Protein AF-0000000068500682 (afdb_homodimer)

pLDDT: mean 88.31, std 9.61, range [35.84, 97.94]

Foldseek 3Di:
DQKWWAFWADDPQFIAGETDDDDFFEEEEAEDPPLCQVVVLCCLLLVDPTPATWIAGPNRTQDHVVVGHHHHNLVQQEFEQDQQLPADQPDFLLRSLCVSVVPDDPVLSVVLSVVLCVLLVVPPRRGPGLVVDDLLSSLSSSVSSRPSSVGQEYEYAASCVPPDPVCRVVSLVSVQVSCVPPGHYYYHYDLDLVSCLVRGQWYWYGDRNYTDDIDGSVCLLQAPAAPSSCVSNPFPFKFFWADDDQFWIQRPLQGDIDGAPGGDDPQWTMKTFHQAQKDWDDPPPPQPPWDKWFWADWDDDPFWIWTWTGHPDPPDNHDTDIHIGGPVPDDDDGGDMITMDDDNSRMYIHHHDDDVPD/DQKWWAFWADDPQFIAGETDDDDFFEEEEAEDPPLCQVVVLCCLLLVDPTPATWIAGPNRTQDHPVVGHHHHNLVQQEFEQDQQLPADQPDFLLRSLCVSVVPDDPVLSVVLSVVLCVLLVVPPRRGPGLVVDDLLSSLSSSVSSRPSSVGQEYEYAASCVPDDPVCRVVSLVSVQVSCVPPGHYYYHYDLDLVSCLVRGQWYWYGDNNYTDDIDGSVCLLQAPAAPSSCVSNPFPFKFFWADDDQFWIARPLQGDIDGAPGGDDPQWTMKTFHQAQKDWDDPPPPQPPWDKWFWADWDDDPFWIWTWTGHPDPPDNHDTDIHIGGPVPDDDDGGDMITMDDDNSRMYIHHHDDDVPD

Structure (mmCIF, N/CA/C/O backbone):
data_AF-0000000068500682-model_v1
#
loop_
_entity.id
_entity.type
_entity.pdbx_description
1 polymer 'ABC-type transport system, molybdenum-specific ATP-binding protein'
#
loop_
_atom_site.group_PDB
_atom_site.id
_atom_site.type_symbol
_atom_site.label_atom_id
_atom_site.label_alt_id
_atom_site.label_comp_id
_atom_site.label_asym_id
_atom_site.label_entity_id
_atom_site.label_seq_id
_atom_site.pdbx_PDB_ins_code
_atom_site.Cartn_x
_atom_site.Cartn_y
_atom_site.Cartn_z
_atom_site.occupancy
_atom_site.B_iso_or_equiv
_atom_site.auth_seq_id
_atom_site.auth_comp_id
_atom_site.auth_asym_id
_atom_site.auth_atom_id
_atom_site.pdbx_PDB_model_num
ATOM 1 N N . MET A 1 1 ? -6.293 28.953 18.266 1 65.38 1 MET A N 1
ATOM 2 C CA . MET A 1 1 ? -5.551 27.703 18.125 1 65.38 1 MET A CA 1
ATOM 3 C C . MET A 1 1 ? -6.355 26.531 18.656 1 65.38 1 MET A C 1
ATOM 5 O O . MET A 1 1 ? -6.781 26.547 19.812 1 65.38 1 MET A O 1
ATOM 9 N N . SER A 1 2 ? -6.691 25.609 17.672 1 83.62 2 SER A N 1
ATOM 10 C CA . SER A 1 2 ? -7.59 24.531 18.062 1 83.62 2 SER A CA 1
ATOM 11 C C . SER A 1 2 ? -6.824 23.375 18.703 1 83.62 2 SER A C 1
ATOM 13 O O . SER A 1 2 ? -7.32 22.734 19.625 1 83.62 2 SER A O 1
ATOM 15 N N . LEU A 1 3 ? -5.547 23.297 18.312 1 92.31 3 LEU A N 1
ATOM 16 C CA . LEU A 1 3 ? -4.742 22.219 18.891 1 92.31 3 LEU A CA 1
ATOM 17 C C . LEU A 1 3 ? -3.291 22.656 19.047 1 92.31 3 LEU A C 1
ATOM 19 O O . LEU A 1 3 ? -2.695 23.219 18.125 1 92.31 3 LEU A O 1
ATOM 23 N N . TYR A 1 4 ? -2.781 22.562 20.25 1 95.38 4 TYR A N 1
ATOM 24 C CA . TYR A 1 4 ? -1.373 22.812 20.562 1 95.38 4 TYR A CA 1
ATOM 25 C C . TYR A 1 4 ? -0.747 21.594 21.234 1 95.38 4 TYR A C 1
ATOM 27 O O . TYR A 1 4 ? -1.259 21.094 22.234 1 95.38 4 TYR A O 1
ATOM 35 N N . VAL A 1 5 ? 0.293 21.094 20.609 1 96.06 5 VAL A N 1
ATOM 36 C CA . VAL A 1 5 ? 1.02 19.953 21.156 1 96.06 5 VAL A CA 1
ATOM 37 C C . VAL A 1 5 ? 2.516 20.25 21.188 1 96.06 5 VAL A C 1
ATOM 39 O O . VAL A 1 5 ? 3.1 20.641 20.172 1 96.06 5 VAL A O 1
ATOM 42 N N . ASP A 1 6 ? 3.109 20.219 22.281 1 96.75 6 ASP A N 1
ATOM 43 C CA . ASP A 1 6 ? 4.551 20.281 22.516 1 96.75 6 ASP A CA 1
ATOM 44 C C . ASP A 1 6 ? 4.992 19.266 23.547 1 96.75 6 ASP A C 1
ATOM 46 O O . ASP A 1 6 ? 5.004 19.562 24.75 1 96.75 6 ASP A O 1
ATOM 50 N N . ILE A 1 7 ? 5.422 18.125 22.953 1 95.62 7 ILE A N 1
ATOM 51 C CA . ILE A 1 7 ? 5.664 17.047 23.906 1 95.62 7 ILE A CA 1
ATOM 52 C C . ILE A 1 7 ? 6.965 16.328 23.562 1 95.62 7 ILE A C 1
ATOM 54 O O . ILE A 1 7 ? 7.434 16.391 22.422 1 95.62 7 ILE A O 1
ATOM 58 N N . GLU A 1 8 ? 7.492 15.742 24.547 1 94.88 8 GLU A N 1
ATOM 59 C CA . GLU A 1 8 ? 8.617 14.82 24.453 1 94.88 8 GLU A CA 1
ATOM 60 C C . GLU A 1 8 ? 8.344 13.523 25.203 1 94.88 8 GLU A C 1
ATOM 62 O O . GLU A 1 8 ? 7.754 13.547 26.297 1 94.88 8 GLU A O 1
ATOM 67 N N . LYS A 1 9 ? 8.648 12.516 24.547 1 91.94 9 LYS A N 1
ATOM 68 C CA . LYS A 1 9 ? 8.5 11.219 25.203 1 91.94 9 LYS A CA 1
ATOM 69 C C . LYS A 1 9 ? 9.719 10.336 24.969 1 91.94 9 LYS A C 1
ATOM 71 O O . LYS A 1 9 ? 10.133 10.125 23.828 1 91.94 9 LYS A O 1
ATOM 76 N N . ASP A 1 10 ? 10.242 9.836 26.031 1 86.69 10 ASP A N 1
ATOM 77 C CA . ASP A 1 10 ? 11.391 8.938 25.969 1 86.69 10 ASP A CA 1
ATOM 78 C C . ASP A 1 10 ? 10.938 7.48 25.859 1 86.69 10 ASP A C 1
ATOM 80 O O . ASP A 1 10 ? 10.32 6.945 26.781 1 86.69 10 ASP A O 1
ATOM 84 N N . LEU A 1 11 ? 11.141 6.961 24.703 1 78.12 11 LEU A N 1
ATOM 85 C CA . LEU A 1 11 ? 10.875 5.539 24.516 1 78.12 11 LEU A CA 1
ATOM 86 C C . LEU A 1 11 ? 12.172 4.738 24.516 1 78.12 11 LEU A C 1
ATOM 88 O O . LEU A 1 11 ? 13.266 5.312 24.438 1 78.12 11 LEU A O 1
ATOM 92 N N . SER A 1 12 ? 12.086 3.512 24.734 1 68.12 12 SER A N 1
ATOM 93 C CA . SER A 1 12 ? 13.273 2.668 24.766 1 68.12 12 SER A CA 1
ATOM 94 C C . SER A 1 12 ? 14.008 2.709 23.422 1 68.12 12 SER A C 1
ATOM 96 O O . SER A 1 12 ? 15.242 2.697 23.391 1 68.12 12 SER A O 1
ATOM 98 N N . SER A 1 13 ? 13.289 2.902 22.391 1 65.94 13 SER A N 1
ATOM 99 C CA . SER A 1 13 ? 13.867 2.791 21.062 1 65.94 13 SER A CA 1
ATOM 100 C C . SER A 1 13 ? 14.195 4.164 20.484 1 65.94 13 SER A C 1
ATOM 102 O O . SER A 1 13 ? 15.102 4.297 19.656 1 65.94 13 SER A O 1
ATOM 104 N N . PHE A 1 14 ? 13.398 5.145 20.906 1 77 14 PHE A N 1
ATOM 105 C CA . PHE A 1 14 ? 13.648 6.48 20.375 1 77 14 PHE A CA 1
ATOM 106 C C . PHE A 1 14 ? 12.977 7.543 21.234 1 77 14 PHE A C 1
ATOM 108 O O . PHE A 1 14 ? 12.211 7.215 22.141 1 77 14 PHE A O 1
ATOM 115 N N . LYS A 1 15 ? 13.406 8.805 20.969 1 87.44 15 LYS A N 1
ATOM 116 C CA . LYS A 1 15 ? 12.805 9.961 21.625 1 87.44 15 LYS A CA 1
ATOM 117 C C . LYS A 1 15 ? 11.82 10.672 20.703 1 87.44 15 LYS A C 1
ATOM 119 O O . LYS A 1 15 ? 12.148 10.984 19.562 1 87.44 15 LYS A O 1
ATOM 124 N N . LEU A 1 16 ? 10.664 10.75 21.234 1 92.06 16 LEU A N 1
ATOM 125 C CA . LEU A 1 16 ? 9.633 11.469 20.484 1 92.06 16 LEU A CA 1
ATOM 126 C C . LEU A 1 16 ? 9.648 12.953 20.828 1 92.06 16 LEU A C 1
ATOM 128 O O . LEU A 1 16 ? 9.656 13.328 22 1 92.06 16 LEU A O 1
ATOM 132 N N . LYS A 1 17 ? 9.836 13.797 19.906 1 93.94 17 LYS A N 1
ATOM 133 C CA . LYS A 1 17 ? 9.766 15.25 20.047 1 93.94 17 LYS A CA 1
ATOM 134 C C . LYS A 1 17 ? 8.875 15.852 18.953 1 93.94 17 LYS A C 1
ATOM 136 O O . LYS A 1 17 ? 9.242 15.859 17.781 1 93.94 17 LYS A O 1
ATOM 141 N N . VAL A 1 18 ? 7.777 16.422 19.391 1 94.25 18 VAL A N 1
ATOM 142 C CA . VAL A 1 18 ? 6.816 16.891 18.391 1 94.25 18 VAL A CA 1
ATOM 143 C C . VAL A 1 18 ? 6.215 18.219 18.844 1 94.25 18 VAL A C 1
ATOM 145 O O . VAL A 1 18 ? 5.895 18.391 20.031 1 94.25 18 VAL A O 1
ATOM 148 N N . GLU A 1 19 ? 6.152 19.156 17.984 1 94.5 19 GLU A N 1
ATOM 149 C CA . GLU A 1 19 ? 5.453 20.422 18.188 1 94.5 19 GLU A CA 1
ATOM 150 C C . GLU A 1 19 ? 4.414 20.656 17.094 1 94.5 19 GLU A C 1
ATOM 152 O O . GLU A 1 19 ? 4.754 20.688 15.906 1 94.5 19 GLU A O 1
ATOM 157 N N . ILE A 1 20 ? 3.236 20.719 17.469 1 94.25 20 ILE A N 1
ATOM 158 C CA . ILE A 1 20 ? 2.139 20.891 16.531 1 94.25 20 ILE A CA 1
ATOM 159 C C . ILE A 1 20 ? 1.334 22.141 16.891 1 94.25 20 ILE A C 1
ATOM 161 O O . ILE A 1 20 ? 0.959 22.312 18.062 1 94.25 20 ILE A O 1
ATOM 165 N N . LYS A 1 21 ? 1.104 22.953 15.977 1 92.81 21 LYS A N 1
ATOM 166 C CA . LYS A 1 21 ? 0.161 24.062 16.078 1 92.81 21 LYS A CA 1
ATOM 167 C C . LYS A 1 21 ? -0.877 24.016 14.961 1 92.81 21 LYS A C 1
ATOM 169 O O . LYS A 1 21 ? -0.533 24.109 13.781 1 92.81 21 LYS A O 1
ATOM 174 N N . GLN A 1 22 ? -2.049 23.797 15.367 1 91 22 GLN A N 1
ATOM 175 C CA . GLN A 1 22 ? -3.115 23.672 14.375 1 91 22 GLN A CA 1
ATOM 176 C C . GLN A 1 22 ? -4.27 24.625 14.695 1 91 22 GLN A C 1
ATOM 178 O O . GLN A 1 22 ? -4.645 24.781 15.859 1 91 22 GLN A O 1
ATOM 183 N N . GLU A 1 23 ? -4.766 25.281 13.68 1 86.31 23 GLU A N 1
ATOM 184 C CA . GLU A 1 23 ? -5.906 26.172 13.859 1 86.31 23 GLU A CA 1
ATOM 185 C C . GLU A 1 23 ? -7.203 25.516 13.398 1 86.31 23 GLU A C 1
ATOM 187 O O . GLU A 1 23 ? -8.227 25.609 14.078 1 86.31 23 GLU A O 1
ATOM 192 N N . LYS A 1 24 ? -7.199 24.938 12.25 1 81.94 24 LYS A N 1
ATOM 193 C CA . LYS A 1 24 ? -8.391 24.266 11.727 1 81.94 24 LYS A CA 1
ATOM 194 C C . LYS A 1 24 ? -8.031 23.359 10.547 1 81.94 24 LYS A C 1
ATOM 196 O O . LYS A 1 24 ? -6.953 23.5 9.961 1 81.94 24 LYS A O 1
ATOM 201 N N . GLY A 1 25 ? -8.922 22.406 10.453 1 87.81 25 GLY A N 1
ATOM 202 C CA . GLY A 1 25 ? -8.773 21.609 9.25 1 87.81 25 GLY A CA 1
ATOM 203 C C . GLY A 1 25 ? -8.195 20.234 9.516 1 87.81 25 GLY A C 1
ATOM 204 O O . GLY A 1 25 ? -8.312 19.703 10.633 1 87.81 25 GLY A O 1
ATOM 205 N N . THR A 1 26 ? -7.711 19.609 8.461 1 92.56 26 THR A N 1
ATOM 206 C CA . THR A 1 26 ? -7.184 18.25 8.531 1 92.56 26 THR A CA 1
ATOM 207 C C . THR A 1 26 ? -5.66 18.25 8.438 1 92.56 26 THR A C 1
ATOM 209 O O . THR A 1 26 ? -5.094 18.734 7.453 1 92.56 26 THR A O 1
ATOM 212 N N . LEU A 1 27 ? -5.051 17.797 9.5 1 96 27 LEU A N 1
ATOM 213 C CA . LEU A 1 27 ? -3.596 17.719 9.578 1 96 27 LEU A CA 1
ATOM 214 C C . LEU A 1 27 ? -3.125 16.281 9.406 1 96 27 LEU A C 1
ATOM 216 O O . LEU A 1 27 ? -3.596 15.375 10.102 1 96 27 LEU A O 1
ATOM 220 N N . GLY A 1 28 ? -2.221 16.094 8.453 1 96.38 28 GLY A N 1
ATOM 221 C CA . GLY A 1 28 ? -1.696 14.766 8.195 1 96.38 28 GLY A CA 1
ATOM 222 C C . GLY A 1 28 ? -0.332 14.531 8.812 1 96.38 28 GLY A C 1
ATOM 223 O O . GLY A 1 28 ? 0.502 15.438 8.852 1 96.38 28 GLY A O 1
ATOM 224 N N . PHE A 1 29 ? -0.151 13.359 9.367 1 96.69 29 PHE A N 1
ATOM 225 C CA . PHE A 1 29 ? 1.156 12.852 9.773 1 96.69 29 PHE A CA 1
ATOM 226 C C . PHE A 1 29 ? 1.683 11.844 8.758 1 96.69 29 PHE A C 1
ATOM 228 O O . PHE A 1 29 ? 1.048 10.82 8.508 1 96.69 29 PHE A O 1
ATOM 235 N N . LEU A 1 30 ? 2.771 12.203 8.211 1 93.81 30 LEU A N 1
ATOM 236 C CA . LEU A 1 30 ? 3.395 11.344 7.215 1 93.81 30 LEU A CA 1
ATOM 237 C C . LEU A 1 30 ? 4.789 10.914 7.66 1 93.81 30 LEU A C 1
ATOM 239 O O . LEU A 1 30 ? 5.551 11.727 8.195 1 93.81 30 LEU A O 1
ATOM 243 N N . GLY A 1 31 ? 5.109 9.688 7.496 1 88.38 31 GLY A N 1
ATOM 244 C CA . GLY A 1 31 ? 6.406 9.156 7.887 1 88.38 31 GLY A CA 1
ATOM 245 C C . GLY A 1 31 ? 6.469 7.641 7.836 1 88.38 31 GLY A C 1
ATOM 246 O O . GLY A 1 31 ? 5.453 6.977 7.613 1 88.38 31 GLY A O 1
ATOM 247 N N . GLU A 1 32 ? 7.621 7.184 8.055 1 81.19 32 GLU A N 1
ATOM 248 C CA . GLU A 1 32 ? 7.848 5.742 8.023 1 81.19 32 GLU A CA 1
ATOM 249 C C . GLU A 1 32 ? 7.238 5.062 9.25 1 81.19 32 GLU A C 1
ATOM 251 O O . GLU A 1 32 ? 6.887 5.73 10.227 1 81.19 32 GLU A O 1
ATOM 256 N N . SER A 1 33 ? 7.113 3.793 9.086 1 76.69 33 SER A N 1
ATOM 257 C CA . SER A 1 33 ? 6.625 3.037 10.234 1 76.69 33 SER A CA 1
ATOM 258 C C . SER A 1 33 ? 7.555 3.193 11.438 1 76.69 33 SER A C 1
ATOM 260 O O . SER A 1 33 ? 8.781 3.178 11.289 1 76.69 33 SER A O 1
ATOM 262 N N . GLY A 1 34 ? 7.012 3.398 12.516 1 76 34 GLY A N 1
ATOM 263 C CA . GLY A 1 34 ? 7.797 3.504 13.734 1 76 34 GLY A CA 1
ATOM 264 C C . GLY A 1 34 ? 8.367 4.895 13.961 1 76 34 GLY A C 1
ATOM 265 O O . GLY A 1 34 ? 9.211 5.09 14.836 1 76 34 GLY A O 1
ATOM 266 N N . SER A 1 35 ? 7.922 5.812 13.195 1 84.56 35 SER A N 1
ATOM 267 C CA . SER A 1 35 ? 8.5 7.148 13.289 1 84.56 35 SER A CA 1
ATOM 268 C C . SER A 1 35 ? 7.863 7.953 14.414 1 84.56 35 SER A C 1
ATOM 270 O O . SER A 1 35 ? 8.305 9.062 14.727 1 84.56 35 SER A O 1
ATOM 272 N N . GLY A 1 36 ? 6.781 7.445 15.031 1 89.31 36 GLY A N 1
ATOM 273 C CA . GLY A 1 36 ? 6.203 8.109 16.188 1 89.31 36 GLY A CA 1
ATOM 274 C C . GLY A 1 36 ? 4.828 8.695 15.914 1 89.31 36 GLY A C 1
ATOM 275 O O . GLY A 1 36 ? 4.227 9.312 16.797 1 89.31 36 GLY A O 1
ATOM 276 N N . LYS A 1 37 ? 4.312 8.555 14.703 1 93 37 LYS A N 1
ATOM 277 C CA . LYS A 1 37 ? 3.023 9.125 14.312 1 93 37 LYS A CA 1
ATOM 278 C C . LYS A 1 37 ? 1.907 8.625 15.227 1 93 37 LYS A C 1
ATOM 280 O O . LYS A 1 37 ? 1.207 9.43 15.852 1 93 37 LYS A O 1
ATOM 285 N N . SER A 1 38 ? 1.834 7.312 15.383 1 90.56 38 SER A N 1
ATOM 286 C CA . SER A 1 38 ? 0.789 6.711 16.203 1 90.56 38 SER A CA 1
ATOM 287 C C . SER A 1 38 ? 0.976 7.059 17.672 1 90.56 38 SER A C 1
ATOM 289 O O . SER A 1 38 ? 0 7.297 18.391 1 90.56 38 SER A O 1
ATOM 291 N N . MET A 1 39 ? 2.193 7.09 18.125 1 91.06 39 MET A N 1
ATOM 292 C CA . MET A 1 39 ? 2.49 7.457 19.5 1 91.06 39 MET A CA 1
ATOM 293 C C . MET A 1 39 ? 2.006 8.867 19.812 1 91.06 39 MET A C 1
ATOM 295 O O . MET A 1 39 ? 1.466 9.125 20.891 1 91.06 39 MET A O 1
ATOM 299 N N . THR A 1 40 ? 2.211 9.711 18.891 1 95.38 40 THR A N 1
ATOM 300 C CA . THR A 1 40 ? 1.7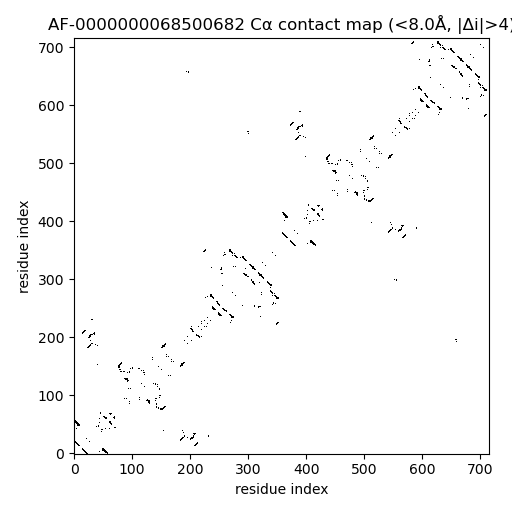43 11.078 19.062 1 95.38 40 THR A CA 1
ATOM 301 C C . THR A 1 40 ? 0.228 11.117 19.234 1 95.38 40 THR A C 1
ATOM 303 O O . THR A 1 40 ? -0.285 11.797 20.125 1 95.38 40 THR A O 1
ATOM 306 N N . LEU A 1 41 ? -0.483 10.375 18.391 1 95.75 41 LEU A N 1
ATOM 307 C CA . LEU A 1 41 ? -1.938 10.312 18.484 1 95.75 41 LEU A CA 1
ATOM 308 C C . LEU A 1 41 ? -2.361 9.773 19.844 1 95.75 41 LEU A C 1
ATOM 310 O O . LEU A 1 41 ? -3.277 10.312 20.484 1 95.75 41 LEU A O 1
ATOM 314 N N . LYS A 1 42 ? -1.687 8.781 20.328 1 95.56 42 LYS A N 1
ATOM 315 C CA . LYS A 1 42 ? -2.008 8.172 21.609 1 95.56 42 LYS A CA 1
ATOM 316 C C . LYS A 1 42 ? -1.768 9.148 22.766 1 95.56 42 LYS A C 1
ATOM 318 O O . LYS A 1 42 ? -2.514 9.156 23.734 1 95.56 42 LYS A O 1
ATOM 323 N N . CYS A 1 43 ? -0.747 9.883 22.641 1 96 43 CYS A N 1
ATOM 324 C CA . CYS A 1 43 ? -0.47 10.891 23.656 1 96 43 CYS A CA 1
ATOM 325 C C . CYS A 1 43 ? -1.585 11.93 23.703 1 96 43 CYS A C 1
ATOM 327 O O . CYS A 1 43 ? -2.025 12.32 24.781 1 96 43 CYS A O 1
ATOM 329 N N . ILE A 1 44 ? -2.062 12.32 22.562 1 96.44 44 ILE A N 1
ATOM 330 C CA . ILE A 1 44 ? -3.129 13.32 22.484 1 96.44 44 ILE A CA 1
ATOM 331 C C . ILE A 1 44 ? -4.418 12.734 23.062 1 96.44 44 ILE A C 1
ATOM 333 O O . ILE A 1 44 ? -5.137 13.414 23.797 1 96.44 44 ILE A O 1
ATOM 337 N N . ALA A 1 45 ? -4.629 11.5 22.797 1 95.62 45 ALA A N 1
ATOM 338 C CA . ALA A 1 45 ? -5.836 10.812 23.25 1 95.62 45 ALA A CA 1
ATOM 339 C C . ALA A 1 45 ? -5.75 10.484 24.75 1 95.62 45 ALA A C 1
ATOM 341 O O . ALA A 1 45 ? -6.754 10.148 25.375 1 95.62 45 ALA A O 1
ATOM 342 N N . GLY A 1 46 ? -4.543 10.469 25.297 1 95.69 46 GLY A N 1
ATOM 343 C CA . GLY A 1 46 ? -4.348 10.133 26.703 1 95.69 46 GLY A CA 1
ATOM 344 C C . GLY A 1 46 ? -4.121 8.648 26.922 1 95.69 46 GLY A C 1
ATOM 345 O O . GLY A 1 46 ? -4.152 8.18 28.062 1 95.69 46 GLY A O 1
ATOM 346 N N . LEU A 1 47 ? -3.947 7.91 25.906 1 93.5 47 LEU A N 1
ATOM 347 C CA . LEU A 1 47 ? -3.65 6.484 26 1 93.5 47 LEU A CA 1
ATOM 348 C C . LEU A 1 47 ? -2.199 6.254 26.406 1 93.5 47 LEU A C 1
ATOM 350 O O . LEU A 1 47 ? -1.864 5.207 26.969 1 93.5 47 LEU A O 1
ATOM 354 N N . GLU A 1 48 ? -1.336 7.203 26.062 1 93.62 48 GLU A N 1
ATOM 355 C CA . GLU A 1 48 ? 0.069 7.227 26.453 1 93.62 48 GLU A CA 1
ATOM 356 C C . GLU A 1 48 ? 0.436 8.555 27.109 1 93.62 48 GLU A C 1
ATOM 358 O O . GLU A 1 48 ? -0.005 9.617 26.656 1 93.62 48 GLU A O 1
ATOM 363 N N . LYS A 1 49 ? 1.178 8.484 28.156 1 95.31 49 LYS A N 1
ATOM 364 C CA . LYS A 1 49 ? 1.59 9.695 28.859 1 95.31 49 LYS A CA 1
ATOM 365 C C . LYS A 1 49 ? 2.934 10.203 28.344 1 95.31 49 LYS A C 1
ATOM 367 O O . LYS A 1 49 ? 3.926 9.469 28.359 1 95.31 49 LYS A O 1
ATOM 372 N N . PRO A 1 50 ? 2.975 11.406 27.891 1 96 50 PRO A N 1
ATOM 373 C CA . PRO A 1 50 ? 4.273 11.984 27.531 1 96 50 PRO A CA 1
ATOM 374 C C . PRO A 1 50 ? 5.188 12.164 28.734 1 96 50 PRO A C 1
ATOM 376 O O . PRO A 1 50 ? 4.719 12.188 29.875 1 96 50 PRO A O 1
ATOM 379 N N . THR A 1 51 ? 6.5 12.242 28.484 1 95.38 51 THR A N 1
ATOM 380 C CA . THR A 1 51 ? 7.461 12.5 29.562 1 95.38 51 THR A CA 1
ATOM 381 C C . THR A 1 51 ? 7.395 13.961 30 1 95.38 51 THR A C 1
ATOM 383 O O . THR A 1 51 ? 7.402 14.25 31.203 1 95.38 51 THR A O 1
ATOM 386 N N . ARG A 1 52 ? 7.348 14.812 29.016 1 96.12 52 ARG A N 1
ATOM 387 C CA . ARG A 1 52 ? 7.238 16.234 29.312 1 96.12 52 ARG A CA 1
ATOM 388 C C . ARG A 1 52 ? 6.535 16.984 28.188 1 96.12 52 ARG A C 1
ATOM 390 O O . ARG A 1 52 ? 6.367 16.438 27.094 1 96.12 52 ARG A O 1
ATOM 397 N N . GLY A 1 53 ? 6.059 18.203 28.578 1 96.81 53 GLY A N 1
ATOM 398 C CA . GLY A 1 53 ? 5.445 19.062 27.578 1 96.81 53 GLY A CA 1
ATOM 399 C C . GLY A 1 53 ? 4.016 19.438 27.906 1 96.81 53 GLY A C 1
ATOM 400 O O . GLY A 1 53 ? 3.652 19.547 29.078 1 96.81 53 GLY A O 1
ATOM 401 N N . LYS A 1 54 ? 3.348 19.75 26.766 1 97.5 54 LYS A N 1
ATOM 402 C CA . LYS A 1 54 ? 1.997 20.281 26.953 1 97.5 54 LYS A CA 1
ATOM 403 C C . LYS A 1 54 ? 1.108 19.938 25.766 1 97.5 54 LYS A C 1
ATOM 405 O O . LYS A 1 54 ? 1.581 19.875 24.625 1 97.5 54 LYS A O 1
ATOM 410 N N . ILE A 1 55 ? -0.127 19.641 26.062 1 97.69 55 ILE A N 1
ATOM 411 C CA . ILE A 1 55 ? -1.161 19.422 25.062 1 97.69 55 ILE A CA 1
ATOM 412 C C . ILE A 1 55 ? -2.385 20.281 25.391 1 97.69 55 ILE A C 1
ATOM 414 O O . ILE A 1 55 ? -2.941 20.172 26.484 1 97.69 55 ILE A O 1
ATOM 418 N N . VAL A 1 56 ? -2.785 21.094 24.469 1 96.94 56 VAL A N 1
ATOM 419 C CA . VAL A 1 56 ? -3.934 21.984 24.641 1 96.94 56 VAL A CA 1
ATOM 420 C C . VAL A 1 56 ? -4.898 21.812 23.469 1 96.94 56 VAL A C 1
ATOM 422 O O . VAL A 1 56 ? -4.484 21.844 22.312 1 96.94 56 VAL A O 1
ATOM 425 N N . LEU A 1 57 ? -6.145 21.578 23.781 1 95.12 57 LEU A N 1
ATOM 426 C CA . LEU A 1 57 ? -7.195 21.453 22.781 1 95.12 57 LEU A CA 1
ATOM 427 C C . LEU A 1 57 ? -8.32 22.453 23.047 1 95.12 57 LEU A C 1
ATOM 429 O O . LEU A 1 57 ? -8.953 22.422 24.094 1 95.12 57 LEU A O 1
ATOM 433 N N . ASN A 1 58 ? -8.609 23.297 22.109 1 92.56 58 ASN A N 1
ATOM 434 C CA . ASN A 1 58 ? -9.641 24.328 22.266 1 92.56 58 ASN A CA 1
ATOM 435 C C . ASN A 1 58 ? -9.516 25.047 23.609 1 92.56 58 ASN A C 1
ATOM 437 O O . ASN A 1 58 ? -10.492 25.156 24.359 1 92.56 58 ASN A O 1
ATOM 441 N N . ASP A 1 59 ? -8.336 25.391 24.016 1 92.06 59 ASP A N 1
ATOM 442 C CA . ASP A 1 59 ? -8.016 26.172 25.203 1 92.06 59 ASP A CA 1
ATOM 443 C C . ASP A 1 59 ? -8.125 25.328 26.469 1 92.06 59 ASP A C 1
ATOM 445 O O . ASP A 1 59 ? -7.992 25.844 27.578 1 92.06 59 ASP A O 1
ATOM 449 N N . ARG A 1 60 ? -8.406 24.094 26.297 1 94.75 60 ARG A N 1
ATOM 450 C CA . ARG A 1 60 ? -8.398 23.156 27.422 1 94.75 60 ARG A CA 1
ATOM 451 C C . ARG A 1 60 ? -7.062 22.422 27.516 1 94.75 60 ARG A C 1
ATOM 453 O O . ARG A 1 60 ? -6.605 21.844 26.531 1 94.75 60 ARG A O 1
ATOM 460 N N . VAL A 1 61 ? -6.52 22.453 28.672 1 96.81 61 VAL A N 1
ATOM 461 C CA . VAL A 1 61 ? -5.246 21.766 28.875 1 96.81 61 VAL A CA 1
ATOM 462 C C . VAL A 1 61 ? -5.492 20.297 29.141 1 96.81 61 VAL A C 1
ATOM 464 O O . VAL A 1 61 ? -6.129 19.922 30.141 1 96.81 61 VAL A O 1
ATOM 467 N N . LEU A 1 62 ? -5.035 19.5 28.281 1 97.44 62 LEU A N 1
ATOM 468 C CA . LEU A 1 62 ? -5.203 18.047 28.422 1 97.44 62 LEU A CA 1
ATOM 469 C C . LEU A 1 62 ? -4.043 17.438 29.203 1 97.44 62 LEU A C 1
ATOM 471 O O . LEU A 1 62 ? -4.23 16.484 29.938 1 97.44 62 LEU A O 1
ATOM 475 N N . PHE A 1 63 ? -2.893 17.984 28.922 1 97.75 63 PHE A N 1
ATOM 476 C CA . PHE A 1 63 ? -1.668 17.516 29.547 1 97.75 63 PHE A CA 1
ATOM 477 C C . PHE A 1 63 ? -0.7 18.672 29.781 1 97.75 63 PHE A C 1
ATOM 479 O O . PHE A 1 63 ? -0.535 19.531 28.922 1 97.75 63 PHE A O 1
ATOM 486 N N . ASP A 1 64 ? -0.137 18.703 30.891 1 97.94 64 ASP A N 1
ATOM 487 C CA . ASP A 1 64 ? 0.889 19.672 31.266 1 97.94 64 ASP A CA 1
ATOM 488 C C . ASP A 1 64 ? 1.811 19.109 32.344 1 97.94 64 ASP A C 1
ATOM 490 O O . ASP A 1 64 ? 1.408 18.953 33.5 1 97.94 64 ASP A O 1
ATOM 494 N N . SER A 1 65 ? 2.965 18.828 31.906 1 96.62 65 SER A N 1
ATOM 495 C CA . SER A 1 65 ? 3.889 18.172 32.844 1 96.62 65 SER A CA 1
ATOM 496 C C . SER A 1 65 ? 4.301 19.125 33.969 1 96.62 65 SER A C 1
ATOM 498 O O . SER A 1 65 ? 4.562 18.688 35.062 1 96.62 65 SER A O 1
ATOM 500 N N . GLU A 1 66 ? 4.391 20.375 33.75 1 96.19 66 GLU A N 1
ATOM 501 C CA . GLU A 1 66 ? 4.777 21.359 34.75 1 96.19 66 GLU A CA 1
ATOM 502 C C . GLU A 1 66 ? 3.676 21.531 35.812 1 96.19 66 GLU A C 1
ATOM 504 O O . GLU A 1 66 ? 3.951 21.594 37 1 96.19 66 GLU A O 1
ATOM 509 N N . LYS A 1 67 ? 2.504 21.578 35.312 1 96.56 67 LYS A N 1
ATOM 510 C CA . LYS A 1 67 ? 1.365 21.781 36.219 1 96.56 67 LYS A CA 1
ATOM 511 C C . LYS A 1 67 ? 0.807 20.438 36.719 1 96.56 67 LYS A C 1
ATOM 513 O O . LYS A 1 67 ? -0.173 20.406 37.438 1 96.56 67 LYS A O 1
ATOM 518 N N . LYS A 1 68 ? 1.331 19.312 36.25 1 95.44 68 LYS A N 1
ATOM 519 C CA . LYS A 1 68 ? 0.954 17.953 36.625 1 95.44 68 LYS A CA 1
ATOM 520 C C . LYS A 1 68 ? -0.498 17.656 36.25 1 95.44 68 LYS A C 1
ATOM 522 O O . LYS A 1 68 ? -1.25 17.109 37.062 1 95.44 68 LYS A O 1
ATOM 527 N N . ILE A 1 69 ? -0.848 18.188 35.188 1 96.69 69 ILE A N 1
ATOM 528 C CA . ILE A 1 69 ? -2.176 17.906 34.656 1 96.69 69 ILE A CA 1
ATOM 529 C C . ILE A 1 69 ? -2.096 16.781 33.625 1 96.69 69 ILE A C 1
ATOM 531 O O . ILE A 1 69 ? -1.247 16.812 32.719 1 96.69 69 ILE A O 1
ATOM 535 N N . ASN A 1 70 ? -2.916 15.805 33.719 1 97 70 ASN A N 1
ATOM 536 C CA . ASN A 1 70 ? -3.049 14.695 32.781 1 97 70 ASN A CA 1
ATOM 537 C C . ASN A 1 70 ? -4.469 14.133 32.781 1 97 70 ASN A C 1
ATOM 539 O O . ASN A 1 70 ? -4.789 13.227 33.531 1 97 70 ASN A O 1
ATOM 543 N N . LEU A 1 71 ? -5.254 14.703 31.906 1 95.88 71 LEU A N 1
ATOM 544 C CA . LEU A 1 71 ? -6.648 14.273 31.844 1 95.88 71 LEU A CA 1
ATOM 545 C C . LEU A 1 71 ? -6.75 12.844 31.312 1 95.88 71 LEU A C 1
ATOM 547 O O . LEU A 1 71 ? -5.98 12.445 30.438 1 95.88 71 LEU A O 1
ATOM 551 N N . SER A 1 72 ? -7.73 12.148 31.797 1 92.81 72 SER A N 1
ATOM 552 C CA . SER A 1 72 ? -7.98 10.805 31.297 1 92.81 72 SER A CA 1
ATOM 553 C C . SER A 1 72 ? -8.547 10.828 29.891 1 92.81 72 SER A C 1
ATOM 555 O O . SER A 1 72 ? -9.055 11.859 29.438 1 92.81 72 SER A O 1
ATOM 557 N N . THR A 1 73 ? -8.406 9.742 29.172 1 90.5 73 THR A N 1
ATOM 558 C CA . THR A 1 73 ? -8.875 9.625 27.797 1 90.5 73 THR A CA 1
ATOM 559 C C . THR A 1 73 ? -10.344 10.008 27.688 1 90.5 73 THR A C 1
ATOM 561 O O . THR A 1 73 ? -10.742 10.711 26.75 1 90.5 73 THR A O 1
ATOM 564 N N . GLN A 1 74 ? -11.109 9.633 28.672 1 85.5 74 GLN A N 1
ATOM 565 C CA . GLN A 1 74 ? -12.555 9.859 28.641 1 85.5 74 GLN A CA 1
ATOM 566 C C . GLN A 1 74 ? -12.883 11.344 28.797 1 85.5 74 GLN A C 1
ATOM 568 O O . GLN A 1 74 ? -13.906 11.812 28.281 1 85.5 74 GLN A O 1
ATOM 573 N N . ASP A 1 75 ? -12.023 12.039 29.422 1 90.56 75 ASP A N 1
ATOM 574 C CA . ASP A 1 75 ? -12.297 13.445 29.734 1 90.56 75 ASP A CA 1
ATOM 575 C C . ASP A 1 75 ? -11.742 14.359 28.656 1 90.56 75 ASP A C 1
ATOM 577 O O . ASP A 1 75 ? -11.969 15.57 28.672 1 90.56 75 ASP A O 1
ATOM 581 N N . ARG A 1 76 ? -11.125 13.828 27.656 1 93.56 76 ARG A N 1
ATOM 582 C CA . ARG A 1 76 ? -10.461 14.648 26.641 1 93.56 76 ARG A CA 1
ATOM 583 C C . ARG A 1 76 ? -11.398 14.93 25.469 1 93.56 76 ARG A C 1
ATOM 585 O O . ARG A 1 76 ? -11.133 15.812 24.656 1 93.56 76 ARG A O 1
ATOM 592 N N . LYS A 1 77 ? -12.477 14.172 25.359 1 90.19 77 LYS A N 1
ATOM 593 C CA . LYS A 1 77 ? -13.438 14.328 24.266 1 90.19 77 LYS A CA 1
ATOM 594 C C . LYS A 1 77 ? -12.766 14.156 22.906 1 90.19 77 LYS A C 1
ATOM 596 O O . LYS A 1 77 ? -12.938 14.992 22.016 1 90.19 77 LYS A O 1
ATOM 601 N N . VAL A 1 78 ? -12.039 13.164 22.812 1 92.5 78 VAL A N 1
ATOM 602 C CA . VAL A 1 78 ? -11.336 12.844 21.578 1 92.5 78 VAL A CA 1
ATOM 603 C C . VAL A 1 78 ? -11.945 11.602 20.938 1 92.5 78 VAL A C 1
ATOM 605 O O . VAL A 1 78 ? -12.312 10.648 21.641 1 92.5 78 VAL A O 1
ATOM 608 N N . GLY A 1 79 ? -12.188 11.664 19.641 1 93.12 79 GLY A N 1
ATOM 609 C CA . GLY A 1 79 ? -12.531 10.477 18.875 1 93.12 79 GLY A CA 1
ATOM 610 C C . GLY A 1 79 ? -11.328 9.789 18.266 1 93.12 79 GLY A C 1
ATOM 611 O O . GLY A 1 79 ? -10.484 10.43 17.641 1 93.12 79 GLY A O 1
ATOM 612 N N . PHE A 1 80 ? -11.266 8.492 18.484 1 93.94 80 PHE A N 1
ATOM 613 C CA . PHE A 1 80 ? -10.086 7.758 18.031 1 93.94 80 PHE A CA 1
ATOM 614 C C . PHE A 1 80 ? -10.484 6.574 17.156 1 93.94 80 PHE A C 1
ATOM 616 O O . PHE A 1 80 ? -11.305 5.75 17.562 1 93.94 80 PHE A O 1
ATOM 623 N N . LEU A 1 81 ? -9.969 6.641 15.945 1 92.38 81 LEU A N 1
ATOM 624 C CA . LEU A 1 81 ? -10.07 5.484 15.062 1 92.38 81 LEU A CA 1
ATOM 625 C C . LEU A 1 81 ? -8.742 4.742 14.984 1 92.38 81 LEU A C 1
ATOM 627 O O . LEU A 1 81 ? -7.777 5.238 14.391 1 92.38 81 LEU A O 1
ATOM 631 N N . PHE A 1 82 ? -8.758 3.529 15.5 1 89.5 82 PHE A N 1
ATOM 632 C CA . PHE A 1 82 ? -7.551 2.717 15.547 1 89.5 82 PHE A CA 1
ATOM 633 C C . PHE A 1 82 ? -7.293 2.061 14.195 1 89.5 82 PHE A C 1
ATOM 635 O O . PHE A 1 82 ? -8.227 1.821 13.422 1 89.5 82 PHE A O 1
ATOM 642 N N . GLN A 1 83 ? -6.059 1.698 13.984 1 80.38 83 GLN A N 1
ATOM 643 C CA . GLN A 1 83 ? -5.637 1.059 12.742 1 80.38 83 GLN A CA 1
ATOM 644 C C . GLN A 1 83 ? -6.391 -0.25 12.516 1 80.38 83 GLN A C 1
ATOM 646 O O . GLN A 1 83 ? -6.848 -0.524 11.406 1 80.38 83 GLN A O 1
ATOM 651 N N . ASN A 1 84 ? -6.582 -1.027 13.484 1 78.12 84 ASN A N 1
ATOM 652 C CA . ASN A 1 84 ? -7.293 -2.297 13.359 1 78.12 84 ASN A CA 1
ATOM 653 C C . ASN A 1 84 ? -8.766 -2.156 13.742 1 78.12 84 ASN A C 1
ATOM 655 O O . ASN A 1 84 ? -9.445 -3.154 13.969 1 78.12 84 ASN A O 1
ATOM 659 N N . TYR A 1 85 ? -9.18 -0.902 13.836 1 85.5 85 TYR A N 1
ATOM 660 C CA . TYR A 1 85 ? -10.547 -0.51 14.156 1 85.5 85 TYR A CA 1
ATOM 661 C C . TYR A 1 85 ? -10.891 -0.83 15.602 1 85.5 85 TYR A C 1
ATOM 663 O O . TYR A 1 85 ? -11.734 -0.165 16.219 1 85.5 85 TYR A O 1
ATOM 671 N N . ALA A 1 86 ? -10.188 -1.849 16.188 1 84.44 86 ALA A N 1
ATOM 672 C CA . ALA A 1 86 ? -10.312 -2.189 17.594 1 84.44 86 ALA A CA 1
ATOM 673 C C . ALA A 1 86 ? -11.773 -2.328 18 1 84.44 86 ALA A C 1
ATOM 675 O O . ALA A 1 86 ? -12.195 -1.771 19.016 1 84.44 86 ALA A O 1
ATOM 676 N N . LEU A 1 87 ? -12.57 -2.961 17.156 1 90.75 87 LEU A N 1
ATOM 677 C CA . LEU A 1 87 ? -13.953 -3.254 17.531 1 90.75 87 LEU A CA 1
ATOM 678 C C . LEU A 1 87 ? -14 -4.406 18.531 1 90.75 87 LEU A C 1
ATOM 680 O O . LEU A 1 87 ? -13.227 -5.359 18.438 1 90.75 87 LEU A O 1
ATOM 684 N N . PHE A 1 88 ? -14.883 -4.281 19.516 1 90.44 88 PHE A N 1
ATOM 685 C CA . PHE A 1 88 ? -15.07 -5.379 20.453 1 90.44 88 PHE A CA 1
ATOM 686 C C . PHE A 1 88 ? -15.812 -6.535 19.797 1 90.44 88 PHE A C 1
ATOM 688 O O . PHE A 1 88 ? -16.984 -6.406 19.453 1 90.44 88 PHE A O 1
ATOM 695 N N . PRO A 1 89 ? -15.18 -7.602 19.703 1 88.88 89 PRO A N 1
ATOM 696 C CA . PRO A 1 89 ? -15.742 -8.703 18.922 1 88.88 89 PRO A CA 1
ATOM 697 C C . PRO A 1 89 ? -17 -9.297 19.562 1 88.88 89 PRO A C 1
ATOM 699 O O . PRO A 1 89 ? -17.828 -9.883 18.859 1 88.88 89 PRO A O 1
ATOM 702 N N . HIS A 1 90 ? -17.156 -9.164 20.891 1 90.56 90 HIS A N 1
ATOM 703 C CA . HIS A 1 90 ? -18.281 -9.766 21.609 1 90.56 90 HIS A CA 1
ATOM 704 C C . HIS A 1 90 ? -19.422 -8.766 21.781 1 90.56 90 HIS A C 1
ATOM 706 O O . HIS A 1 90 ? -20.391 -9.047 22.484 1 90.56 90 HIS A O 1
ATOM 712 N N . MET A 1 91 ? -19.328 -7.652 21.172 1 94 91 MET A N 1
ATOM 713 C CA . MET A 1 91 ? -20.375 -6.637 21.203 1 94 91 MET A CA 1
ATOM 714 C C . MET A 1 91 ? -20.969 -6.422 19.812 1 94 91 MET A C 1
ATOM 716 O O . MET A 1 91 ? -20.281 -6.539 18.812 1 94 91 MET A O 1
ATOM 720 N N . THR A 1 92 ? -22.172 -6.156 19.875 1 94.62 92 THR A N 1
ATOM 721 C CA . THR A 1 92 ? -22.844 -5.852 18.609 1 94.62 92 THR A CA 1
ATOM 722 C C . THR A 1 92 ? -22.422 -4.477 18.094 1 94.62 92 THR A C 1
ATOM 724 O O . THR A 1 92 ? -21.75 -3.725 18.797 1 94.62 92 THR A O 1
ATOM 727 N N . VAL A 1 93 ? -22.828 -4.23 16.875 1 95.44 93 VAL A N 1
ATOM 728 C CA . VAL A 1 93 ? -22.547 -2.939 16.25 1 95.44 93 VAL A CA 1
ATOM 729 C C . VAL A 1 93 ? -23.094 -1.815 17.141 1 95.44 93 VAL A C 1
ATOM 731 O O . VAL A 1 93 ? -22.375 -0.861 17.453 1 95.44 93 VAL A O 1
ATOM 734 N N . SER A 1 94 ? -24.297 -1.971 17.578 1 95.25 94 SER A N 1
ATOM 735 C CA . SER A 1 94 ? -24.922 -0.949 18.422 1 95.25 94 SER A CA 1
ATOM 736 C C . SER A 1 94 ? -24.156 -0.787 19.734 1 95.25 94 SER A C 1
ATOM 738 O O . SER A 1 94 ? -23.906 0.336 20.188 1 95.25 94 SER A O 1
ATOM 740 N N . GLN A 1 95 ? -23.766 -1.857 20.297 1 93.56 95 GLN A N 1
ATOM 741 C CA . GLN A 1 95 ? -23.047 -1.827 21.578 1 93.56 95 GLN A CA 1
ATOM 742 C C . GLN A 1 95 ? -21.688 -1.166 21.406 1 93.56 95 GLN A C 1
ATOM 744 O O . GLN A 1 95 ? -21.234 -0.423 22.281 1 93.56 95 GLN A O 1
ATOM 749 N N . ASN A 1 96 ? -21.047 -1.455 20.328 1 95.12 96 ASN A N 1
ATOM 750 C CA . ASN A 1 96 ? -19.766 -0.831 20.031 1 95.12 96 ASN A CA 1
ATOM 751 C C . ASN A 1 96 ? -19.875 0.689 19.953 1 95.12 96 ASN A C 1
ATOM 753 O O . ASN A 1 96 ? -19.047 1.408 20.516 1 95.12 96 ASN A O 1
ATOM 757 N N . ILE A 1 97 ? -20.891 1.108 19.328 1 93.88 97 ILE A N 1
ATOM 758 C CA . ILE A 1 97 ? -21.078 2.541 19.141 1 93.88 97 ILE A CA 1
ATOM 759 C C . ILE A 1 97 ? -21.469 3.195 20.469 1 93.88 97 ILE A C 1
ATOM 761 O O . ILE A 1 97 ? -21.062 4.328 20.734 1 93.88 97 ILE A O 1
ATOM 765 N N . GLU A 1 98 ? -22.094 2.453 21.375 1 92.44 98 GLU A N 1
ATOM 766 C CA . GLU A 1 98 ? -22.609 2.99 22.625 1 92.44 98 GLU A CA 1
ATOM 767 C C . GLU A 1 98 ? -21.5 3.09 23.672 1 92.44 98 GLU A C 1
ATOM 769 O O . GLU A 1 98 ? -21.672 3.754 24.703 1 92.44 98 GLU A O 1
ATOM 774 N N . LEU A 1 99 ? -20.422 2.482 23.438 1 86.12 99 LEU A N 1
ATOM 775 C CA . LEU A 1 99 ? -19.359 2.373 24.438 1 86.12 99 LEU A CA 1
ATOM 776 C C . LEU A 1 99 ? -18.938 3.75 24.922 1 86.12 99 LEU A C 1
ATOM 778 O O . LEU A 1 99 ? -18.656 3.936 26.125 1 86.12 99 LEU A O 1
ATOM 782 N N . GLY A 1 100 ? -18.859 4.703 24.047 1 80 100 GLY A N 1
ATOM 783 C CA . GLY A 1 100 ? -18.391 6.027 24.438 1 80 100 GLY A CA 1
ATOM 784 C C . GLY A 1 100 ? -19.484 6.906 25.016 1 80 100 GLY A C 1
ATOM 785 O O . GLY A 1 100 ? -19.203 8.031 25.453 1 80 100 GLY A O 1
ATOM 786 N N . LEU A 1 101 ? -20.75 6.363 25.172 1 86.06 101 LEU A N 1
ATOM 787 C CA . LEU A 1 101 ? -21.891 7.168 25.594 1 86.06 101 LEU A CA 1
ATOM 788 C C . LEU A 1 101 ? -22.297 6.828 27.016 1 86.06 101 LEU A C 1
ATOM 790 O O . LEU A 1 101 ? -23.469 6.582 27.297 1 86.06 101 LEU A O 1
ATOM 794 N N . LEU A 1 102 ? -21.391 6.801 27.891 1 77.69 102 LEU A N 1
ATOM 795 C CA . LEU A 1 102 ? -21.609 6.285 29.234 1 77.69 102 LEU A CA 1
ATOM 796 C C . LEU A 1 102 ? -22.547 7.195 30.016 1 77.69 102 LEU A C 1
ATOM 798 O O . LEU A 1 102 ? -23.375 6.715 30.797 1 77.69 102 LEU A O 1
ATOM 802 N N . LYS A 1 103 ? -22.594 8.508 29.844 1 80.38 103 LYS A N 1
ATOM 803 C CA . LYS A 1 103 ? -23.328 9.438 30.703 1 80.38 103 LYS A CA 1
ATOM 804 C C . LYS A 1 103 ? -24.719 9.742 30.141 1 80.38 103 LYS A C 1
ATOM 806 O O . LYS A 1 103 ? -25.438 10.578 30.672 1 80.38 103 LYS A O 1
ATOM 811 N N . LEU A 1 104 ? -25.109 8.992 29.172 1 84.69 104 LEU A N 1
ATOM 812 C CA . LEU A 1 104 ? -26.375 9.297 28.516 1 84.69 104 LEU A CA 1
ATOM 813 C C . LEU A 1 104 ? -27.438 8.258 28.859 1 84.69 104 LEU A C 1
ATOM 815 O O . LEU A 1 104 ? -27.109 7.137 29.266 1 84.69 104 LEU A O 1
ATOM 819 N N . SER A 1 105 ? -28.688 8.625 28.766 1 90 105 SER A N 1
ATOM 820 C CA . SER A 1 105 ? -29.812 7.711 28.969 1 90 105 SER A CA 1
ATOM 821 C C . SER A 1 105 ? -29.906 6.691 27.828 1 90 105 SER A C 1
ATOM 823 O O . SER A 1 105 ? -29.312 6.883 26.766 1 90 105 SER A O 1
ATOM 825 N N . LYS A 1 106 ? -30.578 5.648 28.125 1 90.12 106 LYS A N 1
ATOM 826 C CA . LYS A 1 106 ? -30.75 4.59 27.141 1 90.12 106 LYS A CA 1
ATOM 827 C C . LYS A 1 106 ? -31.438 5.125 25.891 1 90.12 106 LYS A C 1
ATOM 829 O O . LYS A 1 106 ? -31.078 4.758 24.766 1 90.12 106 LYS A O 1
ATOM 834 N N . SER A 1 107 ? -32.375 5.969 26.141 1 91.56 107 SER A N 1
ATOM 835 C CA . SER A 1 107 ? -33.125 6.539 25.016 1 91.56 107 SER A CA 1
ATOM 836 C C . SER A 1 107 ? -32.219 7.434 24.172 1 91.56 107 SER A C 1
ATOM 838 O O . SER A 1 107 ? -32.25 7.371 22.938 1 91.56 107 SER A O 1
ATOM 840 N N . GLU A 1 108 ? -31.422 8.203 24.812 1 91.38 108 GLU A N 1
ATOM 841 C CA . GLU A 1 108 ? -30.5 9.086 24.109 1 91.38 108 GLU A CA 1
ATOM 842 C C . GLU A 1 108 ? -29.453 8.289 23.328 1 91.38 108 GLU A C 1
ATOM 844 O O . GLU A 1 108 ? -29.125 8.648 22.203 1 91.38 108 GLU A O 1
ATOM 849 N N . LYS A 1 109 ? -29.016 7.262 23.922 1 92.31 109 LYS A N 1
ATOM 850 C CA . LYS A 1 109 ? -28.031 6.398 23.266 1 92.31 109 LYS A CA 1
ATOM 851 C C . LYS A 1 109 ? -28.609 5.785 21.984 1 92.31 109 LYS A C 1
ATOM 853 O O . LYS A 1 109 ? -27.938 5.773 20.953 1 92.31 109 LYS A O 1
ATOM 858 N N . LYS A 1 110 ? -29.828 5.355 22.141 1 91.62 110 LYS A N 1
ATOM 859 C CA . LYS A 1 110 ? -30.484 4.727 21 1 91.62 110 LYS A CA 1
ATOM 860 C C . LYS A 1 110 ? -30.641 5.715 19.844 1 91.62 110 LYS A C 1
ATOM 862 O O . LYS A 1 110 ? -30.469 5.348 18.672 1 91.62 110 LYS A O 1
ATOM 867 N N . GLU A 1 111 ? -30.922 6.863 20.219 1 92.69 111 GLU A N 1
ATOM 868 C CA . GLU A 1 111 ? -31.094 7.895 19.203 1 92.69 111 GLU A CA 1
ATOM 869 C C . GLU A 1 111 ? -29.781 8.211 18.516 1 92.69 111 GLU A C 1
ATOM 871 O O . GLU A 1 111 ? -29.734 8.336 17.281 1 92.69 111 GLU A O 1
ATOM 876 N N . ILE A 1 112 ? -28.781 8.336 19.266 1 91.88 112 ILE A N 1
ATOM 877 C CA . ILE A 1 112 ? -27.469 8.656 18.719 1 91.88 112 ILE A CA 1
ATOM 878 C C . ILE A 1 112 ? -27 7.52 17.828 1 91.88 112 ILE A C 1
ATOM 880 O O . ILE A 1 112 ? -26.516 7.758 16.719 1 91.88 112 ILE A O 1
ATOM 884 N N . VAL A 1 113 ? -27.156 6.316 18.312 1 92.56 113 VAL A N 1
ATOM 885 C CA . VAL A 1 113 ? -26.734 5.137 17.562 1 92.56 113 VAL A CA 1
ATOM 886 C C . VAL A 1 113 ? -27.484 5.082 16.219 1 92.56 113 VAL A C 1
ATOM 888 O O . VAL A 1 113 ? -26.875 4.887 15.172 1 92.56 113 VAL A O 1
ATOM 891 N N . ALA A 1 114 ? -28.766 5.324 16.297 1 92.69 114 ALA A N 1
ATOM 892 C CA . ALA A 1 114 ? -29.578 5.293 15.094 1 92.69 114 ALA A CA 1
ATOM 893 C C . ALA A 1 114 ? -29.141 6.359 14.094 1 92.69 114 ALA A C 1
ATOM 895 O O . ALA A 1 114 ? -29.094 6.109 12.891 1 92.69 114 ALA A O 1
ATOM 896 N N . ARG A 1 115 ? -28.844 7.457 14.594 1 91 115 ARG A N 1
ATOM 897 C CA . ARG A 1 115 ? -28.406 8.57 13.758 1 91 115 ARG A CA 1
ATOM 898 C C . ARG A 1 115 ? -27.125 8.219 13 1 91 115 ARG A C 1
ATOM 900 O O . ARG A 1 115 ? -27.062 8.383 11.781 1 91 115 ARG A O 1
ATOM 907 N N . TYR A 1 116 ? -26.156 7.738 13.656 1 88.88 116 TYR A N 1
ATOM 908 C CA . TYR A 1 116 ? -24.875 7.48 13.023 1 88.88 116 TYR A CA 1
ATOM 909 C C . TYR A 1 116 ? -24.938 6.238 12.141 1 88.88 116 TYR A C 1
ATOM 911 O O . TYR A 1 116 ? -24.219 6.141 11.141 1 88.88 116 TYR A O 1
ATOM 919 N N . LEU A 1 117 ? -25.828 5.324 12.5 1 90.94 117 LEU A N 1
ATOM 920 C CA . LEU A 1 117 ? -26.031 4.191 11.602 1 90.94 117 LEU A CA 1
ATOM 921 C C . LEU A 1 117 ? -26.609 4.656 10.266 1 90.94 117 LEU A C 1
ATOM 923 O O . LEU A 1 117 ? -26.234 4.137 9.211 1 90.94 117 LEU A O 1
ATOM 927 N N . ASP A 1 118 ? -27.375 5.594 10.375 1 88.88 118 ASP A N 1
ATOM 928 C CA . ASP A 1 118 ? -27.984 6.148 9.164 1 88.88 118 ASP A CA 1
ATOM 929 C C . ASP A 1 118 ? -26.953 6.926 8.352 1 88.88 118 ASP A C 1
ATOM 931 O O . ASP A 1 118 ? -26.781 6.676 7.152 1 88.88 118 ASP A O 1
ATOM 935 N N . ILE A 1 119 ? -26.25 7.785 8.977 1 82.88 119 ILE A N 1
ATOM 936 C CA . ILE A 1 119 ? -25.25 8.633 8.328 1 82.88 119 ILE A CA 1
ATOM 937 C C . ILE A 1 119 ? -24.203 7.77 7.637 1 82.88 119 ILE A C 1
ATOM 939 O O . ILE A 1 119 ? -23.766 8.086 6.531 1 82.88 119 ILE A O 1
ATOM 943 N N . LEU A 1 120 ? -23.859 6.66 8.289 1 84.88 120 LEU A N 1
ATOM 944 C CA . LEU A 1 120 ? -22.781 5.832 7.777 1 84.88 120 LEU A CA 1
ATOM 945 C C . LEU A 1 120 ? -23.328 4.648 6.988 1 84.88 120 LEU A C 1
ATOM 947 O O . LEU A 1 120 ? -22.594 3.701 6.691 1 84.88 120 LEU A O 1
ATOM 951 N N . LYS A 1 121 ? -24.641 4.613 6.734 1 84.75 121 LYS A N 1
ATOM 952 C CA . LYS A 1 121 ? -25.312 3.623 5.895 1 84.75 121 LYS A CA 1
ATOM 953 C C . LYS A 1 121 ? -25.125 2.215 6.453 1 84.75 121 LYS A C 1
ATOM 955 O O . LYS A 1 121 ? -24.75 1.297 5.723 1 84.75 121 LYS A O 1
ATOM 960 N N . LEU A 1 122 ? -25.359 2.113 7.699 1 88.5 122 LEU A N 1
ATOM 961 C CA . LEU A 1 122 ? -25.234 0.835 8.391 1 88.5 122 LEU A CA 1
ATOM 962 C C . LEU A 1 122 ? -26.578 0.397 8.961 1 88.5 122 LEU A C 1
ATOM 964 O O . LEU A 1 122 ? -26.641 -0.403 9.898 1 88.5 122 LEU A O 1
ATOM 968 N N . ASN A 1 123 ? -27.625 0.999 8.414 1 90.81 123 ASN A N 1
ATOM 969 C CA . ASN A 1 123 ? -28.953 0.608 8.875 1 90.81 123 ASN A CA 1
ATOM 970 C C . ASN A 1 123 ? -29.188 -0.888 8.688 1 90.81 123 ASN A C 1
ATOM 972 O O . ASN A 1 123 ? -28.875 -1.447 7.637 1 90.81 123 ASN A O 1
ATOM 976 N N . GLY A 1 124 ? -29.688 -1.521 9.742 1 90 124 GLY A N 1
ATOM 977 C CA . GLY A 1 124 ? -29.953 -2.945 9.656 1 90 124 GLY A CA 1
ATOM 978 C C . GLY A 1 124 ? -28.828 -3.805 10.203 1 90 124 GLY A C 1
ATOM 979 O O . GLY A 1 124 ? -28.984 -5.023 10.328 1 90 124 GLY A O 1
ATOM 980 N N . PHE A 1 125 ? -27.797 -3.176 10.586 1 91.94 125 PHE A N 1
ATOM 981 C CA . PHE A 1 125 ? -26.641 -3.939 11.047 1 91.94 125 PHE A CA 1
ATOM 982 C C . PHE A 1 125 ? -26.516 -3.863 12.57 1 91.94 125 PHE A C 1
ATOM 984 O O . PHE A 1 125 ? -25.547 -4.355 13.141 1 91.94 125 PHE A O 1
ATOM 991 N N . GLU A 1 126 ? -27.422 -3.305 13.211 1 93 126 GLU A N 1
ATOM 992 C CA . GLU A 1 126 ? -27.375 -2.982 14.633 1 93 126 GLU A CA 1
ATOM 993 C C . GLU A 1 126 ? -27.031 -4.215 15.469 1 93 126 GLU A C 1
ATOM 995 O O . GLU A 1 126 ? -26.219 -4.133 16.391 1 93 126 GLU A O 1
ATOM 1000 N N . GLY A 1 127 ? -27.625 -5.273 15.102 1 92.44 127 GLY A N 1
ATOM 1001 C CA . GLY A 1 127 ? -27.5 -6.473 15.914 1 92.44 127 GLY A CA 1
ATOM 1002 C C . GLY A 1 127 ? -26.359 -7.375 15.461 1 92.44 127 GLY A C 1
ATOM 1003 O O . GLY A 1 127 ? -26.125 -8.43 16.062 1 92.44 127 GLY A O 1
ATOM 1004 N N . ARG A 1 128 ? -25.641 -6.965 14.523 1 91.62 128 ARG A N 1
ATOM 1005 C CA . ARG A 1 128 ? -24.562 -7.789 13.992 1 91.62 128 ARG A CA 1
ATOM 1006 C C . ARG A 1 128 ? -23.281 -7.625 14.82 1 91.62 128 ARG A C 1
ATOM 1008 O O . ARG A 1 128 ? -23.109 -6.617 15.5 1 91.62 128 ARG A O 1
ATOM 1015 N N . TYR A 1 129 ? -22.531 -8.625 14.734 1 89.38 129 TYR A N 1
ATOM 1016 C CA . TYR A 1 129 ? -21.203 -8.586 15.367 1 89.38 129 TYR A CA 1
ATOM 1017 C C . TYR A 1 129 ? -20.125 -8.227 14.359 1 89.38 129 TYR A C 1
ATOM 1019 O O . TYR A 1 129 ? -20.312 -8.414 13.156 1 89.38 129 TYR A O 1
ATOM 1027 N N . PRO A 1 130 ? -18.969 -7.699 14.773 1 8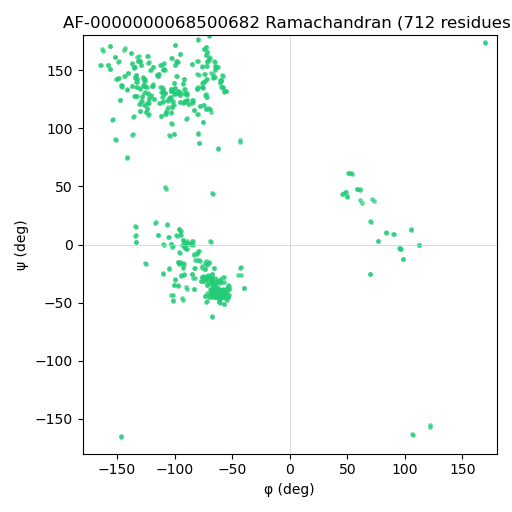8.94 130 PRO A N 1
ATOM 1028 C CA . PRO A 1 130 ? -17.906 -7.258 13.883 1 88.94 130 PRO A CA 1
ATOM 1029 C C . PRO A 1 130 ? -17.469 -8.344 12.906 1 88.94 130 PRO A C 1
ATOM 1031 O O . PRO A 1 130 ? -17.188 -8.047 11.742 1 88.94 130 PRO A O 1
ATOM 1034 N N . TRP A 1 131 ? -17.484 -9.516 13.336 1 75.69 131 TRP A N 1
ATOM 1035 C CA . TRP A 1 131 ? -17.016 -10.594 12.469 1 75.69 131 TRP A CA 1
ATOM 1036 C C . TRP A 1 131 ? -17.984 -10.844 11.328 1 75.69 131 TRP A C 1
ATOM 1038 O O . TRP A 1 131 ? -17.641 -11.516 10.352 1 75.69 131 TRP A O 1
ATOM 1048 N N . GLN A 1 132 ? -19.188 -10.344 11.406 1 79.06 132 GLN A N 1
ATOM 1049 C CA . GLN A 1 132 ? -20.203 -10.508 10.375 1 79.06 132 GLN A CA 1
ATOM 1050 C C . GLN A 1 132 ? -20.156 -9.352 9.375 1 79.06 132 GLN A C 1
ATOM 1052 O O . GLN A 1 132 ? -20.969 -9.297 8.445 1 79.06 132 GLN A O 1
ATOM 1057 N N . LEU A 1 133 ? -19.234 -8.453 9.547 1 83.62 133 LEU A N 1
ATOM 1058 C CA . LEU A 1 133 ? -19.141 -7.246 8.727 1 83.62 133 LEU A CA 1
ATOM 1059 C C . LEU A 1 133 ? -17.953 -7.312 7.789 1 83.62 133 LEU A C 1
ATOM 1061 O O . LEU A 1 133 ? -16.953 -7.984 8.086 1 83.62 133 LEU A O 1
ATOM 1065 N N . SER A 1 134 ? -18.125 -6.605 6.598 1 72.5 134 SER A N 1
ATOM 1066 C CA . SER A 1 134 ? -16.953 -6.406 5.734 1 72.5 134 SER A CA 1
ATOM 1067 C C . SER A 1 134 ? -15.984 -5.398 6.344 1 72.5 134 SER A C 1
ATOM 1069 O O . SER A 1 134 ? -16.328 -4.703 7.305 1 72.5 134 SER A O 1
ATOM 1071 N N . GLY A 1 135 ? -14.742 -5.312 5.836 1 74.56 135 GLY A N 1
ATOM 1072 C CA . GLY A 1 135 ? -13.75 -4.355 6.297 1 74.56 135 GLY A CA 1
ATOM 1073 C C . GLY A 1 135 ? -14.242 -2.922 6.273 1 74.56 135 GLY A C 1
ATOM 1074 O O . GLY A 1 135 ? -14.055 -2.178 7.238 1 74.56 135 GLY A O 1
ATOM 1075 N N . GLY A 1 136 ? -14.867 -2.613 5.195 1 78.25 136 GLY A N 1
ATOM 1076 C CA . GLY A 1 136 ? -15.414 -1.272 5.082 1 78.25 136 GLY A CA 1
ATOM 1077 C C . GLY A 1 136 ? -16.516 -0.99 6.094 1 78.25 136 GLY A C 1
ATOM 1078 O O . GLY A 1 136 ? -16.594 0.117 6.629 1 78.25 136 GLY A O 1
ATOM 1079 N N . GLN A 1 137 ? -17.297 -2.021 6.301 1 82.19 137 GLN A N 1
ATOM 1080 C CA . GLN A 1 137 ? -18.359 -1.877 7.289 1 82.19 137 GLN A CA 1
ATOM 1081 C C . GLN A 1 137 ? -17.781 -1.732 8.695 1 82.19 137 GLN A C 1
ATOM 1083 O O . GLN A 1 137 ? -18.266 -0.916 9.484 1 82.19 137 GLN A O 1
ATOM 1088 N N . GLN A 1 138 ? -16.766 -2.482 8.961 1 87.5 138 GLN A N 1
ATOM 1089 C CA . GLN A 1 138 ? -16.109 -2.369 10.258 1 87.5 138 GLN A CA 1
ATOM 1090 C C . GLN A 1 138 ? -15.539 -0.971 10.469 1 87.5 138 GLN A C 1
ATOM 1092 O O . GLN A 1 138 ? -15.641 -0.408 11.562 1 87.5 138 GLN A O 1
ATOM 1097 N N . GLN A 1 139 ? -14.953 -0.484 9.43 1 85.94 139 GLN A N 1
ATOM 1098 C CA . GLN A 1 139 ? -14.406 0.867 9.5 1 85.94 139 GLN A CA 1
ATOM 1099 C C . GLN A 1 139 ? -15.5 1.883 9.828 1 85.94 139 GLN A C 1
ATOM 1101 O O . GLN A 1 139 ? -15.289 2.771 10.664 1 85.94 139 GLN A O 1
ATOM 1106 N N . ARG A 1 140 ? -16.594 1.726 9.172 1 86.62 140 ARG A N 1
ATOM 1107 C CA . ARG A 1 140 ? -17.688 2.658 9.383 1 86.62 140 ARG A CA 1
ATOM 1108 C C . ARG A 1 140 ? -18.234 2.549 10.805 1 86.62 140 ARG A C 1
ATOM 1110 O O . ARG A 1 140 ? -18.594 3.557 11.422 1 86.62 140 ARG A O 1
ATOM 1117 N N . VAL A 1 141 ? -18.25 1.359 11.32 1 91.69 141 VAL A N 1
ATOM 1118 C CA . VAL A 1 141 ? -18.688 1.169 12.703 1 91.69 141 VAL A CA 1
ATOM 1119 C C . VAL A 1 141 ? -17.703 1.851 13.648 1 91.69 141 VAL A C 1
ATOM 1121 O O . VAL A 1 141 ? -18.109 2.547 14.578 1 91.69 141 VAL A O 1
ATOM 1124 N N . ALA A 1 142 ? -16.438 1.618 13.344 1 91.5 142 ALA A N 1
ATOM 1125 C CA . ALA A 1 142 ? -15.406 2.23 14.18 1 91.5 142 ALA A CA 1
ATOM 1126 C C . ALA A 1 142 ? -15.484 3.754 14.125 1 91.5 142 ALA A C 1
ATOM 1128 O O . ALA A 1 142 ? -15.305 4.43 15.141 1 91.5 142 ALA A O 1
ATOM 1129 N N . LEU A 1 143 ? -15.742 4.25 13.008 1 89.94 143 LEU A N 1
ATOM 1130 C CA . LEU A 1 143 ? -15.891 5.691 12.836 1 89.94 143 LEU A CA 1
ATOM 1131 C C . LEU A 1 143 ? -17.125 6.199 13.578 1 89.94 143 LEU A C 1
ATOM 1133 O O . LEU A 1 143 ? -17.078 7.258 14.211 1 89.94 143 LEU A O 1
ATOM 1137 N N . ALA A 1 144 ? -18.188 5.457 13.469 1 90.69 144 ALA A N 1
ATOM 1138 C CA . ALA A 1 144 ? -19.406 5.812 14.211 1 90.69 144 ALA A CA 1
ATOM 1139 C C . ALA A 1 144 ? -19.125 5.891 15.711 1 90.69 144 ALA A C 1
ATOM 1141 O O . ALA A 1 144 ? -19.547 6.836 16.375 1 90.69 144 ALA A O 1
ATOM 1142 N N . ARG A 1 145 ? -18.453 4.961 16.156 1 92.62 145 ARG A N 1
ATOM 1143 C CA . ARG A 1 145 ? -18.094 4.941 17.562 1 92.62 145 ARG A CA 1
ATOM 1144 C C . ARG A 1 145 ? -17.297 6.184 17.938 1 92.62 145 ARG A C 1
ATOM 1146 O O . ARG A 1 145 ? -17.547 6.801 18.984 1 92.62 145 ARG A O 1
ATOM 1153 N N . ALA A 1 146 ? -16.359 6.504 17.109 1 90.69 146 ALA A N 1
ATOM 1154 C CA . ALA A 1 146 ? -15.5 7.652 17.359 1 90.69 146 ALA A CA 1
ATOM 1155 C C . ALA A 1 146 ? -16.297 8.953 17.328 1 90.69 146 ALA A C 1
ATOM 1157 O O . ALA A 1 146 ? -16.062 9.859 18.141 1 90.69 146 ALA A O 1
ATOM 1158 N N . LEU A 1 147 ? -17.297 9.047 16.547 1 89.75 147 LEU A N 1
ATOM 1159 C CA . LEU A 1 147 ? -18.031 10.289 16.312 1 89.75 147 LEU A CA 1
ATOM 1160 C C . LEU A 1 147 ? -19.203 10.422 17.266 1 89.75 147 LEU A C 1
ATOM 1162 O O . LEU A 1 147 ? -19.672 11.531 17.531 1 89.75 147 LEU A O 1
ATOM 1166 N N . ALA A 1 148 ? -19.672 9.328 17.703 1 89.19 148 ALA A N 1
ATOM 1167 C CA . ALA A 1 148 ? -20.891 9.305 18.516 1 89.19 148 ALA A CA 1
ATOM 1168 C C . ALA A 1 148 ? -20.734 10.18 19.75 1 89.19 148 ALA A C 1
ATOM 1170 O O . ALA A 1 148 ? -21.719 10.742 20.234 1 89.19 148 ALA A O 1
ATOM 1171 N N . THR A 1 149 ? -19.562 10.328 20.203 1 87.44 149 THR A N 1
ATOM 1172 C CA . THR A 1 149 ? -19.328 11.094 21.422 1 87.44 149 THR A CA 1
ATOM 1173 C C . THR A 1 149 ? -19.219 12.586 21.125 1 87.44 149 THR A C 1
ATOM 1175 O O . THR A 1 149 ? -19 13.391 22.031 1 87.44 149 THR A O 1
ATOM 1178 N N . SER A 1 150 ? -19.359 12.938 19.875 1 86.88 150 SER A N 1
ATOM 1179 C CA . SER A 1 150 ? -19.219 14.328 19.453 1 86.88 150 SER A CA 1
ATOM 1180 C C . SER A 1 150 ? -17.891 14.914 19.922 1 86.88 150 SER A C 1
ATOM 1182 O O . SER A 1 150 ? -17.875 15.922 20.641 1 86.88 150 SER A O 1
ATOM 1184 N N . PRO A 1 151 ? -16.875 14.359 19.484 1 91.69 151 PRO A N 1
ATOM 1185 C CA . PRO A 1 151 ? -15.539 14.758 19.938 1 91.69 151 PRO A CA 1
ATOM 1186 C C . PRO A 1 151 ? -15.125 16.141 19.422 1 91.69 151 PRO A C 1
ATOM 1188 O O . PRO A 1 151 ? -15.695 16.625 18.453 1 91.69 151 PRO A O 1
ATOM 1191 N N . ASP A 1 152 ? -14.133 16.703 20.172 1 92 152 ASP A N 1
ATOM 1192 C CA . ASP A 1 152 ? -13.586 18 19.766 1 92 152 ASP A CA 1
ATOM 1193 C C . ASP A 1 152 ? -12.516 17.828 18.688 1 92 152 ASP A C 1
ATOM 1195 O O . ASP A 1 152 ? -12.18 18.781 17.984 1 92 152 ASP A O 1
ATOM 1199 N N . ILE A 1 153 ? -12.016 16.625 18.656 1 93.94 153 ILE A N 1
ATOM 1200 C CA . ILE A 1 153 ? -10.984 16.297 17.672 1 93.94 153 ILE A CA 1
ATOM 1201 C C . ILE A 1 153 ? -11.094 14.836 17.266 1 93.94 153 ILE A C 1
ATOM 1203 O O . ILE A 1 153 ? -11.438 13.984 18.094 1 93.94 153 ILE A O 1
ATOM 1207 N N . LEU A 1 154 ? -10.844 14.602 16.016 1 94.06 154 LEU A N 1
ATOM 1208 C CA . LEU A 1 154 ? -10.867 13.242 15.484 1 94.06 154 LEU A CA 1
ATOM 1209 C C . LEU A 1 154 ? -9.461 12.766 15.133 1 94.06 154 LEU A C 1
ATOM 1211 O O . LEU A 1 154 ? -8.75 13.43 14.383 1 94.06 154 LEU A O 1
ATOM 1215 N N . LEU A 1 155 ? -9.062 11.672 15.727 1 96.25 155 LEU A N 1
ATOM 1216 C CA . LEU A 1 155 ? -7.762 11.062 15.477 1 96.25 155 LEU A CA 1
ATOM 1217 C C . LEU A 1 155 ? -7.902 9.789 14.656 1 96.25 155 LEU A C 1
ATOM 1219 O O . LEU A 1 155 ? -8.484 8.805 15.125 1 96.25 155 LEU A O 1
ATOM 1223 N N . LEU A 1 156 ? -7.371 9.844 13.461 1 94.62 156 LEU A N 1
ATOM 1224 C CA . LEU A 1 156 ? -7.477 8.711 12.555 1 94.62 156 LEU A CA 1
ATOM 1225 C C . LEU A 1 156 ? -6.109 8.07 12.328 1 94.62 156 LEU A C 1
ATOM 1227 O O . LEU A 1 156 ? -5.25 8.656 11.656 1 94.62 156 LEU A O 1
ATOM 1231 N N . ASP A 1 157 ? -5.961 6.941 12.828 1 93.5 157 ASP A N 1
ATOM 1232 C CA . ASP A 1 157 ? -4.688 6.23 12.742 1 93.5 157 ASP A CA 1
ATOM 1233 C C . ASP A 1 157 ? -4.719 5.18 11.633 1 93.5 157 ASP A C 1
ATOM 1235 O O . ASP A 1 157 ? -5.148 4.047 11.859 1 93.5 157 ASP A O 1
ATOM 1239 N N . GLU A 1 158 ? -4.242 5.508 10.453 1 89 158 GLU A N 1
ATOM 1240 C CA . GLU A 1 158 ? -4.16 4.656 9.273 1 89 158 GLU A CA 1
ATOM 1241 C C . GLU A 1 158 ? -5.5 3.986 8.977 1 89 158 GLU A C 1
ATOM 1243 O O . GLU A 1 158 ? -5.574 2.764 8.844 1 89 158 GLU A O 1
ATOM 1248 N N . PRO A 1 159 ? -6.492 4.758 8.719 1 87.44 159 PRO A N 1
ATOM 1249 C CA . PRO A 1 159 ? -7.863 4.25 8.617 1 87.44 159 PRO A CA 1
ATOM 1250 C C . PRO A 1 159 ? -8.055 3.305 7.43 1 87.44 159 PRO A C 1
ATOM 1252 O O . PRO A 1 159 ? -8.984 2.496 7.426 1 87.44 159 PRO A O 1
ATOM 1255 N N . PHE A 1 160 ? -7.16 3.373 6.441 1 83.12 160 PHE A N 1
ATOM 1256 C CA . PHE A 1 160 ? -7.398 2.594 5.23 1 83.12 160 PHE A CA 1
ATOM 1257 C C . PHE A 1 160 ? -6.344 1.506 5.07 1 83.12 160 PHE A C 1
ATOM 1259 O O . PHE A 1 160 ? -6.285 0.839 4.035 1 83.12 160 PHE A O 1
ATOM 1266 N N . SER A 1 161 ? -5.535 1.306 6.016 1 74.19 161 SER A N 1
ATOM 1267 C CA . SER A 1 161 ? -4.41 0.381 5.91 1 74.19 161 SER A CA 1
ATOM 1268 C C . SER A 1 161 ? -4.891 -1.063 5.816 1 74.19 161 SER A C 1
ATOM 1270 O O . SER A 1 161 ? -4.211 -1.913 5.234 1 74.19 161 SER A O 1
ATOM 1272 N N . ALA A 1 162 ? -6.027 -1.357 6.391 1 66.25 162 ALA A N 1
ATOM 1273 C CA . ALA A 1 162 ? -6.516 -2.732 6.445 1 66.25 162 ALA A CA 1
ATOM 1274 C C . ALA A 1 162 ? -7.387 -3.053 5.234 1 66.25 162 ALA A C 1
ATOM 1276 O O . ALA A 1 162 ? -7.871 -4.18 5.09 1 66.25 162 ALA A O 1
ATOM 1277 N N . LEU A 1 163 ? -7.543 -2.037 4.391 1 71.75 163 LEU A N 1
ATOM 1278 C CA . LEU A 1 163 ? -8.438 -2.213 3.254 1 71.75 163 LEU A CA 1
ATOM 1279 C C . LEU A 1 163 ? -7.656 -2.57 1.995 1 71.75 163 LEU A C 1
ATOM 1281 O O . LEU A 1 163 ? -6.516 -2.133 1.823 1 71.75 163 LEU A O 1
ATOM 1285 N N . ASP A 1 164 ? -8.258 -3.4 1.181 1 69.38 164 ASP A N 1
ATOM 1286 C CA . ASP A 1 164 ? -7.695 -3.75 -0.119 1 69.38 164 ASP A CA 1
ATOM 1287 C C . ASP A 1 164 ? -7.645 -2.535 -1.042 1 69.38 164 ASP A C 1
ATOM 1289 O O . ASP A 1 164 ? -8.492 -1.644 -0.949 1 69.38 164 ASP A O 1
ATOM 1293 N N . HIS A 1 165 ? -6.695 -2.615 -1.955 1 67 165 HIS A N 1
ATOM 1294 C CA . HIS A 1 165 ? -6.449 -1.499 -2.861 1 67 165 HIS A CA 1
ATOM 1295 C C . HIS A 1 165 ? -7.715 -1.121 -3.627 1 67 165 HIS A C 1
ATOM 1297 O O . HIS A 1 165 ? -8.008 0.064 -3.797 1 67 165 HIS A O 1
ATOM 1303 N N . HIS A 1 166 ? -8.469 -2.119 -4.016 1 64.38 166 HIS A N 1
ATOM 1304 C CA . HIS A 1 166 ? -9.609 -1.834 -4.879 1 64.38 166 HIS A CA 1
ATOM 1305 C C . HIS A 1 166 ? -10.734 -1.161 -4.102 1 64.38 166 HIS A C 1
ATOM 1307 O O . HIS A 1 166 ? -11.547 -0.438 -4.68 1 64.38 166 HIS A O 1
ATOM 1313 N N . LEU A 1 167 ? -10.695 -1.349 -2.748 1 67.19 167 LEU A N 1
ATOM 1314 C CA . LEU A 1 167 ? -11.75 -0.786 -1.912 1 67.19 167 LEU A CA 1
ATOM 1315 C C . LEU A 1 167 ? -11.328 0.561 -1.336 1 67.19 167 LEU A C 1
ATOM 1317 O O . LEU A 1 167 ? -12.172 1.36 -0.931 1 67.19 167 LEU A O 1
ATOM 1321 N N . ARG A 1 168 ? -10.031 0.834 -1.379 1 74.88 168 ARG A N 1
ATOM 1322 C CA . ARG A 1 168 ? -9.469 1.976 -0.662 1 74.88 168 ARG A CA 1
ATOM 1323 C C . ARG A 1 168 ? -9.984 3.291 -1.242 1 74.88 168 ARG A C 1
ATOM 1325 O O . ARG A 1 168 ? -10.406 4.18 -0.501 1 74.88 168 ARG A O 1
ATOM 1332 N N . SER A 1 169 ? -10.008 3.332 -2.531 1 71.06 169 SER A N 1
ATOM 1333 C CA . SER A 1 169 ? -10.375 4.594 -3.164 1 71.06 169 SER A CA 1
ATOM 1334 C C . SER A 1 169 ? -11.82 4.969 -2.852 1 71.06 169 SER A C 1
ATOM 1336 O O . SER A 1 169 ? -12.117 6.125 -2.543 1 71.06 169 SER A O 1
ATOM 1338 N N . ASN A 1 170 ? -12.656 3.959 -2.908 1 71.38 170 ASN A N 1
ATOM 1339 C CA . ASN A 1 170 ? -14.07 4.207 -2.621 1 71.38 170 ASN A CA 1
ATOM 1340 C C . ASN A 1 170 ? -14.281 4.578 -1.157 1 71.38 170 ASN A C 1
ATOM 1342 O O . ASN A 1 170 ? -15.039 5.5 -0.851 1 71.38 170 ASN A O 1
ATOM 1346 N N . MET A 1 171 ? -13.562 3.916 -0.361 1 76.94 171 MET A N 1
ATOM 1347 C CA . MET A 1 171 ? -13.727 4.145 1.072 1 76.94 171 MET A CA 1
ATOM 1348 C C . MET A 1 171 ? -13.156 5.504 1.474 1 76.94 171 MET A C 1
ATOM 1350 O O . MET A 1 171 ? -13.695 6.168 2.361 1 76.94 171 MET A O 1
ATOM 1354 N N . GLU A 1 172 ? -12.102 5.852 0.812 1 81.5 172 GLU A N 1
ATOM 1355 C CA . GLU A 1 172 ? -11.516 7.168 1.045 1 81.5 172 GLU A CA 1
ATOM 1356 C C . GLU A 1 172 ? -12.508 8.281 0.703 1 81.5 172 GLU A C 1
ATOM 1358 O O . GLU A 1 172 ? -12.695 9.211 1.484 1 81.5 172 GLU A O 1
ATOM 1363 N N . LYS A 1 173 ? -13.117 8.086 -0.41 1 77.25 173 LYS A N 1
ATOM 1364 C CA . LYS A 1 173 ? -14.102 9.07 -0.844 1 77.25 173 LYS A CA 1
ATOM 1365 C C . LYS A 1 173 ? -15.266 9.156 0.139 1 77.25 173 LYS A C 1
ATOM 1367 O O . LYS A 1 173 ? -15.719 10.25 0.489 1 77.25 173 LYS A O 1
ATOM 1372 N N . GLU A 1 174 ? -15.656 8.016 0.473 1 76.56 174 GLU A N 1
ATOM 1373 C CA . GLU A 1 174 ? -16.766 7.965 1.419 1 76.56 174 GLU A CA 1
ATOM 1374 C C . GLU A 1 174 ? -16.391 8.633 2.74 1 76.56 174 GLU A C 1
ATOM 1376 O O . GLU A 1 174 ? -17.188 9.391 3.303 1 76.56 174 GLU A O 1
ATOM 1381 N N . LEU A 1 175 ? -15.266 8.352 3.23 1 78.56 175 LEU A N 1
ATOM 1382 C CA . LEU A 1 175 ? -14.805 8.945 4.484 1 78.56 175 LEU A CA 1
ATOM 1383 C C . LEU A 1 175 ? -14.734 10.461 4.379 1 78.56 175 LEU A C 1
ATOM 1385 O O . LEU A 1 175 ? -15.195 11.172 5.277 1 78.56 175 LEU A O 1
ATOM 1389 N N . MET A 1 176 ? -14.18 10.922 3.303 1 80.94 176 MET A N 1
ATOM 1390 C CA . MET A 1 176 ? -14.047 12.367 3.111 1 80.94 176 MET A CA 1
ATOM 1391 C C . MET A 1 176 ? -15.414 13.039 3.047 1 80.94 176 MET A C 1
ATOM 1393 O O . MET A 1 176 ? -15.594 14.141 3.566 1 80.94 176 MET A O 1
ATOM 1397 N N . ASN A 1 177 ? -16.297 12.32 2.432 1 80.25 177 ASN A N 1
ATOM 1398 C CA . ASN A 1 177 ? -17.656 12.852 2.369 1 80.25 177 ASN A CA 1
ATOM 1399 C C . ASN A 1 177 ? -18.281 12.93 3.754 1 80.25 177 ASN A C 1
ATOM 1401 O O . ASN A 1 177 ? -19 13.891 4.062 1 80.25 177 ASN A O 1
ATOM 1405 N N . MET A 1 178 ? -17.984 11.977 4.508 1 76.19 178 MET A N 1
ATOM 1406 C CA . MET A 1 178 ? -18.531 11.922 5.863 1 76.19 178 MET A CA 1
ATOM 1407 C C . MET A 1 178 ? -17.922 13.008 6.742 1 76.19 178 MET A C 1
ATOM 1409 O O . MET A 1 178 ? -18.578 13.523 7.645 1 76.19 178 MET A O 1
ATOM 1413 N N . LEU A 1 179 ? -16.703 13.32 6.496 1 77.75 179 LEU A N 1
ATOM 1414 C CA . LEU A 1 179 ? -15.969 14.266 7.34 1 77.75 179 LEU A CA 1
ATOM 1415 C C . LEU A 1 179 ? -16.156 15.695 6.84 1 77.75 179 LEU A C 1
ATOM 1417 O O . LEU A 1 179 ? -15.672 16.641 7.473 1 77.75 179 LEU A O 1
ATOM 1421 N N . LYS A 1 180 ? -16.844 15.797 5.758 1 76.44 180 LYS A N 1
ATOM 1422 C CA . LYS A 1 180 ? -17.016 17.109 5.16 1 76.44 180 LYS A CA 1
ATOM 1423 C C . LYS A 1 180 ? -17.75 18.047 6.113 1 76.44 180 LYS A C 1
ATOM 1425 O O . LYS A 1 180 ? -17.438 19.25 6.18 1 76.44 180 LYS A O 1
ATOM 1430 N N . ASP A 1 181 ? -18.625 17.438 6.875 1 76.69 181 ASP A N 1
ATOM 1431 C CA . ASP A 1 181 ? -19.469 18.25 7.746 1 76.69 181 ASP A CA 1
ATOM 1432 C C . ASP A 1 181 ? -18.891 18.328 9.156 1 76.69 181 ASP A C 1
ATOM 1434 O O . ASP A 1 181 ? -19.422 19.031 10.016 1 76.69 181 ASP A O 1
ATOM 1438 N N . TYR A 1 182 ? -17.891 17.594 9.367 1 82 182 TYR A N 1
ATOM 1439 C CA . TYR A 1 182 ? -17.25 17.641 10.672 1 82 182 TYR A CA 1
ATOM 1440 C C . TYR A 1 182 ? -16.469 18.938 10.844 1 82 182 TYR A C 1
ATOM 1442 O O . TYR A 1 182 ? -15.641 19.281 10 1 82 182 TYR A O 1
ATOM 1450 N N . LYS A 1 183 ? -16.719 19.625 11.859 1 80.19 183 LYS A N 1
ATOM 1451 C CA . LYS A 1 183 ? -16.172 20.953 12.039 1 80.19 183 LYS A CA 1
ATOM 1452 C C . LYS A 1 183 ? -14.922 20.922 12.914 1 80.19 183 LYS A C 1
ATOM 1454 O O . LYS A 1 183 ? -14.18 21.906 12.984 1 80.19 183 LYS A O 1
ATOM 1459 N N . GLY A 1 184 ? -14.703 19.844 13.586 1 85.06 184 GLY A N 1
ATOM 1460 C CA . GLY A 1 184 ? -13.547 19.766 14.469 1 85.06 184 GLY A CA 1
ATOM 1461 C C . GLY A 1 184 ? -12.25 19.469 13.734 1 85.06 184 GLY A C 1
ATOM 1462 O O . GLY A 1 184 ? -12.234 19.375 12.508 1 85.06 184 GLY A O 1
ATOM 1463 N N . ASP A 1 185 ? -11.164 19.469 14.484 1 89.88 185 ASP A N 1
ATOM 1464 C CA . ASP A 1 185 ? -9.852 19.125 13.945 1 89.88 185 ASP A CA 1
ATOM 1465 C C . ASP A 1 185 ? -9.758 17.625 13.648 1 89.88 185 ASP A C 1
ATOM 1467 O O . ASP A 1 185 ? -10.352 16.812 14.352 1 89.88 185 ASP A O 1
ATOM 1471 N N . ILE A 1 186 ? -9.102 17.422 12.602 1 93.38 186 ILE A N 1
ATOM 1472 C CA . ILE A 1 186 ? -8.852 16.016 12.242 1 93.38 186 ILE A CA 1
ATOM 1473 C C . ILE A 1 186 ? -7.344 15.781 12.133 1 93.38 186 ILE A C 1
ATOM 1475 O O . ILE A 1 186 ? -6.633 16.547 11.492 1 93.38 186 ILE A O 1
ATOM 1479 N N . LEU A 1 187 ? -6.855 14.82 12.828 1 96.12 187 LEU A N 1
ATOM 1480 C CA . LEU A 1 187 ? -5.5 14.32 12.633 1 96.12 187 LEU A CA 1
ATOM 1481 C C . LEU A 1 187 ? -5.508 12.992 11.883 1 96.12 187 LEU A C 1
ATOM 1483 O O . LEU A 1 187 ? -6.199 12.055 12.281 1 96.12 187 LEU A O 1
ATOM 1487 N N . PHE A 1 188 ? -4.762 13.008 10.859 1 94.69 188 PHE A N 1
ATOM 1488 C CA . PHE A 1 188 ? -4.781 11.883 9.93 1 94.69 188 PHE A CA 1
ATOM 1489 C C . PHE A 1 188 ? -3.385 11.289 9.781 1 94.69 188 PHE A C 1
ATOM 1491 O O . PHE A 1 188 ? -2.496 11.914 9.203 1 94.69 188 PHE A O 1
ATOM 1498 N N . VAL A 1 189 ? -3.271 10.086 10.281 1 95 189 VAL A N 1
ATOM 1499 C CA . VAL A 1 189 ? -1.988 9.406 10.18 1 95 189 VAL A CA 1
ATOM 1500 C C . VAL A 1 189 ? -2.02 8.422 9.008 1 95 189 VAL A C 1
ATOM 1502 O O . VAL A 1 189 ? -2.951 7.625 8.883 1 95 189 VAL A O 1
ATOM 1505 N N . THR A 1 190 ? -1.021 8.484 8.172 1 89.5 190 THR A N 1
ATOM 1506 C CA . THR A 1 190 ? -0.918 7.551 7.059 1 89.5 190 THR A CA 1
ATOM 1507 C C . THR A 1 190 ? 0.523 7.453 6.566 1 89.5 190 THR A C 1
ATOM 1509 O O . THR A 1 190 ? 1.329 8.352 6.809 1 89.5 190 THR A O 1
ATOM 1512 N N . HIS A 1 191 ? 0.813 6.398 6.004 1 83.81 191 HIS A N 1
ATOM 1513 C CA . HIS A 1 191 ? 2.088 6.258 5.309 1 83.81 191 HIS A CA 1
ATOM 1514 C C . HIS A 1 191 ? 1.906 6.363 3.799 1 83.81 191 HIS A C 1
ATOM 1516 O O . HIS A 1 191 ? 2.885 6.344 3.049 1 83.81 191 HIS A O 1
ATOM 1522 N N . ASP A 1 192 ? 0.736 6.555 3.328 1 86.25 192 ASP A N 1
ATOM 1523 C CA . ASP A 1 192 ? 0.413 6.664 1.908 1 86.25 192 ASP A CA 1
ATOM 1524 C C . ASP A 1 192 ? 0.368 8.125 1.465 1 86.25 192 ASP A C 1
ATOM 1526 O O . ASP A 1 192 ? -0.476 8.898 1.93 1 86.25 192 ASP A O 1
ATOM 1530 N N . ILE A 1 193 ? 1.162 8.414 0.506 1 90.62 193 ILE A N 1
ATOM 1531 C CA . ILE A 1 193 ? 1.307 9.82 0.125 1 90.62 193 ILE A CA 1
ATOM 1532 C C . ILE A 1 193 ? 0.067 10.273 -0.64 1 90.62 193 ILE A C 1
ATOM 1534 O O . ILE A 1 193 ? -0.317 11.445 -0.57 1 90.62 193 ILE A O 1
ATOM 1538 N N . GLU A 1 194 ? -0.554 9.391 -1.356 1 89.44 194 GLU A N 1
ATOM 1539 C CA . GLU A 1 194 ? -1.757 9.773 -2.092 1 89.44 194 GLU A CA 1
ATOM 1540 C C . GLU A 1 194 ? -2.902 10.109 -1.142 1 89.44 194 GLU A C 1
ATOM 1542 O O . GLU A 1 194 ? -3.596 11.109 -1.33 1 89.44 194 GLU A O 1
ATOM 1547 N N . GLU A 1 195 ? -3.02 9.305 -0.16 1 89.06 195 GLU A N 1
ATOM 1548 C CA . GLU A 1 195 ? -4.035 9.555 0.858 1 89.06 195 GLU A CA 1
ATOM 1549 C C . GLU A 1 195 ? -3.799 10.883 1.563 1 89.06 195 GLU A C 1
ATOM 1551 O O . GLU A 1 195 ? -4.719 11.688 1.707 1 89.06 195 GLU A O 1
ATOM 1556 N N . ALA A 1 196 ? -2.596 11.07 1.964 1 92.19 196 ALA A N 1
ATOM 1557 C CA . ALA A 1 196 ? -2.24 12.297 2.67 1 92.19 196 ALA A CA 1
ATOM 1558 C C . ALA A 1 196 ? -2.57 13.531 1.83 1 92.19 196 ALA A C 1
ATOM 1560 O O . ALA A 1 196 ? -3.117 14.508 2.342 1 92.19 196 ALA A O 1
ATOM 1561 N N . TYR A 1 197 ? -2.258 13.422 0.556 1 93.06 197 TYR A N 1
ATOM 1562 C CA . TYR A 1 197 ? -2.469 14.555 -0.334 1 93.06 197 TYR A CA 1
ATOM 1563 C C . TYR A 1 197 ? -3.957 14.828 -0.532 1 93.06 197 TYR A C 1
ATOM 1565 O O . TYR A 1 197 ? -4.387 15.977 -0.57 1 93.06 197 TYR A O 1
ATOM 1573 N N . ARG A 1 198 ? -4.723 13.812 -0.639 1 89.06 198 ARG A N 1
ATOM 1574 C CA . ARG A 1 198 ? -6.145 13.969 -0.94 1 89.06 198 ARG A CA 1
ATOM 1575 C C . ARG A 1 198 ? -6.918 14.414 0.294 1 89.06 198 ARG A C 1
ATOM 1577 O O . ARG A 1 198 ? -7.859 15.211 0.19 1 89.06 198 ARG A O 1
ATOM 1584 N N . VAL A 1 199 ? -6.5 14.023 1.441 1 89.56 199 VAL A N 1
ATOM 1585 C CA . VAL A 1 199 ? -7.324 14.188 2.635 1 89.56 199 VAL A CA 1
ATOM 1586 C C . VAL A 1 199 ? -6.855 15.406 3.428 1 89.56 199 VAL A C 1
ATOM 1588 O O . VAL A 1 199 ? -7.672 16.141 3.996 1 89.56 199 VAL A O 1
ATOM 1591 N N . CYS A 1 200 ? -5.613 15.664 3.43 1 93.06 200 CYS A N 1
ATOM 1592 C CA . CYS A 1 200 ? -5.059 16.641 4.367 1 93.06 200 CYS A CA 1
ATOM 1593 C C . CYS A 1 200 ? -4.844 17.984 3.693 1 93.06 200 CYS A C 1
ATOM 1595 O O . CYS A 1 200 ? -4.609 18.047 2.486 1 93.06 200 CYS A O 1
ATOM 1597 N N . ASP A 1 201 ? -4.875 18.969 4.543 1 93.31 201 ASP A N 1
ATOM 1598 C CA . ASP A 1 201 ? -4.527 20.312 4.113 1 93.31 201 ASP A CA 1
ATOM 1599 C C . ASP A 1 201 ? -3.049 20.609 4.355 1 93.31 201 ASP A C 1
ATOM 1601 O O . ASP A 1 201 ? -2.361 21.125 3.479 1 93.31 201 ASP A O 1
ATOM 1605 N N . ASP A 1 202 ? -2.727 20.234 5.523 1 96.12 202 ASP A N 1
ATOM 1606 C CA . ASP A 1 202 ? -1.334 20.375 5.941 1 96.12 202 ASP A CA 1
ATOM 1607 C C . ASP A 1 202 ? -0.756 19.031 6.379 1 96.12 202 ASP A C 1
ATOM 1609 O O . ASP A 1 202 ? -1.5 18.125 6.742 1 96.12 202 ASP A O 1
ATOM 1613 N N . ILE A 1 203 ? 0.556 18.969 6.289 1 97.12 203 ILE A N 1
ATOM 1614 C CA . ILE A 1 203 ? 1.203 17.703 6.602 1 97.12 203 ILE A CA 1
ATOM 1615 C C . ILE A 1 203 ? 2.445 17.953 7.453 1 97.12 203 ILE A C 1
ATOM 1617 O O . ILE A 1 203 ? 3.197 18.906 7.207 1 97.12 203 ILE A O 1
ATOM 1621 N N . ILE A 1 204 ? 2.609 17.172 8.445 1 97 204 ILE A N 1
ATOM 1622 C CA . ILE A 1 204 ? 3.836 17.094 9.227 1 97 204 ILE A CA 1
ATOM 1623 C C . ILE A 1 204 ? 4.578 15.805 8.883 1 97 204 ILE A C 1
ATOM 1625 O O . ILE A 1 204 ? 4.008 14.711 8.953 1 97 204 ILE A O 1
ATOM 1629 N N . VAL A 1 205 ? 5.797 15.945 8.477 1 96 205 VAL A N 1
ATOM 1630 C CA . VAL A 1 205 ? 6.629 14.789 8.18 1 96 205 VAL A CA 1
ATOM 1631 C C . VAL A 1 205 ? 7.375 14.352 9.438 1 96 205 VAL A C 1
ATOM 1633 O O . VAL A 1 205 ? 7.973 15.18 10.133 1 96 205 VAL A O 1
ATOM 1636 N N . TYR A 1 206 ? 7.273 13.07 9.734 1 93 206 TYR A N 1
ATOM 1637 C CA . TYR A 1 206 ? 7.941 12.484 10.891 1 93 206 TYR A CA 1
ATOM 1638 C C . TYR A 1 206 ? 9.234 11.781 10.477 1 93 206 TYR A C 1
ATOM 1640 O O . TYR A 1 206 ? 9.266 11.086 9.469 1 93 206 TYR A O 1
ATOM 1648 N N . ASN A 1 207 ? 10.289 12.039 11.266 1 90 207 ASN A N 1
ATOM 1649 C CA . ASN A 1 207 ? 11.578 11.383 11.055 1 90 207 ASN A CA 1
ATOM 1650 C C . ASN A 1 207 ? 12.188 10.906 12.375 1 90 207 ASN A C 1
ATOM 1652 O O . ASN A 1 207 ? 12.695 11.719 13.156 1 90 207 ASN A O 1
ATOM 1656 N N . LYS A 1 208 ? 12.242 9.648 12.609 1 84.25 208 LYS A N 1
ATOM 1657 C CA . LYS A 1 208 ? 12.883 9.031 13.766 1 84.25 208 LYS A CA 1
ATOM 1658 C C . LYS A 1 208 ? 12.461 9.703 15.062 1 84.25 208 LYS A C 1
ATOM 1660 O O . LYS A 1 208 ? 13.305 10.094 15.875 1 84.25 208 LYS A O 1
ATOM 1665 N N . GLY A 1 209 ? 11.188 9.938 15.164 1 89.31 209 GLY A N 1
ATOM 1666 C CA . GLY A 1 209 ? 10.641 10.445 16.422 1 89.31 209 GLY A CA 1
ATOM 1667 C C . GLY A 1 209 ? 10.5 11.953 16.438 1 89.31 209 GLY A C 1
ATOM 1668 O O . GLY A 1 209 ? 10 12.523 17.406 1 89.31 209 GLY A O 1
ATOM 1669 N N . GLU A 1 210 ? 10.93 12.555 15.398 1 91.88 210 GLU A N 1
ATOM 1670 C CA . GLU A 1 210 ? 10.836 14.016 15.328 1 91.88 210 GLU A CA 1
ATOM 1671 C C . GLU A 1 210 ? 9.82 14.453 14.273 1 91.88 210 GLU A C 1
ATOM 1673 O O . GLU A 1 210 ? 9.828 13.945 13.156 1 91.88 210 GLU A O 1
ATOM 1678 N N . GLY A 1 211 ? 8.961 15.344 14.68 1 93.5 211 GLY A N 1
ATOM 1679 C CA . GLY A 1 211 ? 8.062 15.969 13.727 1 93.5 211 GLY A CA 1
ATOM 1680 C C . GLY A 1 211 ? 8.609 17.25 13.133 1 93.5 211 GLY A C 1
ATOM 1681 O O . GLY A 1 211 ? 8.977 18.172 13.859 1 93.5 211 GLY A O 1
ATOM 1682 N N . LEU A 1 212 ? 8.711 17.359 11.867 1 94.81 212 LEU A N 1
ATOM 1683 C CA . LEU A 1 212 ? 9.156 18.562 11.172 1 94.81 212 LEU A CA 1
ATOM 1684 C C . LEU A 1 212 ? 8.055 19.625 11.18 1 94.81 212 LEU A C 1
ATOM 1686 O O . LEU A 1 212 ? 6.922 19.359 11.578 1 94.81 212 LEU A O 1
ATOM 1690 N N . PRO A 1 213 ? 8.422 20.828 10.789 1 93.94 213 PRO A N 1
ATOM 1691 C CA . PRO A 1 213 ? 7.395 21.875 10.727 1 93.94 213 PRO A CA 1
ATOM 1692 C C . PRO A 1 213 ? 6.262 21.547 9.766 1 93.94 213 PRO A C 1
ATOM 1694 O O . PRO A 1 213 ? 6.504 20.969 8.695 1 93.94 213 PRO A O 1
ATOM 1697 N N . LYS A 1 214 ? 5.188 21.906 10.203 1 94.75 214 LYS A N 1
ATOM 1698 C CA . LYS A 1 214 ? 3.99 21.734 9.391 1 94.75 214 LYS A CA 1
ATOM 1699 C C . LYS A 1 214 ? 4.102 22.516 8.086 1 94.75 214 LYS A C 1
ATOM 1701 O O . LYS A 1 214 ? 4.582 23.656 8.078 1 94.75 214 LYS A O 1
ATOM 1706 N N . ARG A 1 215 ? 3.637 21.906 6.969 1 95.69 215 ARG A N 1
ATOM 1707 C CA . ARG A 1 215 ? 3.656 22.562 5.664 1 95.69 215 ARG A CA 1
ATOM 1708 C C . ARG A 1 215 ? 2.383 22.25 4.883 1 95.69 215 ARG A C 1
ATOM 1710 O O . ARG A 1 215 ? 1.802 21.172 5.027 1 95.69 215 ARG A O 1
ATOM 1717 N N . PRO A 1 216 ? 1.986 23.25 4.07 1 96.25 216 PRO A N 1
ATOM 1718 C CA . PRO A 1 216 ? 0.885 22.922 3.166 1 96.25 216 PRO A CA 1
ATOM 1719 C C . PRO A 1 216 ? 1.221 21.766 2.227 1 96.25 216 PRO A C 1
ATOM 1721 O O . PRO A 1 216 ? 2.357 21.656 1.758 1 96.25 216 PRO A O 1
ATOM 1724 N N . LYS A 1 217 ? 0.266 20.906 1.969 1 95.69 217 LYS A N 1
ATOM 1725 C CA . LYS A 1 217 ? 0.512 19.688 1.205 1 95.69 217 LYS A CA 1
ATOM 1726 C C . LYS A 1 217 ? 1.095 20 -0.169 1 95.69 217 LYS A C 1
ATOM 1728 O O . LYS A 1 217 ? 2.021 19.328 -0.626 1 95.69 217 LYS A O 1
ATOM 1733 N N . LYS A 1 218 ? 0.581 21.016 -0.872 1 95 218 LYS A N 1
ATOM 1734 C CA . LYS A 1 218 ? 1.038 21.344 -2.223 1 95 218 LYS A CA 1
ATOM 1735 C C . LYS A 1 218 ? 2.512 21.734 -2.225 1 95 218 LYS A C 1
ATOM 1737 O O . LYS A 1 218 ? 3.291 21.234 -3.039 1 95 218 LYS A O 1
ATOM 1742 N N . GLU A 1 219 ? 2.873 22.516 -1.309 1 95.44 219 GLU A N 1
ATOM 1743 C CA . GLU A 1 219 ? 4.258 22.969 -1.208 1 95.44 219 GLU A CA 1
ATOM 1744 C C . GLU A 1 219 ? 5.191 21.812 -0.845 1 95.44 219 GLU A C 1
ATOM 1746 O O . GLU A 1 219 ? 6.293 21.719 -1.386 1 95.44 219 GLU A O 1
ATOM 1751 N N . LEU A 1 220 ? 4.75 20.984 0.031 1 96.31 220 LEU A N 1
ATOM 1752 C CA . LEU A 1 220 ? 5.555 19.859 0.487 1 96.31 220 LEU A CA 1
ATOM 1753 C C . LEU A 1 220 ? 5.906 18.938 -0.676 1 96.31 220 LEU A C 1
ATOM 1755 O O . LEU A 1 220 ? 7.059 18.531 -0.818 1 96.31 220 LEU A O 1
ATOM 1759 N N . PHE A 1 221 ? 4.953 18.719 -1.53 1 94.5 221 PHE A N 1
ATOM 1760 C CA . PHE A 1 221 ? 5.148 17.766 -2.617 1 94.5 221 PHE A CA 1
ATOM 1761 C C . PHE A 1 221 ? 5.863 18.422 -3.791 1 94.5 221 PHE A C 1
ATOM 1763 O O . PHE A 1 221 ? 6.645 17.766 -4.488 1 94.5 221 PHE A O 1
ATOM 1770 N N . GLU A 1 222 ? 5.715 19.641 -3.969 1 91.62 222 GLU A N 1
ATOM 1771 C CA . GLU A 1 222 ? 6.328 20.344 -5.09 1 91.62 222 GLU A CA 1
ATOM 1772 C C . GLU A 1 222 ? 7.773 20.719 -4.781 1 91.62 222 GLU A C 1
ATOM 1774 O O . GLU A 1 222 ? 8.641 20.641 -5.652 1 91.62 222 GLU A O 1
ATOM 1779 N N . SER A 1 223 ? 7.93 21.109 -3.494 1 92.19 223 SER A N 1
ATOM 1780 C CA . SER A 1 223 ? 9.242 21.625 -3.127 1 92.19 223 SER A CA 1
ATOM 1781 C C . SER A 1 223 ? 9.648 21.156 -1.729 1 92.19 223 SER A C 1
ATOM 1783 O O . SER A 1 223 ? 9.711 21.969 -0.8 1 92.19 223 SER A O 1
ATOM 1785 N N . PRO A 1 224 ? 10.023 19.938 -1.663 1 95.25 224 PRO A N 1
ATOM 1786 C CA . PRO A 1 224 ? 10.562 19.5 -0.374 1 95.25 224 PRO A CA 1
ATOM 1787 C C . PRO A 1 224 ? 11.773 20.312 0.066 1 95.25 224 PRO A C 1
ATOM 1789 O O . PRO A 1 224 ? 12.586 20.719 -0.77 1 95.25 224 PRO A O 1
ATOM 1792 N N . LYS A 1 225 ? 11.914 20.531 1.377 1 94.31 225 LYS A N 1
ATOM 1793 C CA . LYS A 1 225 ? 12.969 21.406 1.891 1 94.31 225 LYS A CA 1
ATOM 1794 C C . LYS A 1 225 ? 14.094 20.578 2.516 1 94.31 225 LYS A C 1
ATOM 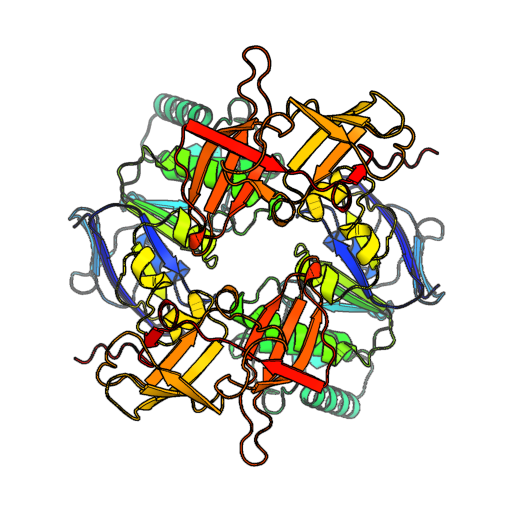1796 O O . LYS A 1 225 ? 15.211 21.078 2.684 1 94.31 225 LYS A O 1
ATOM 1801 N N . TYR A 1 226 ? 13.758 19.375 2.865 1 94.69 226 TYR A N 1
ATOM 1802 C CA . TYR A 1 226 ? 14.711 18.5 3.541 1 94.69 226 TYR A CA 1
ATOM 1803 C C . TYR A 1 226 ? 14.773 17.141 2.873 1 94.69 226 TYR A C 1
ATOM 1805 O O . TYR A 1 226 ? 13.836 16.734 2.172 1 94.69 226 TYR A O 1
ATOM 1813 N N . LEU A 1 227 ? 15.875 16.453 3.086 1 94.56 227 LEU A N 1
ATOM 1814 C CA . LEU A 1 227 ? 16.094 15.148 2.48 1 94.56 227 LEU A CA 1
ATOM 1815 C C . LEU A 1 227 ? 14.969 14.188 2.842 1 94.56 227 LEU A C 1
ATOM 1817 O O . LEU A 1 227 ? 14.438 13.492 1.972 1 94.56 227 LEU A O 1
ATOM 1821 N N . ILE A 1 228 ? 14.547 14.203 4.07 1 92.38 228 ILE A N 1
ATOM 1822 C CA . ILE A 1 228 ? 13.531 13.273 4.535 1 92.38 228 ILE A CA 1
ATOM 1823 C C . ILE A 1 228 ? 12.195 13.594 3.857 1 92.38 228 ILE A C 1
ATOM 1825 O O . ILE A 1 228 ? 11.422 12.688 3.539 1 92.38 228 ILE A O 1
ATOM 1829 N N . GLU A 1 229 ? 11.906 14.852 3.6 1 94.5 229 GLU A N 1
ATOM 1830 C CA . GLU A 1 229 ? 10.688 15.242 2.898 1 94.5 229 GLU A CA 1
ATOM 1831 C C . GLU A 1 229 ? 10.68 14.703 1.471 1 94.5 229 GLU A C 1
ATOM 1833 O O . GLU A 1 229 ? 9.656 14.188 1.004 1 94.5 229 GLU A O 1
ATOM 1838 N N . ALA A 1 230 ? 11.844 14.844 0.839 1 94.38 230 ALA A N 1
ATOM 1839 C CA . ALA A 1 230 ? 11.961 14.344 -0.529 1 94.38 230 ALA A CA 1
ATOM 1840 C C . ALA A 1 230 ? 11.75 12.836 -0.586 1 94.38 230 ALA A C 1
ATOM 1842 O O . ALA A 1 230 ? 11 12.336 -1.427 1 94.38 230 ALA A O 1
ATOM 1843 N N . LYS A 1 231 ? 12.289 12.172 0.347 1 91 231 LYS A N 1
ATOM 1844 C CA . LYS A 1 231 ? 12.203 10.719 0.384 1 91 231 LYS A CA 1
ATOM 1845 C C . LYS A 1 231 ? 10.781 10.258 0.693 1 91 231 LYS A C 1
ATOM 1847 O O . LYS A 1 231 ? 10.242 9.391 0.003 1 91 231 LYS A O 1
ATOM 1852 N N . ILE A 1 232 ? 10.156 10.852 1.644 1 90.25 232 ILE A N 1
ATOM 1853 C CA . ILE A 1 232 ? 8.852 10.414 2.137 1 90.25 232 ILE A CA 1
ATOM 1854 C C . ILE A 1 232 ? 7.77 10.75 1.114 1 90.25 232 ILE A C 1
ATOM 1856 O O . ILE A 1 232 ? 6.762 10.055 1.014 1 90.25 232 ILE A O 1
ATOM 1860 N N . THR A 1 233 ? 8.062 11.836 0.347 1 92.25 233 THR A N 1
ATOM 1861 C CA . THR A 1 233 ? 7.062 12.227 -0.644 1 92.25 233 THR A CA 1
ATOM 1862 C C . THR A 1 233 ? 7.254 11.445 -1.94 1 92.25 233 THR A C 1
ATOM 1864 O O . THR A 1 233 ? 6.613 11.734 -2.949 1 92.25 233 THR A O 1
ATOM 1867 N N . GLY A 1 234 ? 8.234 10.562 -1.98 1 88.5 234 GLY A N 1
ATOM 1868 C CA . GLY A 1 234 ? 8.281 9.602 -3.072 1 88.5 234 GLY A CA 1
ATOM 1869 C C . GLY A 1 234 ? 9.359 9.922 -4.094 1 88.5 234 GLY A C 1
ATOM 1870 O O . GLY A 1 234 ? 9.359 9.359 -5.195 1 88.5 234 GLY A O 1
ATOM 1871 N N . CYS A 1 235 ? 10.258 10.797 -3.795 1 92.25 235 CYS A N 1
ATOM 1872 C CA . CYS A 1 235 ? 11.32 11.109 -4.746 1 92.25 235 CYS A CA 1
ATOM 1873 C C . CYS A 1 235 ? 12.391 10.031 -4.742 1 92.25 235 CYS A C 1
ATOM 1875 O O . CYS A 1 235 ? 13.055 9.812 -3.729 1 92.25 235 CYS A O 1
ATOM 1877 N N . LYS A 1 236 ? 12.586 9.398 -5.879 1 90.19 236 LYS A N 1
ATOM 1878 C CA . LYS A 1 236 ? 13.539 8.297 -5.98 1 90.19 236 LYS A CA 1
ATOM 1879 C C . LYS A 1 236 ? 14.898 8.789 -6.461 1 90.19 236 LYS A C 1
ATOM 1881 O O . LYS A 1 236 ? 15.922 8.141 -6.223 1 90.19 236 LYS A O 1
ATOM 1886 N N . ASN A 1 237 ? 14.883 9.852 -7.168 1 95.62 237 ASN A N 1
ATOM 1887 C CA . ASN A 1 237 ? 16.125 10.383 -7.734 1 95.62 237 ASN A CA 1
ATOM 1888 C C . ASN A 1 237 ? 16.625 11.586 -6.941 1 95.62 237 ASN A C 1
ATOM 1890 O O . ASN A 1 237 ? 16.109 12.695 -7.09 1 95.62 237 ASN A O 1
ATOM 1894 N N . ILE A 1 238 ? 17.625 11.344 -6.172 1 96.38 238 ILE A N 1
ATOM 1895 C CA . ILE A 1 238 ? 18.234 12.375 -5.332 1 96.38 238 ILE A CA 1
ATOM 1896 C C . ILE A 1 238 ? 19.75 12.336 -5.473 1 96.38 238 ILE A C 1
ATOM 1898 O O . ILE A 1 238 ? 20.344 11.258 -5.48 1 96.38 238 ILE A O 1
ATOM 1902 N N . SER A 1 239 ? 20.391 13.477 -5.621 1 96.25 239 SER A N 1
ATOM 1903 C CA . SER A 1 239 ? 21.844 13.57 -5.73 1 96.25 239 SER A CA 1
ATOM 1904 C C . SER A 1 239 ? 22.391 14.688 -4.848 1 96.25 239 SER A C 1
ATOM 1906 O O . SER A 1 239 ? 21.766 15.742 -4.711 1 96.25 239 SER A O 1
ATOM 1908 N N . LYS A 1 240 ? 23.5 14.406 -4.332 1 95.94 240 LYS A N 1
ATOM 1909 C CA . LYS A 1 240 ? 24.25 15.531 -3.781 1 95.94 240 LYS A CA 1
ATOM 1910 C C . LYS A 1 240 ? 24.625 16.531 -4.875 1 95.94 240 LYS A C 1
ATOM 1912 O O . LYS A 1 240 ? 24.688 16.172 -6.055 1 95.94 240 LYS A O 1
ATOM 1917 N N . LEU A 1 241 ? 24.781 17.797 -4.418 1 95.19 241 LEU A N 1
ATOM 1918 C CA . LEU A 1 241 ? 25.062 18.766 -5.461 1 95.19 241 LEU A CA 1
ATOM 1919 C C . LEU A 1 241 ? 26.219 19.672 -5.051 1 95.19 241 LEU A C 1
ATOM 1921 O O . LEU A 1 241 ? 26.453 19.891 -3.861 1 95.19 241 LEU A O 1
ATOM 1925 N N . ASN A 1 242 ? 27.031 20.078 -6.031 1 94.56 242 ASN A N 1
ATOM 1926 C CA . ASN A 1 242 ? 28 21.172 -5.934 1 94.56 242 ASN A CA 1
ATOM 1927 C C . ASN A 1 242 ? 27.594 22.375 -6.777 1 94.56 242 ASN A C 1
ATOM 1929 O O . ASN A 1 242 ? 27.266 22.219 -7.957 1 94.56 242 ASN A O 1
ATOM 1933 N N . ARG A 1 243 ? 27.578 23.453 -6.062 1 94.69 243 ARG A N 1
ATOM 1934 C CA . ARG A 1 243 ? 27.203 24.672 -6.777 1 94.69 243 ARG A CA 1
ATOM 1935 C C . ARG A 1 243 ? 28.328 25.125 -7.715 1 94.69 243 ARG A C 1
ATOM 1937 O O . ARG A 1 243 ? 29.484 25.203 -7.312 1 94.69 243 ARG A O 1
ATOM 1944 N N . LEU A 1 244 ? 27.969 25.359 -8.914 1 94.06 244 LEU A N 1
ATOM 1945 C CA . LEU A 1 244 ? 28.938 25.859 -9.898 1 94.06 244 LEU A CA 1
ATOM 1946 C C . LEU A 1 244 ? 28.75 27.344 -10.125 1 94.06 244 LEU A C 1
ATOM 1948 O O . LEU A 1 244 ? 29.734 28.094 -10.242 1 94.06 244 LEU A O 1
ATOM 1952 N N . ASP A 1 245 ? 27.484 27.75 -10.242 1 92.38 245 ASP A N 1
ATOM 1953 C CA . ASP A 1 245 ? 27.094 29.156 -10.391 1 92.38 245 ASP A CA 1
ATOM 1954 C C . ASP A 1 245 ? 25.766 29.422 -9.711 1 92.38 245 ASP A C 1
ATOM 1956 O O . ASP A 1 245 ? 25.312 28.641 -8.875 1 92.38 245 ASP A O 1
ATOM 1960 N N . LYS A 1 246 ? 25.203 30.609 -10.062 1 92.06 246 LYS A N 1
ATOM 1961 C CA . LYS A 1 246 ? 23.969 31.031 -9.406 1 92.06 246 LYS A CA 1
ATOM 1962 C C . LYS A 1 246 ? 22.812 30.094 -9.742 1 92.06 246 LYS A C 1
ATOM 1964 O O . LYS A 1 246 ? 21.891 29.906 -8.945 1 92.06 246 LYS A O 1
ATOM 1969 N N . ASN A 1 247 ? 22.859 29.469 -10.922 1 94.5 247 ASN A N 1
ATOM 1970 C CA . ASN A 1 247 ? 21.734 28.641 -11.336 1 94.5 247 ASN A CA 1
ATOM 1971 C C . ASN A 1 247 ? 22.203 27.297 -11.891 1 94.5 247 ASN A C 1
ATOM 1973 O O . ASN A 1 247 ? 21.406 26.562 -12.492 1 94.5 247 ASN A O 1
ATOM 1977 N N . THR A 1 248 ? 23.484 27.047 -11.766 1 95.12 248 THR A N 1
ATOM 1978 C CA . THR A 1 248 ? 24.031 25.797 -12.297 1 95.12 248 THR A CA 1
ATOM 1979 C C . THR A 1 248 ? 24.641 24.969 -11.188 1 95.12 248 THR A C 1
ATOM 1981 O O . THR A 1 248 ? 25.328 25.5 -10.305 1 95.12 248 THR A O 1
ATOM 1984 N N . ILE A 1 249 ? 24.344 23.703 -11.258 1 95.06 249 ILE A N 1
ATOM 1985 C CA . ILE A 1 249 ? 24.859 22.797 -10.242 1 95.06 249 ILE A CA 1
ATOM 1986 C C . ILE A 1 249 ? 25.469 21.562 -10.922 1 95.06 249 ILE A C 1
ATOM 1988 O O . ILE A 1 249 ? 25.203 21.297 -12.094 1 95.06 249 ILE A O 1
ATOM 1992 N N . TYR A 1 250 ? 26.328 20.938 -10.18 1 95.12 250 TYR A N 1
ATOM 1993 C CA . TYR A 1 250 ? 26.812 19.609 -10.531 1 95.12 250 TYR A CA 1
ATOM 1994 C C . TYR A 1 250 ? 26.234 18.562 -9.594 1 95.12 250 TYR A C 1
ATOM 1996 O O . TYR A 1 250 ? 26.516 18.562 -8.391 1 95.12 250 TYR A O 1
ATOM 2004 N N . ALA A 1 251 ? 25.391 17.734 -10.164 1 95.44 251 ALA A N 1
ATOM 2005 C CA . ALA A 1 251 ? 24.891 16.609 -9.383 1 95.44 251 ALA A CA 1
ATOM 2006 C C . ALA A 1 251 ? 25.953 15.523 -9.234 1 95.44 251 ALA A C 1
ATOM 2008 O O . ALA A 1 251 ? 26.141 14.703 -10.141 1 95.44 251 ALA A O 1
ATOM 2009 N N . THR A 1 252 ? 26.5 15.414 -8.156 1 93.75 252 THR A N 1
ATOM 2010 C CA . THR A 1 252 ? 27.688 14.594 -7.945 1 93.75 252 THR A CA 1
ATOM 2011 C C . THR A 1 252 ? 27.359 13.109 -8.07 1 93.75 252 THR A C 1
ATOM 2013 O O . THR A 1 252 ? 28.141 12.336 -8.633 1 93.75 252 THR A O 1
ATOM 2016 N N . ASP A 1 253 ? 26.203 12.742 -7.57 1 93.94 253 ASP A N 1
ATOM 2017 C CA . ASP A 1 253 ? 25.844 11.328 -7.629 1 93.94 253 ASP A CA 1
ATOM 2018 C C . ASP A 1 253 ? 25.453 10.914 -9.047 1 93.94 253 ASP A C 1
ATOM 2020 O O . ASP A 1 253 ? 25.641 9.758 -9.438 1 93.94 253 ASP A O 1
ATOM 2024 N N . TRP A 1 254 ? 24.922 11.875 -9.836 1 94.06 254 TRP A N 1
ATOM 2025 C CA . TRP A 1 254 ? 24.469 11.57 -11.188 1 94.06 254 TRP A CA 1
ATOM 2026 C C . TRP A 1 254 ? 25.562 11.82 -12.203 1 94.06 254 TRP A C 1
ATOM 2028 O O . TRP A 1 254 ? 25.484 11.359 -13.344 1 94.06 254 TRP A O 1
ATOM 2038 N N . GLY A 1 255 ? 26.516 12.586 -11.852 1 91.31 255 GLY A N 1
ATOM 2039 C CA . GLY A 1 255 ? 27.641 12.867 -12.719 1 91.31 255 GLY A CA 1
ATOM 2040 C C . GLY A 1 255 ? 27.297 13.781 -13.875 1 91.31 255 GLY A C 1
ATOM 2041 O O . GLY A 1 255 ? 27.766 13.586 -15 1 91.31 255 GLY A O 1
ATOM 2042 N N . CYS A 1 256 ? 26.453 14.75 -13.633 1 91.69 256 CYS A N 1
ATOM 2043 C CA . CYS A 1 256 ? 26.078 15.633 -14.734 1 91.69 256 CYS A CA 1
ATOM 2044 C C . CYS A 1 256 ? 25.781 17.047 -14.227 1 91.69 256 CYS A C 1
ATOM 2046 O O . CYS A 1 256 ? 25.516 17.234 -13.039 1 91.69 256 CYS A O 1
ATOM 2048 N N . GLU A 1 257 ? 25.891 17.953 -15.117 1 93.19 257 GLU A N 1
ATOM 2049 C CA . GLU A 1 257 ? 25.578 19.359 -14.836 1 93.19 257 GLU A CA 1
ATOM 2050 C C . GLU A 1 257 ? 24.125 19.672 -15.156 1 93.19 257 GLU A C 1
ATOM 2052 O O . GLU A 1 257 ? 23.609 19.25 -16.188 1 93.19 257 GLU A O 1
ATOM 2057 N N . LEU A 1 258 ? 23.531 20.359 -14.211 1 94.38 258 LEU A N 1
ATOM 2058 C CA . LEU A 1 258 ? 22.141 20.75 -14.375 1 94.38 258 LEU A CA 1
ATOM 2059 C C . LEU A 1 258 ? 21.953 22.25 -14.195 1 94.38 258 LEU A C 1
ATOM 2061 O O . LEU A 1 258 ? 22.641 22.859 -13.367 1 94.38 258 LEU A O 1
ATOM 2065 N N . THR A 1 259 ? 21.109 22.766 -14.961 1 93.69 259 THR A N 1
ATOM 2066 C CA . THR A 1 259 ? 20.766 24.188 -14.844 1 93.69 259 THR A CA 1
ATOM 2067 C C . THR A 1 259 ? 19.359 24.344 -14.273 1 93.69 259 THR A C 1
ATOM 2069 O O . THR A 1 259 ? 18.406 23.719 -14.75 1 93.69 259 THR A O 1
ATOM 2072 N N . LEU A 1 260 ? 19.188 25.156 -13.281 1 93.56 260 LEU A N 1
ATOM 2073 C CA . LEU A 1 260 ? 17.906 25.406 -12.633 1 93.56 260 LEU A CA 1
ATOM 2074 C C . LEU A 1 260 ? 17.266 26.688 -13.156 1 93.56 260 LEU A C 1
ATOM 2076 O O . LEU A 1 260 ? 17.953 27.531 -13.75 1 93.56 260 LEU A O 1
ATOM 2080 N N . ASN A 1 261 ? 16.016 26.766 -13.008 1 91.88 261 ASN A N 1
ATOM 2081 C CA . ASN A 1 261 ? 15.297 27.969 -13.422 1 91.88 261 ASN A CA 1
ATOM 2082 C C . ASN A 1 261 ? 15.242 29.016 -12.312 1 91.88 261 ASN A C 1
ATOM 2084 O O . ASN A 1 261 ? 14.609 30.062 -12.461 1 91.88 261 ASN A O 1
ATOM 2088 N N . ARG A 1 262 ? 15.859 28.688 -11.195 1 89.12 262 ARG A N 1
ATOM 2089 C CA . ARG A 1 262 ? 15.914 29.594 -10.047 1 89.12 262 ARG A CA 1
ATOM 2090 C C . ARG A 1 262 ? 17.297 29.594 -9.422 1 89.12 262 ARG A C 1
ATOM 2092 O O . ARG A 1 262 ? 18.109 28.703 -9.68 1 89.12 262 ARG A O 1
ATOM 2099 N N . GLU A 1 263 ? 17.5 30.609 -8.602 1 91.31 263 GLU A N 1
ATOM 2100 C CA . GLU A 1 263 ? 18.781 30.688 -7.906 1 91.31 263 GLU A CA 1
ATOM 2101 C C . GLU A 1 263 ? 18.859 29.656 -6.785 1 91.31 263 GLU A C 1
ATOM 2103 O O . GLU A 1 263 ? 17.859 29.359 -6.133 1 91.31 263 GLU A O 1
ATOM 2108 N N . ILE A 1 264 ? 20.062 29.188 -6.602 1 89.69 264 ILE A N 1
ATOM 2109 C CA . ILE A 1 264 ? 20.312 28.203 -5.562 1 89.69 264 ILE A CA 1
ATOM 2110 C C . ILE A 1 264 ? 20.531 28.906 -4.223 1 89.69 264 ILE A C 1
ATOM 2112 O O . ILE A 1 264 ? 21.391 29.781 -4.105 1 89.69 264 ILE A O 1
ATOM 2116 N N . GLY A 1 265 ? 19.734 28.562 -3.279 1 84.38 265 GLY A N 1
ATOM 2117 C CA . GLY A 1 265 ? 19.875 29.156 -1.96 1 84.38 265 GLY A CA 1
ATOM 2118 C C . GLY A 1 265 ? 21.109 28.703 -1.22 1 84.38 265 GLY A C 1
ATOM 2119 O O . GLY A 1 265 ? 21.844 27.844 -1.707 1 84.38 265 GLY A O 1
ATOM 2120 N N . ASP A 1 266 ? 21.203 29.25 -0.057 1 83.19 266 ASP A N 1
ATOM 2121 C CA . ASP A 1 266 ? 22.344 28.891 0.787 1 83.19 266 ASP A CA 1
ATOM 2122 C C . ASP A 1 266 ? 22.109 27.562 1.487 1 83.19 266 ASP A C 1
ATOM 2124 O O . ASP A 1 266 ? 20.969 27.188 1.745 1 83.19 266 ASP A O 1
ATOM 2128 N N . ASN A 1 267 ? 23.109 26.844 1.69 1 87.69 267 ASN A N 1
ATOM 2129 C CA . ASN A 1 267 ? 23.109 25.625 2.49 1 87.69 267 ASN A CA 1
ATOM 2130 C C . ASN A 1 267 ? 22.359 24.5 1.794 1 87.69 267 ASN A C 1
ATOM 2132 O O . ASN A 1 267 ? 21.766 23.641 2.453 1 87.69 267 ASN A O 1
ATOM 2136 N N . ILE A 1 268 ? 22.219 24.688 0.495 1 92.69 268 ILE A N 1
ATOM 2137 C CA . ILE A 1 268 ? 21.594 23.625 -0.288 1 92.69 268 ILE A CA 1
ATOM 2138 C C . ILE A 1 268 ? 22.625 22.531 -0.565 1 92.69 268 ILE A C 1
ATOM 2140 O O . ILE A 1 268 ? 23.75 22.812 -0.947 1 92.69 268 ILE A O 1
ATOM 2144 N N . GLU A 1 269 ? 22.109 21.266 -0.354 1 94.94 269 GLU A N 1
ATOM 2145 C CA . GLU A 1 269 ? 23.078 20.172 -0.444 1 94.94 269 GLU A CA 1
ATOM 2146 C C . GLU A 1 269 ? 22.609 19.109 -1.443 1 94.94 269 GLU A C 1
ATOM 2148 O O . GLU A 1 269 ? 23.406 18.297 -1.898 1 94.94 269 GLU A O 1
ATOM 2153 N N . TYR A 1 270 ? 21.344 19.156 -1.781 1 96.94 270 TYR A N 1
ATOM 2154 C CA . TYR A 1 270 ? 20.797 18.078 -2.596 1 96.94 270 TYR A CA 1
ATOM 2155 C C . TYR A 1 270 ? 19.938 18.625 -3.723 1 96.94 270 TYR A C 1
ATOM 2157 O O . TYR A 1 270 ? 19.406 19.734 -3.625 1 96.94 270 TYR A O 1
ATOM 2165 N N . VAL A 1 271 ? 19.875 17.844 -4.785 1 96.94 271 VAL A N 1
ATOM 2166 C CA . VAL A 1 271 ? 18.938 18.062 -5.875 1 96.94 271 VAL A CA 1
ATOM 2167 C C . VAL A 1 271 ? 18.125 16.797 -6.133 1 96.94 271 VAL A C 1
ATOM 2169 O O . VAL A 1 271 ? 18.641 15.688 -5.98 1 96.94 271 VAL A O 1
ATOM 2172 N N . GLY A 1 272 ? 16.859 17 -6.41 1 96.75 272 GLY A N 1
ATOM 2173 C CA . GLY A 1 272 ? 15.977 15.883 -6.715 1 96.75 272 GLY A CA 1
ATOM 2174 C C . GLY A 1 272 ? 15.086 16.125 -7.918 1 96.75 272 GLY A C 1
ATOM 2175 O O . GLY A 1 272 ? 14.844 17.281 -8.289 1 96.75 272 GLY A O 1
ATOM 2176 N N . ILE A 1 273 ? 14.695 15.078 -8.594 1 95.88 273 ILE A N 1
ATOM 2177 C CA . ILE A 1 273 ? 13.711 15.117 -9.664 1 95.88 273 ILE A CA 1
ATOM 2178 C C . ILE A 1 273 ? 12.898 13.82 -9.664 1 95.88 273 ILE A C 1
ATOM 2180 O O . ILE A 1 273 ? 13.438 12.742 -9.445 1 95.88 273 ILE A O 1
ATOM 2184 N N . ARG A 1 274 ? 11.656 13.969 -9.836 1 92.69 274 ARG A N 1
ATOM 2185 C CA . ARG A 1 274 ? 10.797 12.789 -9.836 1 92.69 274 ARG A CA 1
ATOM 2186 C C . ARG A 1 274 ? 10.914 12.023 -11.148 1 92.69 274 ARG A C 1
ATOM 2188 O O . ARG A 1 274 ? 11.078 12.617 -12.211 1 92.69 274 ARG A O 1
ATOM 2195 N N . GLU A 1 275 ? 10.664 10.781 -11.109 1 91.56 275 GLU A N 1
ATOM 2196 C CA . GLU A 1 275 ? 10.93 9.875 -12.227 1 91.56 275 GLU A CA 1
ATOM 2197 C C . GLU A 1 275 ? 10.023 10.172 -13.414 1 91.56 275 GLU A C 1
ATOM 2199 O O . GLU A 1 275 ? 10.445 10.062 -14.57 1 91.56 275 GLU A O 1
ATOM 2204 N N . HIS A 1 276 ? 8.836 10.602 -13.148 1 85.19 276 HIS A N 1
ATOM 2205 C CA . HIS A 1 276 ? 7.875 10.797 -14.234 1 85.19 276 HIS A CA 1
ATOM 2206 C C . HIS A 1 276 ? 8.117 12.117 -14.953 1 85.19 276 HIS A C 1
ATOM 2208 O O . HIS A 1 276 ? 7.555 12.352 -16.031 1 85.19 276 HIS A O 1
ATOM 2214 N N . HIS A 1 277 ? 9.008 12.938 -14.422 1 89.94 277 HIS A N 1
ATOM 2215 C CA . HIS A 1 277 ? 9.289 14.227 -15.039 1 89.94 277 HIS A CA 1
ATOM 2216 C C . HIS A 1 277 ? 10.492 14.141 -15.969 1 89.94 277 HIS A C 1
ATOM 2218 O O . HIS A 1 277 ? 10.711 15.039 -16.781 1 89.94 277 HIS A O 1
ATOM 2224 N N . ILE A 1 278 ? 11.234 13.055 -15.797 1 92.81 278 ILE A N 1
ATOM 2225 C CA . ILE A 1 278 ? 12.406 12.883 -16.656 1 92.81 278 ILE A CA 1
ATOM 2226 C C . ILE A 1 278 ? 11.977 12.43 -18.047 1 92.81 278 ILE A C 1
ATOM 2228 O O . ILE A 1 278 ? 11.148 11.523 -18.172 1 92.81 278 ILE A O 1
ATOM 2232 N N . LYS A 1 279 ? 12.555 13.023 -19.047 1 90.62 279 LYS A N 1
ATOM 2233 C CA . LYS A 1 279 ? 12.164 12.703 -20.406 1 90.62 279 LYS A CA 1
ATOM 2234 C C . LYS A 1 279 ? 13.273 11.93 -21.125 1 90.62 279 LYS A C 1
ATOM 2236 O O . LYS A 1 279 ? 14.438 12.32 -21.078 1 90.62 279 LYS A O 1
ATOM 2241 N N . VAL A 1 280 ? 12.844 10.891 -21.719 1 90.75 280 VAL A N 1
ATOM 2242 C CA . VAL A 1 280 ? 13.75 10.133 -22.578 1 90.75 280 VAL A CA 1
ATOM 2243 C C . VAL A 1 280 ? 13.703 10.68 -24 1 90.75 280 VAL A C 1
ATOM 2245 O O . VAL A 1 280 ? 12.633 10.781 -24.594 1 90.75 280 VAL A O 1
ATOM 2248 N N . LEU A 1 281 ? 14.875 11.023 -24.438 1 87.75 281 LEU A N 1
ATOM 2249 C CA . LEU A 1 281 ? 14.945 11.648 -25.75 1 87.75 281 LEU A CA 1
ATOM 2250 C C . LEU A 1 281 ? 15.18 10.609 -26.828 1 87.75 281 LEU A C 1
ATOM 2252 O O . LEU A 1 281 ? 15.883 9.617 -26.609 1 87.75 281 LEU A O 1
ATOM 2256 N N . ASP A 1 282 ? 14.453 10.836 -27.906 1 76.5 282 ASP A N 1
ATOM 2257 C CA . ASP A 1 282 ? 14.648 9.977 -29.062 1 76.5 282 ASP A CA 1
ATOM 2258 C C . ASP A 1 282 ? 15.938 10.336 -29.812 1 76.5 282 ASP A C 1
ATOM 2260 O O . ASP A 1 282 ? 16.422 11.469 -29.703 1 76.5 282 ASP A O 1
ATOM 2264 N N . SER A 1 283 ? 16.75 9.438 -30.297 1 64.56 283 SER A N 1
ATOM 2265 C CA . SER A 1 283 ? 18.016 9.562 -31 1 64.56 283 SER A CA 1
ATOM 2266 C C . SER A 1 283 ? 17.969 10.68 -32.031 1 64.56 283 SER A C 1
ATOM 2268 O O . SER A 1 283 ? 19 11.258 -32.375 1 64.56 283 SER A O 1
ATOM 2270 N N . ASN A 1 284 ? 16.828 11.031 -32.562 1 60.53 284 ASN A N 1
ATOM 2271 C CA . ASN A 1 284 ? 16.812 11.938 -33.719 1 60.53 284 ASN A CA 1
ATOM 2272 C C . ASN A 1 284 ? 17 13.391 -33.281 1 60.53 284 ASN A C 1
ATOM 2274 O O . ASN A 1 284 ? 17.047 14.289 -34.125 1 60.53 284 ASN A O 1
ATOM 2278 N N . GLU A 1 285 ? 17.031 13.578 -32 1 59.81 285 GLU A N 1
ATOM 2279 C CA . GLU A 1 285 ? 17.141 14.984 -31.625 1 59.81 285 GLU A CA 1
ATOM 2280 C C . GLU A 1 285 ? 18.594 15.391 -31.469 1 59.81 285 GLU A C 1
ATOM 2282 O O . GLU A 1 285 ? 19.484 14.539 -31.359 1 59.81 285 GLU A O 1
ATOM 2287 N N . ASP A 1 286 ? 19 16.641 -31.875 1 54.66 286 ASP A N 1
ATOM 2288 C CA . ASP A 1 286 ? 20.344 17.203 -31.734 1 54.66 286 ASP A CA 1
ATOM 2289 C C . ASP A 1 286 ? 20.938 16.906 -30.375 1 54.66 286 ASP A C 1
ATOM 2291 O O . ASP A 1 286 ? 20.531 17.484 -29.359 1 54.66 286 ASP A O 1
ATOM 2295 N N . LEU A 1 287 ? 21.656 15.773 -30.203 1 60.03 287 LEU A N 1
ATOM 2296 C CA . LEU A 1 287 ? 22.109 15.039 -29.031 1 60.03 287 LEU A CA 1
ATOM 2297 C C . LEU A 1 287 ? 23.328 15.703 -28.406 1 60.03 287 LEU A C 1
ATOM 2299 O O . LEU A 1 287 ? 23.766 15.32 -27.312 1 60.03 287 LEU A O 1
ATOM 2303 N N . ASN A 1 288 ? 24.016 16.641 -29.078 1 54.47 288 ASN A N 1
ATOM 2304 C CA . ASN A 1 288 ? 25.312 17.125 -28.625 1 54.47 288 ASN A CA 1
ATOM 2305 C C . ASN A 1 288 ? 25.219 17.719 -27.219 1 54.47 288 ASN A C 1
ATOM 2307 O O . ASN A 1 288 ? 26.188 17.641 -26.453 1 54.47 288 ASN A O 1
ATOM 2311 N N . GLU A 1 289 ? 24.109 18.297 -26.891 1 59.59 289 GLU A N 1
ATOM 2312 C CA . GLU A 1 289 ? 24.062 18.969 -25.594 1 59.59 289 GLU A CA 1
ATOM 2313 C C . GLU A 1 289 ? 23.234 18.172 -24.578 1 59.59 289 GLU A C 1
ATOM 2315 O O . GLU A 1 289 ? 23.031 18.625 -23.453 1 59.59 289 GLU A O 1
ATOM 2320 N N . LYS A 1 290 ? 23.062 16.891 -25 1 73.31 290 LYS A N 1
ATOM 2321 C CA . LYS A 1 290 ? 22.109 16.266 -24.078 1 73.31 290 LYS A CA 1
ATOM 2322 C C . LYS A 1 290 ? 22.812 15.219 -23.203 1 73.31 290 LYS A C 1
ATOM 2324 O O . LYS A 1 290 ? 23.922 14.789 -23.5 1 73.31 290 LYS A O 1
ATOM 2329 N N . LEU A 1 291 ? 22.375 14.992 -22.062 1 86.06 291 LEU A N 1
ATOM 2330 C CA . LEU A 1 291 ? 22.953 14.102 -21.047 1 86.06 291 LEU A CA 1
ATOM 2331 C C . LEU A 1 291 ? 22.766 12.641 -21.453 1 86.06 291 LEU A C 1
ATOM 2333 O O . LEU A 1 291 ? 21.641 12.188 -21.656 1 86.06 291 LEU A O 1
ATOM 2337 N N . CYS A 1 292 ? 23.953 11.984 -21.656 1 89.75 292 CYS A N 1
ATOM 2338 C CA . CYS A 1 292 ? 23.953 10.586 -22.078 1 89.75 292 CYS A CA 1
ATOM 2339 C C . CYS A 1 292 ? 24.25 9.656 -20.906 1 89.75 292 CYS A C 1
ATOM 2341 O O . CYS A 1 292 ? 25.156 9.914 -20.125 1 89.75 292 CYS A O 1
ATOM 2343 N N . PHE A 1 293 ? 23.422 8.602 -20.844 1 92.5 293 PHE A N 1
ATOM 2344 C CA . PHE A 1 293 ? 23.562 7.613 -19.781 1 92.5 293 PHE A CA 1
ATOM 2345 C C . PHE A 1 293 ? 23.531 6.199 -20.359 1 92.5 293 PHE A C 1
ATOM 2347 O O . PHE A 1 293 ? 23.125 5.996 -21.5 1 92.5 293 PHE A O 1
ATOM 2354 N N . GLU A 1 294 ? 24.016 5.336 -19.578 1 93 294 GLU A N 1
ATOM 2355 C CA . GLU A 1 294 ? 23.953 3.922 -19.938 1 93 294 GLU A CA 1
ATOM 2356 C C . GLU A 1 294 ? 22.859 3.188 -19.172 1 93 294 GLU A C 1
ATOM 2358 O O . GLU A 1 294 ? 22.719 3.381 -17.969 1 93 294 GLU A O 1
ATOM 2363 N N . LEU A 1 295 ? 22.141 2.436 -19.891 1 94.38 295 LEU A N 1
ATOM 2364 C CA . LEU A 1 295 ? 21.109 1.622 -19.266 1 94.38 295 LEU A CA 1
ATOM 2365 C C . LEU A 1 295 ? 21.719 0.427 -18.531 1 94.38 295 LEU A C 1
ATOM 2367 O O . LEU A 1 295 ? 22.328 -0.445 -19.172 1 94.38 295 LEU A O 1
ATOM 2371 N N . ILE A 1 296 ? 21.5 0.343 -17.25 1 92.94 296 ILE A N 1
ATOM 2372 C CA . ILE A 1 296 ? 22.219 -0.668 -16.484 1 92.94 296 ILE A CA 1
ATOM 2373 C C . ILE A 1 296 ? 21.25 -1.761 -16.031 1 92.94 296 ILE A C 1
ATOM 2375 O O . ILE A 1 296 ? 21.656 -2.889 -15.75 1 92.94 296 ILE A O 1
ATOM 2379 N N . ASN A 1 297 ? 19.984 -1.408 -15.93 1 91.69 297 ASN A N 1
ATOM 2380 C CA . ASN A 1 297 ? 19.016 -2.396 -15.477 1 91.69 297 ASN A CA 1
ATOM 2381 C C . ASN A 1 297 ? 17.609 -2.059 -15.953 1 91.69 297 ASN A C 1
ATOM 2383 O O . ASN A 1 297 ? 17.281 -0.89 -16.172 1 91.69 297 ASN A O 1
ATOM 2387 N N . ILE A 1 298 ? 16.828 -3.066 -16.125 1 92.81 298 ILE A N 1
ATOM 2388 C CA . ILE A 1 298 ? 15.445 -2.943 -16.547 1 92.81 298 ILE A CA 1
ATOM 2389 C C . ILE A 1 298 ? 14.555 -3.814 -15.672 1 92.81 298 ILE A C 1
ATOM 2391 O O . ILE A 1 298 ? 14.836 -5 -15.469 1 92.81 298 ILE A O 1
ATOM 2395 N N . VAL A 1 299 ? 13.586 -3.18 -15.172 1 89.06 299 VAL A N 1
ATOM 2396 C CA . VAL A 1 299 ? 12.594 -3.906 -14.383 1 89.06 299 VAL A CA 1
ATOM 2397 C C . VAL A 1 299 ? 11.227 -3.789 -15.055 1 89.06 299 VAL A C 1
ATOM 2399 O O . VAL A 1 299 ? 10.734 -2.682 -15.297 1 89.06 299 VAL A O 1
ATOM 2402 N N . GLU A 1 300 ? 10.672 -4.895 -15.289 1 90.62 300 GLU A N 1
ATOM 2403 C CA . GLU A 1 300 ? 9.352 -4.895 -15.906 1 90.62 300 GLU A CA 1
ATOM 2404 C C . GLU A 1 300 ? 8.242 -4.922 -14.859 1 90.62 300 GLU A C 1
ATOM 2406 O O . GLU A 1 300 ? 8.234 -5.789 -13.984 1 90.62 300 GLU A O 1
ATOM 2411 N N . ASN A 1 301 ? 7.375 -3.936 -14.891 1 90.88 301 ASN A N 1
ATOM 2412 C CA . ASN A 1 301 ? 6.16 -3.873 -14.086 1 90.88 301 ASN A CA 1
ATOM 2413 C C . ASN A 1 301 ? 4.93 -4.281 -14.883 1 90.88 301 ASN A C 1
ATOM 2415 O O . ASN A 1 301 ? 5.02 -4.512 -16.094 1 90.88 301 ASN A O 1
ATOM 2419 N N . PRO A 1 302 ? 3.785 -4.438 -14.25 1 88.69 302 PRO A N 1
ATOM 2420 C CA . PRO A 1 302 ? 2.613 -4.895 -15 1 88.69 302 PRO A CA 1
ATOM 2421 C C . PRO A 1 302 ? 2.316 -4.023 -16.219 1 88.69 302 PRO A C 1
ATOM 2423 O O . PRO A 1 302 ? 2 -4.543 -17.297 1 88.69 302 PRO A O 1
ATOM 2426 N N . PHE A 1 303 ? 2.557 -2.66 -16 1 88.19 303 PHE A N 1
ATOM 2427 C CA . PHE A 1 303 ? 2.086 -1.807 -17.078 1 88.19 303 PHE A CA 1
ATOM 2428 C C . PHE A 1 303 ? 3.152 -0.792 -17.469 1 88.19 303 PHE A C 1
ATOM 2430 O O . PHE A 1 303 ? 2.91 0.077 -18.312 1 88.19 303 PHE A O 1
ATOM 2437 N N . THR A 1 304 ? 4.293 -0.863 -16.844 1 91.25 304 THR A N 1
ATOM 2438 C CA . THR A 1 304 ? 5.391 0.05 -17.141 1 91.25 304 THR A CA 1
ATOM 2439 C C . THR A 1 304 ? 6.734 -0.67 -17.047 1 91.25 304 THR A C 1
ATOM 2441 O O . THR A 1 304 ? 6.785 -1.859 -16.719 1 91.25 304 THR A O 1
ATOM 2444 N N . TYR A 1 305 ? 7.727 -0.015 -17.5 1 92.06 305 TYR A N 1
ATOM 2445 C CA . TYR A 1 305 ? 9.102 -0.415 -17.234 1 92.06 305 TYR A CA 1
ATOM 2446 C C . TYR A 1 305 ? 9.805 0.597 -16.344 1 92.06 305 TYR A C 1
ATOM 2448 O O . TYR A 1 305 ? 9.602 1.806 -16.484 1 92.06 305 TYR A O 1
ATOM 2456 N N . THR A 1 306 ? 10.469 0.099 -15.422 1 92.19 306 THR A N 1
ATOM 2457 C CA . THR A 1 306 ? 11.422 0.92 -14.68 1 92.19 306 THR A CA 1
ATOM 2458 C C . THR A 1 306 ? 12.844 0.681 -15.164 1 92.19 306 THR A C 1
ATOM 2460 O O . THR A 1 306 ? 13.336 -0.449 -15.133 1 92.19 306 THR A O 1
ATOM 2463 N N . ILE A 1 307 ? 13.477 1.696 -15.625 1 94.12 307 ILE A N 1
ATOM 2464 C CA . ILE A 1 307 ? 14.844 1.537 -16.109 1 94.12 307 ILE A CA 1
ATOM 2465 C C . ILE A 1 307 ? 15.805 2.312 -15.211 1 94.12 307 ILE A C 1
ATOM 2467 O O . ILE A 1 307 ? 15.445 3.361 -14.664 1 94.12 307 ILE A O 1
ATOM 2471 N N . TYR A 1 308 ? 16.922 1.771 -15.047 1 93.44 308 TYR A N 1
ATOM 2472 C CA . TYR A 1 308 ? 18 2.387 -14.289 1 93.44 308 TYR A CA 1
ATOM 2473 C C . TYR A 1 308 ? 19.156 2.762 -15.203 1 93.44 308 TYR A C 1
ATOM 2475 O O . TYR A 1 308 ? 19.703 1.908 -15.898 1 93.44 308 TYR A O 1
ATOM 2483 N N . VAL A 1 309 ? 19.5 4.039 -15.203 1 94.06 309 VAL A N 1
ATOM 2484 C CA . VAL A 1 309 ? 20.562 4.516 -16.078 1 94.06 309 VAL A CA 1
ATOM 2485 C C . VAL A 1 309 ? 21.672 5.152 -15.25 1 94.06 309 VAL A C 1
ATOM 2487 O O . VAL A 1 309 ? 21.422 5.637 -14.141 1 94.06 309 VAL A O 1
ATOM 2490 N N . ARG A 1 310 ? 22.812 5.078 -15.734 1 93.81 310 ARG A N 1
ATOM 2491 C CA . ARG A 1 310 ? 23.969 5.621 -15.023 1 93.81 310 ARG A CA 1
ATOM 2492 C C . ARG A 1 310 ? 24.969 6.234 -15.984 1 93.81 310 ARG A C 1
ATOM 2494 O O . ARG A 1 310 ? 25.125 5.762 -17.109 1 93.81 310 ARG A O 1
ATOM 2501 N N . LYS A 1 311 ? 25.578 7.277 -15.523 1 90.19 311 LYS A N 1
ATOM 2502 C CA . LYS A 1 311 ? 26.625 7.871 -16.328 1 90.19 311 LYS A CA 1
ATOM 2503 C C . LYS A 1 311 ? 27.859 6.961 -16.391 1 90.19 311 LYS A C 1
ATOM 2505 O O . LYS A 1 311 ? 28.25 6.375 -15.383 1 90.19 311 LYS A O 1
ATOM 2510 N N . THR A 1 312 ? 28.266 6.426 -17.594 1 74.5 312 THR A N 1
ATOM 2511 C CA . THR A 1 312 ? 29.422 5.559 -17.766 1 74.5 312 THR A CA 1
ATOM 2512 C C . THR A 1 312 ? 30.719 6.324 -17.5 1 74.5 312 THR A C 1
ATOM 2514 O O . THR A 1 312 ? 31.109 7.199 -18.281 1 74.5 312 THR A O 1
ATOM 2517 N N . ASP A 1 313 ? 30.766 7.074 -16.516 1 63.03 313 ASP A N 1
ATOM 2518 C CA . ASP A 1 313 ? 32.094 7.68 -16.375 1 63.03 313 ASP A CA 1
ATOM 2519 C C . ASP A 1 313 ? 33.031 6.754 -15.617 1 63.03 313 ASP A C 1
ATOM 2521 O O . ASP A 1 313 ? 32.594 5.961 -14.781 1 63.03 313 ASP A O 1
ATOM 2525 N N . LEU A 1 314 ? 34.219 6.371 -16.172 1 53.31 314 LEU A N 1
ATOM 2526 C CA . LEU A 1 314 ? 35.344 5.508 -15.789 1 53.31 314 LEU A CA 1
ATOM 2527 C C . LEU A 1 314 ? 35.656 5.68 -14.312 1 53.31 314 LEU A C 1
ATOM 2529 O O . LEU A 1 314 ? 36.188 4.762 -13.68 1 53.31 314 LEU A O 1
ATOM 2533 N N . SER A 1 315 ? 35.562 6.918 -13.758 1 53.25 315 SER A N 1
ATOM 2534 C CA . SER A 1 315 ? 36.312 7.102 -12.516 1 53.25 315 SER A CA 1
ATOM 2535 C C . SER A 1 315 ? 35.406 6.918 -11.305 1 53.25 315 SER A C 1
ATOM 2537 O O . SER A 1 315 ? 35.875 6.57 -10.219 1 53.25 315 SER A O 1
ATOM 2539 N N . ASN A 1 316 ? 34.031 7.371 -11.398 1 60.62 316 ASN A N 1
ATOM 2540 C CA . ASN A 1 316 ? 33.281 7.398 -10.141 1 60.62 316 ASN A CA 1
ATOM 2541 C C . ASN A 1 316 ? 31.984 6.602 -10.242 1 60.62 316 ASN A C 1
ATOM 2543 O O . ASN A 1 316 ? 31.359 6.531 -11.305 1 60.62 316 ASN A O 1
ATOM 2547 N N . GLU A 1 317 ? 31.781 5.754 -9.266 1 74.88 317 GLU A N 1
ATOM 2548 C CA . GLU A 1 317 ? 30.562 4.953 -9.148 1 74.88 317 GLU A CA 1
ATOM 2549 C C . GLU A 1 317 ? 29.328 5.836 -8.977 1 74.88 317 GLU A C 1
ATOM 2551 O O . GLU A 1 317 ? 29.031 6.297 -7.875 1 74.88 317 GLU A O 1
ATOM 2556 N N . CYS A 1 318 ? 28.75 6.379 -10.102 1 85.38 318 CYS A N 1
ATOM 2557 C CA . CYS A 1 318 ? 27.531 7.18 -10.094 1 85.38 318 CYS A CA 1
ATOM 2558 C C . CYS A 1 318 ? 26.328 6.344 -9.656 1 85.38 318 CYS A C 1
ATOM 2560 O O . CYS A 1 318 ? 26.312 5.125 -9.836 1 85.38 318 CYS A O 1
ATOM 2562 N N . VAL A 1 319 ? 25.5 7.055 -8.945 1 90.94 319 VAL A N 1
ATOM 2563 C CA . VAL A 1 319 ? 24.266 6.43 -8.516 1 90.94 319 VAL A CA 1
ATOM 2564 C C . VAL A 1 319 ? 23.297 6.344 -9.688 1 90.94 319 VAL A C 1
ATOM 2566 O O . VAL A 1 319 ? 23.172 7.289 -10.469 1 90.94 319 VAL A O 1
ATOM 2569 N N . PRO A 1 320 ? 22.656 5.258 -9.875 1 93 320 PRO A N 1
ATOM 2570 C CA . PRO A 1 320 ? 21.703 5.117 -10.984 1 93 320 PRO A CA 1
ATOM 2571 C C . PRO A 1 320 ? 20.484 6.016 -10.836 1 93 320 PRO A C 1
ATOM 2573 O O . PRO A 1 320 ? 20.031 6.27 -9.711 1 93 320 PRO A O 1
ATOM 2576 N N . ILE A 1 321 ? 20.047 6.5 -11.961 1 95.31 321 ILE A N 1
ATOM 2577 C CA . ILE A 1 321 ? 18.812 7.273 -12.047 1 95.31 321 ILE A CA 1
ATOM 2578 C C . ILE A 1 321 ? 17.656 6.363 -12.477 1 95.31 321 ILE A C 1
ATOM 2580 O O . ILE A 1 321 ? 17.797 5.582 -13.422 1 95.31 321 ILE A O 1
ATOM 2584 N N . GLN A 1 322 ? 16.594 6.5 -11.734 1 94.69 322 GLN A N 1
ATOM 2585 C CA . GLN A 1 322 ? 15.422 5.672 -11.992 1 94.69 322 GLN A CA 1
ATOM 2586 C C . GLN A 1 322 ? 14.406 6.414 -12.859 1 94.69 322 GLN A C 1
ATOM 2588 O O . GLN A 1 322 ? 14.062 7.562 -12.57 1 94.69 322 GLN A O 1
ATOM 2593 N N . ILE A 1 323 ? 13.938 5.754 -13.922 1 94.25 323 ILE A N 1
ATOM 2594 C CA . ILE A 1 323 ? 12.969 6.34 -14.844 1 94.25 323 ILE A CA 1
ATOM 2595 C C . ILE A 1 323 ? 11.852 5.336 -15.117 1 94.25 323 ILE A C 1
ATOM 2597 O O . ILE A 1 323 ? 12.109 4.141 -15.266 1 94.25 323 ILE A O 1
ATOM 2601 N N . GLU A 1 324 ? 10.703 5.859 -15.164 1 90.75 324 GLU A N 1
ATOM 2602 C CA . GLU A 1 324 ? 9.562 5.02 -15.523 1 90.75 324 GLU A CA 1
ATOM 2603 C C . GLU A 1 324 ? 9.133 5.262 -16.969 1 90.75 324 GLU A C 1
ATOM 2605 O O . GLU A 1 324 ? 8.984 6.41 -17.391 1 90.75 324 GLU A O 1
ATOM 2610 N N . LEU A 1 325 ? 8.938 4.152 -17.703 1 90.31 325 LEU A N 1
ATOM 2611 C CA . LEU A 1 325 ? 8.539 4.234 -19.094 1 90.31 325 LEU A CA 1
ATOM 2612 C C . LEU A 1 325 ? 7.297 3.391 -19.359 1 90.31 325 LEU A C 1
ATOM 2614 O O . LEU A 1 325 ? 7.145 2.309 -18.797 1 90.31 325 LEU A O 1
ATOM 2618 N N . GLU A 1 326 ? 6.504 3.932 -20.219 1 86.38 326 GLU A N 1
ATOM 2619 C CA . GLU A 1 326 ? 5.402 3.109 -20.703 1 86.38 326 GLU A CA 1
ATOM 2620 C C . GLU A 1 326 ? 5.918 1.913 -21.5 1 86.38 326 GLU A C 1
ATOM 2622 O O . GLU A 1 326 ? 6.949 2.004 -22.172 1 86.38 326 GLU A O 1
ATOM 2627 N N . LYS A 1 327 ? 5.172 0.864 -21.469 1 86.12 327 LYS A N 1
ATOM 2628 C CA . LYS A 1 327 ? 5.59 -0.352 -22.172 1 86.12 327 LYS A CA 1
ATOM 2629 C C . LYS A 1 327 ? 5.699 -0.121 -23.672 1 86.12 327 LYS A C 1
ATOM 2631 O O . LYS A 1 327 ? 6.602 -0.649 -24.328 1 86.12 327 LYS A O 1
ATOM 2636 N N . SER A 1 328 ? 4.852 0.772 -24.188 1 81.62 328 SER A N 1
ATOM 2637 C CA . SER A 1 328 ? 4.836 1.057 -25.625 1 81.62 328 SER A CA 1
ATOM 2638 C C . SER A 1 328 ? 6.07 1.854 -26.031 1 81.62 328 SER A C 1
ATOM 2640 O O . SER A 1 328 ? 6.449 1.85 -27.203 1 81.62 328 SER A O 1
ATOM 2642 N N . LYS A 1 329 ? 6.719 2.438 -25.125 1 83 329 LYS A N 1
ATOM 2643 C CA . LYS A 1 329 ? 7.855 3.307 -25.422 1 83 329 LYS A CA 1
ATOM 2644 C C . LYS A 1 329 ? 9.18 2.594 -25.172 1 83 329 LYS A C 1
ATOM 2646 O O . LYS A 1 329 ? 10.25 3.164 -25.375 1 83 329 LYS A O 1
ATOM 2651 N N . MET A 1 330 ? 9.047 1.364 -24.719 1 87.06 330 MET A N 1
ATOM 2652 C CA . MET A 1 330 ? 10.273 0.646 -24.375 1 87.06 330 MET A CA 1
ATOM 2653 C C . MET A 1 330 ? 10.93 0.076 -25.625 1 87.06 330 MET A C 1
ATOM 2655 O O . MET A 1 330 ? 10.367 -0.805 -26.281 1 87.06 330 MET A O 1
ATOM 2659 N N . ARG A 1 331 ? 12.109 0.628 -25.953 1 87.69 331 ARG A N 1
ATOM 2660 C CA . ARG A 1 331 ? 12.844 0.161 -27.125 1 87.69 331 ARG A CA 1
ATOM 2661 C C . ARG A 1 331 ? 14.32 -0.047 -26.797 1 87.69 331 ARG A C 1
ATOM 2663 O O . ARG A 1 331 ? 15.148 -0.141 -27.703 1 87.69 331 ARG A O 1
ATOM 2670 N N . PHE A 1 332 ? 14.609 -0.098 -25.547 1 91.12 332 PHE A N 1
ATOM 2671 C CA . PHE A 1 332 ? 16 -0.131 -25.125 1 91.12 332 PHE A CA 1
ATOM 2672 C C . PHE A 1 332 ? 16.344 -1.478 -24.5 1 91.12 332 PHE A C 1
ATOM 2674 O O . PHE A 1 332 ? 15.461 -2.209 -24.062 1 91.12 332 PHE A O 1
ATOM 2681 N N . LYS A 1 333 ? 17.562 -1.799 -24.562 1 92.75 333 LYS A N 1
ATOM 2682 C CA . LYS A 1 333 ? 18.109 -2.973 -23.891 1 92.75 333 LYS A CA 1
ATOM 2683 C C . LYS A 1 333 ? 19.266 -2.586 -22.969 1 92.75 333 LYS A C 1
ATOM 2685 O O . LYS A 1 333 ? 19.812 -1.481 -23.062 1 92.75 333 LYS A O 1
ATOM 2690 N N . LYS A 1 334 ? 19.5 -3.504 -22.141 1 93 334 LYS A N 1
ATOM 2691 C CA . LYS A 1 334 ? 20.609 -3.273 -21.219 1 93 334 LYS A CA 1
ATOM 2692 C C . LYS A 1 334 ? 21.906 -2.965 -21.969 1 93 334 LYS A C 1
ATOM 2694 O O . LYS A 1 334 ? 22.219 -3.629 -22.969 1 93 334 LYS A O 1
ATOM 2699 N N . GLY A 1 335 ? 22.562 -1.931 -21.547 1 92 335 GLY A N 1
ATOM 2700 C CA . GLY A 1 335 ? 23.812 -1.539 -22.188 1 92 335 GLY A CA 1
ATOM 2701 C C . GLY A 1 335 ? 23.656 -0.423 -23.203 1 92 335 GLY A C 1
ATOM 2702 O O . GLY A 1 335 ? 24.625 0.213 -23.594 1 92 335 GLY A O 1
ATOM 2703 N N . ASP A 1 336 ? 22.469 -0.122 -23.562 1 92.19 336 ASP A N 1
ATOM 2704 C CA . ASP A 1 336 ? 22.203 0.925 -24.547 1 92.19 336 ASP A CA 1
ATOM 2705 C C . ASP A 1 336 ? 22.469 2.309 -23.953 1 92.19 336 ASP A C 1
ATOM 2707 O O . ASP A 1 336 ? 22.438 2.494 -22.734 1 92.19 336 ASP A O 1
ATOM 2711 N N . ARG A 1 337 ? 22.781 3.205 -24.859 1 90.62 337 ARG A N 1
ATOM 2712 C CA . ARG A 1 337 ? 22.922 4.609 -24.484 1 90.62 337 ARG A CA 1
ATOM 2713 C C . ARG A 1 337 ? 21.578 5.336 -24.609 1 90.62 337 ARG A C 1
ATOM 2715 O O . ARG A 1 337 ? 20.875 5.199 -25.625 1 90.62 337 ARG A O 1
ATOM 2722 N N . ILE A 1 338 ? 21.281 6.02 -23.531 1 91.12 338 ILE A N 1
ATOM 2723 C CA . ILE A 1 338 ? 20 6.723 -23.484 1 91.12 338 ILE A CA 1
ATOM 2724 C C . ILE A 1 338 ? 20.234 8.203 -23.188 1 91.12 338 ILE A C 1
ATOM 2726 O O . ILE A 1 338 ? 21.047 8.547 -22.328 1 91.12 338 ILE A O 1
ATOM 2730 N N . TYR A 1 339 ? 19.562 9.039 -23.906 1 91.5 339 TYR A N 1
ATOM 2731 C CA . TYR A 1 339 ? 19.656 10.484 -23.703 1 91.5 339 TYR A CA 1
ATOM 2732 C C . TYR A 1 339 ? 18.453 10.984 -22.891 1 91.5 339 TYR A C 1
ATOM 2734 O O . TYR A 1 339 ? 17.312 10.664 -23.203 1 91.5 339 TYR A O 1
ATOM 2742 N N . LEU A 1 340 ? 18.797 11.742 -21.859 1 92.44 340 LEU A N 1
ATOM 2743 C CA . LEU A 1 340 ? 17.75 12.211 -20.969 1 92.44 340 LEU A CA 1
ATOM 2744 C C . LEU A 1 340 ? 17.688 13.734 -20.953 1 92.44 340 LEU A C 1
ATOM 2746 O O . LEU A 1 340 ? 18.688 14.406 -21.188 1 92.44 340 LEU A O 1
ATOM 2750 N N . ASP A 1 341 ? 16.531 14.195 -20.672 1 92.19 341 ASP A N 1
ATOM 2751 C CA . ASP A 1 341 ? 16.281 15.609 -20.406 1 92.19 341 ASP A CA 1
ATOM 2752 C C . ASP A 1 341 ? 15.695 15.797 -19.016 1 92.19 341 ASP A C 1
ATOM 2754 O O . ASP A 1 341 ? 14.75 15.102 -18.625 1 92.19 341 ASP A O 1
ATOM 2758 N N . PHE A 1 342 ? 16.328 16.688 -18.266 1 93.69 342 PHE A N 1
ATOM 2759 C CA . PHE A 1 342 ? 15.859 17.078 -16.938 1 93.69 342 PHE A CA 1
ATOM 2760 C C . PHE A 1 342 ? 15.203 18.453 -16.984 1 93.69 342 PHE A C 1
ATOM 2762 O O . PHE A 1 342 ? 15.883 19.484 -16.828 1 93.69 342 PHE A O 1
ATOM 2769 N N . PRO A 1 343 ? 13.961 18.484 -17.141 1 92.62 343 PRO A N 1
ATOM 2770 C CA . PRO A 1 343 ? 13.32 19.797 -17.203 1 92.62 343 PRO A CA 1
ATOM 2771 C C . PRO A 1 343 ? 13.578 20.641 -15.945 1 92.62 343 PRO A C 1
ATOM 2773 O O . PRO A 1 343 ? 13.336 20.188 -14.828 1 92.62 343 PRO A O 1
ATOM 2776 N N . GLN A 1 344 ? 13.891 21.859 -16.109 1 93.69 344 GLN A N 1
ATOM 2777 C CA . GLN A 1 344 ? 14.336 22.734 -15.047 1 93.69 344 GLN A CA 1
ATOM 2778 C C . GLN A 1 344 ? 13.211 23.016 -14.055 1 93.69 344 GLN A C 1
ATOM 2780 O O . GLN A 1 344 ? 13.453 23.203 -12.859 1 93.69 344 GLN A O 1
ATOM 2785 N N . GLU A 1 345 ? 12.016 22.984 -14.547 1 90.94 345 GLU A N 1
ATOM 2786 C CA . GLU A 1 345 ? 10.875 23.359 -13.719 1 90.94 345 GLU A CA 1
ATOM 2787 C C . GLU A 1 345 ? 10.57 22.281 -12.68 1 90.94 345 GLU A C 1
ATOM 2789 O O . GLU A 1 345 ? 9.867 22.547 -11.695 1 90.94 345 GLU A O 1
ATOM 2794 N N . TYR A 1 346 ? 11.164 21.141 -12.922 1 92.31 346 TYR A N 1
ATOM 2795 C CA . TYR A 1 346 ? 10.812 20.047 -12.023 1 92.31 346 TYR A CA 1
ATOM 2796 C C . TYR A 1 346 ? 11.977 19.688 -11.109 1 92.31 346 TYR A C 1
ATOM 2798 O O . TYR A 1 346 ? 11.867 18.781 -10.273 1 92.31 346 TYR A O 1
ATOM 2806 N N . LEU A 1 347 ? 13.102 20.406 -11.258 1 95.06 347 LEU A N 1
ATOM 2807 C CA . LEU A 1 347 ? 14.234 20.219 -10.359 1 95.06 347 LEU A CA 1
ATOM 2808 C C . LEU A 1 347 ? 14.023 20.969 -9.055 1 95.06 347 LEU A C 1
ATOM 2810 O O . LEU A 1 347 ? 13.578 22.125 -9.07 1 95.06 347 LEU A O 1
ATOM 2814 N N . PHE A 1 348 ? 14.273 20.344 -7.965 1 94.5 348 PHE A N 1
ATOM 2815 C CA . PHE A 1 348 ? 14.164 21.016 -6.68 1 94.5 348 PHE A CA 1
ATOM 2816 C C . PHE A 1 348 ? 15.383 20.734 -5.812 1 94.5 348 PHE A C 1
ATOM 2818 O O . PHE A 1 348 ? 15.93 19.625 -5.852 1 94.5 348 PHE A O 1
ATOM 2825 N N . CYS A 1 349 ? 15.805 21.719 -5.094 1 95.44 349 CYS A N 1
ATOM 2826 C CA . CYS A 1 349 ? 16.969 21.625 -4.223 1 95.44 349 CYS A CA 1
ATOM 2827 C C . CYS A 1 349 ? 16.562 21.75 -2.756 1 95.44 349 CYS A C 1
ATOM 2829 O O . CYS A 1 349 ? 15.602 22.453 -2.432 1 95.44 349 CYS A O 1
ATOM 2831 N N . PHE A 1 350 ? 17.281 21.062 -1.929 1 94.5 350 PHE A N 1
ATOM 2832 C CA . PHE A 1 350 ? 16.906 21.062 -0.522 1 94.5 350 PHE A CA 1
ATOM 2833 C C . PHE A 1 350 ? 18.094 20.734 0.366 1 94.5 350 PHE A C 1
ATOM 2835 O O . PHE A 1 350 ? 19.172 20.406 -0.131 1 94.5 350 PHE A O 1
ATOM 2842 N N . ARG A 1 351 ? 17.875 20.906 1.615 1 94.25 351 ARG A N 1
ATOM 2843 C CA . ARG A 1 351 ? 18.906 20.703 2.613 1 94.25 351 ARG A CA 1
ATOM 2844 C C . ARG A 1 351 ? 18.828 19.297 3.213 1 94.25 351 ARG A C 1
ATOM 2846 O O . ARG A 1 351 ? 17.828 18.594 3.018 1 94.25 351 ARG A O 1
ATOM 2853 N N . TYR A 1 352 ? 19.828 18.875 3.857 1 89.94 352 TYR A N 1
ATOM 2854 C CA . TYR A 1 352 ? 19.875 17.578 4.5 1 89.94 352 TYR A CA 1
ATOM 2855 C C . TYR A 1 352 ? 18.891 17.516 5.676 1 89.94 352 TYR A C 1
ATOM 2857 O O . TYR A 1 352 ? 18.031 16.641 5.727 1 89.94 352 TYR A O 1
ATOM 2865 N N . ASN A 1 353 ? 19.062 18.297 6.645 1 85 353 ASN A N 1
ATOM 2866 C CA . ASN A 1 353 ? 18.25 18.141 7.855 1 85 353 ASN A CA 1
ATOM 2867 C C . ASN A 1 353 ? 17.609 19.469 8.273 1 85 353 ASN A C 1
ATOM 2869 O O . ASN A 1 353 ? 18.016 20.531 7.812 1 85 353 ASN A O 1
ATOM 2873 N N . TYR A 1 354 ? 16.5 19.266 8.984 1 73.12 354 TYR A N 1
ATOM 2874 C CA . TYR A 1 354 ? 15.867 20.359 9.727 1 73.12 354 TYR A CA 1
ATOM 2875 C C . TYR A 1 354 ? 16.609 20.609 11.039 1 73.12 354 TYR A C 1
ATOM 2877 O O . TYR A 1 354 ? 16.828 19.688 11.828 1 73.12 354 TYR A O 1
ATOM 2885 N N . ASN A 1 355 ? 17.688 21.469 11.086 1 63.06 355 ASN A N 1
ATOM 2886 C CA . ASN A 1 355 ? 18.297 21.781 12.367 1 63.06 355 ASN A CA 1
ATOM 2887 C C . ASN A 1 355 ? 17.5 22.844 13.133 1 63.06 355 ASN A C 1
ATOM 2889 O O . ASN A 1 355 ? 17.25 23.938 12.617 1 63.06 355 ASN A O 1
ATOM 2893 N N . LYS A 1 356 ? 16.531 22.547 14.133 1 54.47 356 LYS A N 1
ATOM 2894 C CA . LYS A 1 356 ? 15.867 23.547 14.977 1 54.47 356 LYS A CA 1
ATOM 2895 C C . LYS A 1 356 ? 16.875 24.578 15.469 1 54.47 356 LYS A C 1
ATOM 2897 O O . LYS A 1 356 ? 16.484 25.594 16.047 1 54.47 356 LYS A O 1
ATOM 2902 N N . LYS A 1 357 ? 18.141 24.484 15.539 1 45.66 357 LYS A N 1
ATOM 2903 C CA . LYS A 1 357 ? 18.922 25.484 16.25 1 45.66 357 LYS A CA 1
ATOM 2904 C C . LYS A 1 357 ? 18.891 26.828 15.516 1 45.66 357 LYS A C 1
ATOM 2906 O O . LYS A 1 357 ? 19.719 27.703 15.797 1 45.66 357 LYS A O 1
ATOM 2911 N N . GLU A 1 358 ? 18.172 27.047 14.367 1 35.88 358 GLU A N 1
ATOM 2912 C CA . GLU A 1 358 ? 18.391 28.484 14.359 1 35.88 358 GLU A CA 1
ATOM 2913 C C . GLU A 1 358 ? 17.641 29.156 15.516 1 35.88 358 GLU A C 1
ATOM 2915 O O . GLU A 1 358 ? 16.516 28.766 15.852 1 35.88 358 GLU A O 1
ATOM 2920 N N . MET B 1 1 ? 5.906 -33.188 -10.938 1 65.38 1 MET B N 1
ATOM 2921 C CA . MET B 1 1 ? 5.09 -32.25 -10.18 1 65.38 1 MET B CA 1
ATOM 2922 C C . MET B 1 1 ? 5.672 -32.031 -8.789 1 65.38 1 MET B C 1
ATOM 2924 O O . MET B 1 1 ? 5.883 -32.969 -8.039 1 65.38 1 MET B O 1
ATOM 2928 N N . SER B 1 2 ? 6.105 -30.703 -8.594 1 83.44 2 SER B N 1
ATOM 2929 C CA . SER B 1 2 ? 6.816 -30.438 -7.348 1 83.44 2 SER B CA 1
ATOM 2930 C C . SER B 1 2 ? 5.848 -30.156 -6.203 1 83.44 2 SER B C 1
ATOM 2932 O O . SER B 1 2 ? 6.105 -30.531 -5.059 1 83.44 2 SER B O 1
ATOM 2934 N N . LEU B 1 3 ? 4.656 -29.688 -6.586 1 92.38 3 LEU B N 1
ATOM 2935 C CA . LEU B 1 3 ? 3.666 -29.406 -5.551 1 92.38 3 LEU B CA 1
ATOM 2936 C C . LEU B 1 3 ? 2.256 -29.672 -6.062 1 92.38 3 LEU B C 1
ATOM 2938 O O . LEU B 1 3 ? 1.89 -29.234 -7.152 1 92.38 3 LEU B O 1
ATOM 2942 N N . TYR B 1 4 ? 1.54 -30.5 -5.375 1 95.44 4 TYR B N 1
ATOM 2943 C CA . TYR B 1 4 ? 0.129 -30.766 -5.637 1 95.44 4 TYR B CA 1
ATOM 2944 C C . TYR B 1 4 ? -0.716 -30.484 -4.398 1 95.44 4 TYR B C 1
ATOM 2946 O O . TYR B 1 4 ? -0.44 -31.031 -3.322 1 95.44 4 TYR B O 1
ATOM 2954 N N . VAL B 1 5 ? -1.66 -29.625 -4.562 1 96 5 VAL B N 1
ATOM 2955 C CA . VAL B 1 5 ? -2.574 -29.281 -3.473 1 96 5 VAL B CA 1
ATOM 2956 C C . VAL B 1 5 ? -4.016 -29.359 -3.965 1 96 5 VAL B C 1
ATOM 2958 O O . VAL B 1 5 ? -4.371 -28.75 -4.973 1 96 5 VAL B O 1
ATOM 2961 N N . ASP B 1 6 ? -4.797 -30.141 -3.391 1 96.75 6 ASP B N 1
ATOM 2962 C CA . ASP B 1 6 ? -6.238 -30.25 -3.576 1 96.75 6 ASP B CA 1
ATOM 2963 C C . ASP B 1 6 ? -6.957 -30.391 -2.236 1 96.75 6 ASP B C 1
ATOM 2965 O O . ASP B 1 6 ? -7.152 -31.516 -1.757 1 96.75 6 ASP B O 1
ATOM 2969 N N . ILE B 1 7 ? -7.383 -29.188 -1.776 1 95.69 7 ILE B N 1
ATOM 2970 C CA . ILE B 1 7 ? -7.887 -29.25 -0.41 1 95.69 7 ILE B CA 1
ATOM 2971 C C . ILE B 1 7 ? -9.164 -28.422 -0.287 1 95.69 7 ILE B C 1
ATOM 2973 O O . ILE B 1 7 ? -9.406 -27.531 -1.098 1 95.69 7 ILE B O 1
ATOM 2977 N N . GLU B 1 8 ? -9.906 -28.812 0.664 1 94.94 8 GLU B N 1
ATOM 2978 C CA . GLU B 1 8 ? -11.078 -28.062 1.126 1 94.94 8 GLU B CA 1
ATOM 2979 C C . GLU B 1 8 ? -11.055 -27.891 2.641 1 94.94 8 GLU B C 1
ATOM 2981 O O . GLU B 1 8 ? -10.672 -28.797 3.373 1 94.94 8 GLU B O 1
ATOM 2986 N N . LYS B 1 9 ? -11.336 -26.719 2.994 1 92 9 LYS B N 1
ATOM 2987 C CA . LYS B 1 9 ? -11.422 -26.453 4.426 1 92 9 LYS B CA 1
ATOM 2988 C C . LYS B 1 9 ? -12.664 -25.609 4.758 1 92 9 LYS B C 1
ATOM 2990 O O . LYS B 1 9 ? -12.883 -24.562 4.164 1 92 9 LYS B O 1
ATOM 2995 N N . ASP B 1 10 ? -13.398 -26.094 5.676 1 86.81 10 ASP B N 1
ATOM 2996 C CA . ASP B 1 10 ? -14.594 -25.391 6.141 1 86.81 10 ASP B CA 1
ATOM 2997 C C . ASP B 1 10 ? -14.258 -24.438 7.289 1 86.81 10 ASP B C 1
ATOM 2999 O O . ASP B 1 10 ? -13.859 -24.875 8.367 1 86.81 10 ASP B O 1
ATOM 3003 N N . LEU B 1 11 ? -14.32 -23.203 6.969 1 78.62 11 LEU B N 1
ATOM 3004 C CA . LEU B 1 11 ? -14.156 -22.188 8.008 1 78.62 11 LEU B CA 1
ATOM 3005 C C . LEU B 1 11 ? -15.5 -21.578 8.398 1 78.62 11 LEU B C 1
ATOM 3007 O O . LEU B 1 11 ? -16.5 -21.781 7.703 1 78.62 11 LEU B O 1
ATOM 3011 N N . SER B 1 12 ? -15.555 -20.984 9.516 1 68.56 12 SER B N 1
ATOM 3012 C CA . SER B 1 12 ? -16.812 -20.391 9.977 1 68.56 12 SER B CA 1
ATOM 3013 C C . SER B 1 12 ? -17.297 -19.312 9.008 1 68.56 12 SER B C 1
ATOM 3015 O O . SER B 1 12 ? -18.5 -19.172 8.773 1 68.56 12 SER B O 1
ATOM 3017 N N . SER B 1 13 ? -16.391 -18.688 8.367 1 66 13 SER B N 1
ATOM 3018 C CA . SER B 1 13 ? -16.734 -17.531 7.543 1 66 13 SER B CA 1
ATOM 3019 C C . SER B 1 13 ? -16.844 -17.906 6.07 1 66 13 SER B C 1
ATOM 3021 O O . SER B 1 13 ? -17.578 -17.281 5.312 1 66 13 SER B O 1
ATOM 3023 N N . PHE B 1 14 ? -16.031 -18.922 5.695 1 76.75 14 PHE B N 1
ATOM 3024 C CA . PHE B 1 14 ? -16.078 -19.328 4.297 1 76.75 14 PHE B CA 1
ATOM 3025 C C . PHE B 1 14 ? -15.453 -20.703 4.109 1 76.75 14 PHE B C 1
ATOM 3027 O O . PHE B 1 14 ? -14.898 -21.266 5.051 1 76.75 14 PHE B O 1
ATOM 3034 N N . LYS B 1 15 ? -15.695 -21.234 2.871 1 87.69 15 LYS B N 1
ATOM 3035 C CA . LYS B 1 15 ? -15.109 -22.516 2.482 1 87.69 15 LYS B CA 1
ATOM 3036 C C . LYS B 1 15 ? -13.914 -22.312 1.563 1 87.69 15 LYS B C 1
ATOM 3038 O O . LYS B 1 15 ? -13.992 -21.594 0.571 1 87.69 15 LYS B O 1
ATOM 3043 N N . LEU B 1 16 ? -12.867 -22.859 2.039 1 92.06 16 LEU B N 1
ATOM 3044 C CA . LEU B 1 16 ? -11.656 -22.797 1.224 1 92.06 16 LEU B CA 1
ATOM 3045 C C . LEU B 1 16 ? -11.602 -23.969 0.256 1 92.06 16 LEU B C 1
ATOM 3047 O O . LEU B 1 16 ? -11.781 -25.125 0.659 1 92.06 16 LEU B O 1
ATOM 3051 N N . LYS B 1 17 ? -11.547 -23.766 -0.977 1 94 17 LYS B N 1
ATOM 3052 C CA . LYS B 1 17 ? -11.367 -24.766 -2.023 1 94 17 LYS B CA 1
ATOM 3053 C C . LYS B 1 17 ? -10.25 -24.359 -2.982 1 94 17 LYS B C 1
ATOM 3055 O O . LYS B 1 17 ? -10.391 -23.406 -3.744 1 94 17 LYS B O 1
ATOM 3060 N N . VAL B 1 18 ? -9.195 -25.141 -2.975 1 94.31 18 VAL B N 1
ATOM 3061 C CA . VAL B 1 18 ? -8.031 -24.734 -3.76 1 94.31 18 VAL B CA 1
ATOM 3062 C C . VAL B 1 18 ? -7.406 -25.953 -4.422 1 94.31 18 VAL B C 1
ATOM 3064 O O . VAL B 1 18 ? -7.281 -27.016 -3.801 1 94.31 18 VAL B O 1
ATOM 3067 N N . GLU B 1 19 ? -7.109 -25.859 -5.648 1 94.5 19 GLU B N 1
ATOM 3068 C CA . GLU B 1 19 ? -6.348 -26.859 -6.402 1 94.5 19 GLU B CA 1
ATOM 3069 C C . GLU B 1 19 ? -5.113 -26.234 -7.051 1 94.5 19 GLU B C 1
ATOM 3071 O O . GLU B 1 19 ? -5.23 -25.297 -7.848 1 94.5 19 GLU B O 1
ATOM 3076 N N . ILE B 1 20 ? -4.02 -26.672 -6.66 1 94.12 20 ILE B N 1
ATOM 3077 C CA . ILE B 1 20 ? -2.76 -26.141 -7.164 1 94.12 20 ILE B CA 1
ATOM 3078 C C . ILE B 1 20 ? -1.927 -27.266 -7.773 1 94.12 20 ILE B C 1
ATOM 3080 O O . ILE B 1 20 ? -1.753 -28.312 -7.16 1 94.12 20 ILE B O 1
ATOM 3084 N N . LYS B 1 21 ? -1.459 -27.062 -8.914 1 92.81 21 LYS B N 1
ATOM 3085 C CA . LYS B 1 21 ? -0.457 -27.906 -9.555 1 92.81 21 LYS B CA 1
ATOM 3086 C C . LYS B 1 21 ? 0.756 -27.094 -9.992 1 92.81 21 LYS B C 1
ATOM 3088 O O . LYS B 1 21 ? 0.643 -26.203 -10.844 1 92.81 21 LYS B O 1
ATOM 3093 N N . GLN B 1 22 ? 1.81 -27.375 -9.375 1 91 22 GLN B N 1
ATOM 3094 C CA . GLN B 1 22 ? 3.021 -26.625 -9.672 1 91 22 GLN B CA 1
ATOM 3095 C C . GLN B 1 22 ? 4.18 -27.547 -10.016 1 91 22 GLN B C 1
ATOM 3097 O O . GLN B 1 22 ? 4.352 -28.594 -9.391 1 91 22 GLN B O 1
ATOM 3102 N N . GLU B 1 23 ? 4.91 -27.203 -11.039 1 86.31 23 GLU B N 1
ATOM 3103 C CA . GLU B 1 23 ? 6.078 -28 -11.43 1 86.31 23 GLU B CA 1
ATOM 3104 C C . GLU B 1 23 ? 7.371 -27.344 -10.945 1 86.31 23 GLU B C 1
ATOM 3106 O O . GLU B 1 23 ? 8.258 -28.016 -10.422 1 86.31 23 GLU B O 1
ATOM 3111 N N . LYS B 1 24 ? 7.535 -26.078 -11.188 1 81.69 24 LYS B N 1
ATOM 3112 C CA . LYS B 1 24 ? 8.727 -25.344 -10.758 1 81.69 24 LYS B CA 1
ATOM 3113 C C . LYS B 1 24 ? 8.5 -23.844 -10.82 1 81.69 24 LYS B C 1
ATOM 3115 O O . LYS B 1 24 ? 7.562 -23.375 -11.477 1 81.69 24 LYS B O 1
ATOM 3120 N N . GLY B 1 25 ? 9.297 -23.25 -9.961 1 87.69 25 GLY B N 1
ATOM 3121 C CA . GLY B 1 25 ? 9.281 -21.797 -10.078 1 87.69 25 GLY B CA 1
ATOM 3122 C C . GLY B 1 25 ? 8.547 -21.125 -8.945 1 87.69 25 GLY B C 1
ATOM 3123 O O . GLY B 1 25 ? 8.406 -21.688 -7.855 1 87.69 25 GLY B O 1
ATOM 3124 N N . THR B 1 26 ? 8.219 -19.875 -9.164 1 92.62 26 THR B N 1
ATOM 3125 C CA . THR B 1 26 ? 7.566 -19.062 -8.148 1 92.62 26 THR B CA 1
ATOM 3126 C C . THR B 1 26 ? 6.09 -18.859 -8.484 1 92.62 26 THR B C 1
ATOM 3128 O O . THR B 1 26 ? 5.758 -18.328 -9.547 1 92.62 26 THR B O 1
ATOM 3131 N N . LEU B 1 27 ? 5.258 -19.344 -7.609 1 95.94 27 LEU B N 1
ATOM 3132 C CA . LEU B 1 27 ? 3.812 -19.234 -7.762 1 95.94 27 LEU B CA 1
ATOM 3133 C C . LEU B 1 27 ? 3.254 -18.172 -6.816 1 95.94 27 LEU B C 1
ATOM 3135 O O . LEU B 1 27 ? 3.514 -18.203 -5.613 1 95.94 27 LEU B O 1
ATOM 3139 N N . GLY B 1 28 ? 2.525 -17.234 -7.402 1 96.38 28 GLY B N 1
ATOM 3140 C CA . GLY B 1 28 ? 1.938 -16.172 -6.605 1 96.38 28 GLY B CA 1
ATOM 3141 C C . GLY B 1 28 ? 0.469 -16.391 -6.297 1 96.38 28 GLY B C 1
ATOM 3142 O O . GLY B 1 28 ? -0.274 -16.906 -7.133 1 96.38 28 GLY B O 1
ATOM 3143 N N . PHE B 1 29 ? 0.088 -16.094 -5.074 1 96.69 29 PHE B N 1
ATOM 3144 C CA . PHE B 1 29 ? -1.311 -15.992 -4.676 1 96.69 29 PHE B CA 1
ATOM 3145 C C . PHE B 1 29 ? -1.733 -14.531 -4.582 1 96.69 29 PHE B C 1
ATOM 3147 O O . PHE B 1 29 ? -1.155 -13.758 -3.812 1 96.69 29 PHE B O 1
ATOM 3154 N N . LEU B 1 30 ? -2.67 -14.227 -5.391 1 93.88 30 LEU B N 1
ATOM 3155 C CA . LEU B 1 30 ? -3.178 -12.859 -5.414 1 93.88 30 LEU B CA 1
ATOM 3156 C C . LEU B 1 30 ? -4.664 -12.828 -5.066 1 93.88 30 LEU B C 1
ATOM 3158 O O . LEU B 1 30 ? -5.434 -13.672 -5.527 1 93.88 30 LEU B O 1
ATOM 3162 N N . GLY B 1 31 ? -5.062 -11.906 -4.254 1 88.44 31 GLY B N 1
ATOM 3163 C CA . GLY B 1 31 ? -6.449 -11.773 -3.836 1 88.44 31 GLY B CA 1
ATOM 3164 C C . GLY B 1 31 ? -6.637 -10.797 -2.691 1 88.44 31 GLY B C 1
ATOM 3165 O O . GLY B 1 31 ? -5.664 -10.305 -2.121 1 88.44 31 GLY B O 1
ATOM 3166 N N . GLU B 1 32 ? -7.844 -10.586 -2.412 1 81.19 32 GLU B N 1
ATOM 3167 C CA . GLU B 1 32 ? -8.188 -9.664 -1.339 1 81.19 32 GLU B CA 1
ATOM 3168 C C . GLU B 1 32 ? -7.879 -10.258 0.03 1 81.19 32 GLU B C 1
ATOM 3170 O O . GLU B 1 32 ? -7.652 -11.469 0.148 1 81.19 32 GLU B O 1
ATOM 3175 N N . SER B 1 33 ? -7.836 -9.367 0.955 1 76.75 33 SER B N 1
ATOM 3176 C CA . SER B 1 33 ? -7.637 -9.844 2.318 1 76.75 33 SER B CA 1
ATOM 3177 C C . SER B 1 33 ? -8.742 -10.805 2.736 1 76.75 33 SER B C 1
ATOM 3179 O O . SER B 1 33 ? -9.922 -10.57 2.441 1 76.75 33 SER B O 1
ATOM 3181 N N . GLY B 1 34 ? -8.383 -11.82 3.318 1 76 34 GLY B N 1
ATOM 3182 C CA . GLY B 1 34 ? -9.359 -12.773 3.816 1 76 34 GLY B CA 1
ATOM 3183 C C . GLY B 1 34 ? -9.836 -13.758 2.756 1 76 34 GLY B C 1
ATOM 3184 O O . GLY B 1 34 ? -10.789 -14.5 2.973 1 76 34 GLY B O 1
ATOM 3185 N N . SER B 1 35 ? -9.18 -13.75 1.662 1 84.44 35 SER B N 1
ATOM 3186 C CA . SER B 1 35 ? -9.648 -14.594 0.564 1 84.44 35 SER B CA 1
ATOM 3187 C C . SER B 1 35 ? -9.148 -16.031 0.717 1 84.44 35 SER B C 1
ATOM 3189 O O . SER B 1 35 ? -9.547 -16.906 -0.049 1 84.44 35 SER B O 1
ATOM 3191 N N . GLY B 1 36 ? -8.258 -16.297 1.674 1 89.31 36 GLY B N 1
ATOM 3192 C CA . GLY B 1 36 ? -7.84 -17.656 1.938 1 89.31 36 GLY B CA 1
ATOM 3193 C C . GLY B 1 36 ? -6.391 -17.922 1.566 1 89.31 36 GLY B C 1
ATOM 3194 O O . GLY B 1 36 ? -5.902 -19.047 1.711 1 89.31 36 GLY B O 1
ATOM 3195 N N . LYS B 1 37 ? -5.672 -16.938 1.055 1 93 37 LYS B N 1
ATOM 3196 C CA . LYS B 1 37 ? -4.289 -17.094 0.612 1 93 37 LYS B CA 1
ATOM 3197 C C . LYS B 1 37 ? -3.404 -17.609 1.743 1 93 37 LYS B C 1
ATOM 3199 O O . LYS B 1 37 ? -2.76 -18.641 1.609 1 93 37 LYS B O 1
ATOM 3204 N N . SER B 1 38 ? -3.48 -16.938 2.887 1 90.5 38 SER B N 1
ATOM 3205 C CA . SER B 1 38 ? -2.66 -17.297 4.035 1 90.5 38 SER B CA 1
ATOM 3206 C C . SER B 1 38 ? -3.076 -18.656 4.598 1 90.5 38 SER B C 1
ATOM 3208 O O . SER B 1 38 ? -2.229 -19.453 5.008 1 90.5 38 SER B O 1
ATOM 3210 N N . MET B 1 39 ? -4.348 -18.906 4.609 1 91.12 39 MET B N 1
ATOM 3211 C CA . MET B 1 39 ? -4.855 -20.188 5.09 1 91.12 39 MET B CA 1
ATOM 3212 C C . MET B 1 39 ? -4.309 -21.344 4.246 1 91.12 39 MET B C 1
ATOM 3214 O O . MET B 1 39 ? -3.951 -22.391 4.781 1 91.12 39 MET B O 1
ATOM 3218 N N . THR B 1 40 ? -4.266 -21.109 3.006 1 95.38 40 THR B N 1
ATOM 3219 C CA . THR B 1 40 ? -3.715 -22.125 2.115 1 95.38 40 THR B CA 1
ATOM 3220 C C . THR B 1 40 ? -2.258 -22.422 2.465 1 95.38 40 THR B C 1
ATOM 3222 O O . THR B 1 40 ? -1.855 -23.578 2.553 1 95.38 40 THR B O 1
ATOM 3225 N N . LEU B 1 41 ? -1.468 -21.359 2.674 1 95.75 41 LEU B N 1
ATOM 3226 C CA . LEU B 1 41 ? -0.068 -21.531 3.047 1 95.75 41 LEU B CA 1
ATOM 3227 C C . LEU B 1 41 ? 0.053 -22.312 4.355 1 95.75 41 LEU B C 1
ATOM 3229 O O . LEU B 1 41 ? 0.885 -23.219 4.469 1 95.75 41 LEU B O 1
ATOM 3233 N N . LYS B 1 42 ? -0.787 -22.031 5.293 1 95.56 42 LYS B N 1
ATOM 3234 C CA . LYS B 1 42 ? -0.76 -22.688 6.594 1 95.56 42 LYS B CA 1
ATOM 3235 C C . LYS B 1 42 ? -1.116 -24.172 6.465 1 95.56 42 LYS B C 1
ATOM 3237 O O . LYS B 1 42 ? -0.561 -25.016 7.176 1 95.56 42 LYS B O 1
ATOM 3242 N N . CYS B 1 43 ? -2.027 -24.438 5.629 1 96.06 43 CYS B N 1
ATOM 3243 C CA . CYS B 1 43 ? -2.389 -25.828 5.383 1 96.06 43 CYS B CA 1
ATOM 3244 C C . CYS B 1 43 ? -1.213 -26.594 4.801 1 96.06 43 CYS B C 1
ATOM 3246 O O . CYS B 1 43 ? -0.94 -27.719 5.219 1 96.06 43 CYS B O 1
ATOM 3248 N N . ILE B 1 44 ? -0.497 -25.984 3.9 1 96.44 44 ILE B N 1
ATOM 3249 C CA . ILE B 1 44 ? 0.649 -26.625 3.271 1 96.44 44 ILE B CA 1
ATOM 3250 C C . ILE B 1 44 ? 1.756 -26.844 4.301 1 96.44 44 ILE B C 1
ATOM 3252 O O . ILE B 1 44 ? 2.393 -27.891 4.336 1 96.44 44 ILE B O 1
ATOM 3256 N N . ALA B 1 45 ? 1.9 -25.875 5.16 1 95.62 45 ALA B N 1
ATOM 3257 C CA . ALA B 1 45 ? 2.939 -25.922 6.184 1 95.62 45 ALA B CA 1
ATOM 3258 C C . ALA B 1 45 ? 2.559 -26.875 7.312 1 95.62 45 ALA B C 1
ATOM 3260 O O . ALA B 1 45 ? 3.404 -27.25 8.133 1 95.62 45 ALA B O 1
ATOM 3261 N N . GLY B 1 46 ? 1.271 -27.203 7.426 1 95.69 46 GLY B N 1
ATOM 3262 C CA . GLY B 1 46 ? 0.801 -28.078 8.492 1 95.69 46 GLY B CA 1
ATOM 3263 C C . GLY B 1 46 ? 0.401 -27.344 9.75 1 95.69 46 GLY B C 1
ATOM 3264 O O . GLY B 1 46 ? 0.175 -27.953 10.797 1 95.69 46 GLY B O 1
ATOM 3265 N N . LEU B 1 47 ? 0.344 -26.062 9.695 1 93.5 47 LEU B N 1
ATOM 3266 C CA . LEU B 1 47 ? -0.091 -25.234 10.812 1 93.5 47 LEU B CA 1
ATOM 3267 C C . LEU B 1 47 ? -1.606 -25.281 10.969 1 93.5 47 LEU B C 1
ATOM 3269 O O . LEU B 1 47 ? -2.129 -25.047 12.062 1 93.5 47 LEU B O 1
ATOM 3273 N N . GLU B 1 48 ? -2.307 -25.516 9.867 1 93.62 48 GLU B N 1
ATOM 3274 C CA . GLU B 1 48 ? -3.752 -25.719 9.828 1 93.62 48 GLU B CA 1
ATOM 3275 C C . GLU B 1 48 ? -4.109 -27.016 9.102 1 93.62 48 GLU B C 1
ATOM 3277 O O . GLU B 1 48 ? -3.502 -27.344 8.078 1 93.62 48 GLU B O 1
ATOM 3282 N N . LYS B 1 49 ? -5.027 -27.734 9.641 1 95.38 49 LYS B N 1
ATOM 3283 C CA . LYS B 1 49 ? -5.449 -28.984 9.039 1 95.38 49 LYS B CA 1
ATOM 3284 C C . LYS B 1 49 ? -6.629 -28.781 8.094 1 95.38 49 LYS B C 1
ATOM 3286 O O . LYS B 1 49 ? -7.668 -28.25 8.492 1 95.38 49 LYS B O 1
ATOM 3291 N N . PRO B 1 50 ? -6.469 -29.156 6.871 1 96.06 50 PRO B N 1
ATOM 3292 C CA . PRO B 1 50 ? -7.625 -29.125 5.969 1 96.06 50 PRO B CA 1
ATOM 3293 C C . PRO B 1 50 ? -8.719 -30.094 6.379 1 96.06 50 PRO B C 1
ATOM 3295 O O . PRO B 1 50 ? -8.461 -31.047 7.125 1 96.06 50 PRO B O 1
ATOM 3298 N N . THR B 1 51 ? -9.953 -29.828 5.938 1 95.38 51 THR B N 1
ATOM 3299 C CA . THR B 1 51 ? -11.062 -30.75 6.191 1 95.38 51 THR B CA 1
ATOM 3300 C C . THR B 1 51 ? -10.945 -31.984 5.32 1 95.38 51 THR B C 1
ATOM 3302 O O . THR B 1 51 ? -11.141 -33.094 5.801 1 95.38 51 THR B O 1
ATOM 3305 N N . ARG B 1 52 ? -10.641 -31.75 4.07 1 96.12 52 ARG B N 1
ATOM 3306 C CA . ARG B 1 52 ? -10.461 -32.844 3.146 1 96.12 52 ARG B CA 1
ATOM 3307 C C . ARG B 1 52 ? -9.5 -32.5 2.023 1 96.12 52 ARG B C 1
ATOM 3309 O O . ARG B 1 52 ? -9.18 -31.312 1.833 1 96.12 52 ARG B O 1
ATOM 3316 N N . GLY B 1 53 ? -9 -33.594 1.373 1 96.81 53 GLY B N 1
ATOM 3317 C CA . GLY B 1 53 ? -8.141 -33.375 0.218 1 96.81 53 GLY B CA 1
ATOM 3318 C C . GLY B 1 53 ? -6.77 -34 0.378 1 96.81 53 GLY B C 1
ATOM 3319 O O . GLY B 1 53 ? -6.613 -35.031 1.058 1 96.81 53 GLY B O 1
ATOM 3320 N N . LYS B 1 54 ? -5.883 -33.375 -0.418 1 97.5 54 LYS B N 1
ATOM 3321 C CA . LYS B 1 54 ? -4.543 -33.938 -0.471 1 97.5 54 LYS B CA 1
ATOM 3322 C C . LYS B 1 54 ? -3.49 -32.875 -0.749 1 97.5 54 LYS B C 1
ATOM 3324 O O . LYS B 1 54 ? -3.752 -31.922 -1.464 1 97.5 54 LYS B O 1
ATOM 3329 N N . ILE B 1 55 ? -2.373 -33.031 -0.11 1 97.69 55 ILE B N 1
ATOM 3330 C CA . ILE B 1 55 ? -1.197 -32.219 -0.354 1 97.69 55 ILE B CA 1
ATOM 3331 C C . ILE B 1 55 ? 0.019 -33.094 -0.602 1 97.69 55 ILE B C 1
ATOM 3333 O O . ILE B 1 55 ? 0.355 -33.969 0.23 1 97.69 55 ILE B O 1
ATOM 3337 N N . VAL B 1 56 ? 0.652 -32.906 -1.724 1 96.94 56 VAL B N 1
ATOM 3338 C CA . VAL B 1 56 ? 1.822 -33.688 -2.1 1 96.94 56 VAL B CA 1
ATOM 3339 C C . VAL B 1 56 ? 2.967 -32.781 -2.494 1 96.94 56 VAL B C 1
ATOM 3341 O O . VAL B 1 56 ? 2.773 -31.844 -3.277 1 96.94 56 VAL B O 1
ATOM 3344 N N . LEU B 1 57 ? 4.109 -32.969 -1.903 1 95.12 57 LEU B N 1
ATOM 3345 C CA . LEU B 1 57 ? 5.309 -32.219 -2.207 1 95.12 57 LEU B CA 1
ATOM 3346 C C . LEU B 1 57 ? 6.449 -33.125 -2.637 1 95.12 57 LEU B C 1
ATOM 3348 O O . LEU B 1 57 ? 6.879 -34 -1.872 1 95.12 57 LEU B O 1
ATOM 3352 N N . ASN B 1 58 ? 6.977 -32.938 -3.791 1 92.5 58 ASN B N 1
ATOM 3353 C CA . ASN B 1 58 ? 8.047 -33.781 -4.32 1 92.5 58 ASN B CA 1
ATOM 3354 C C . ASN B 1 58 ? 7.746 -35.25 -4.109 1 92.5 58 ASN B C 1
ATOM 3356 O O . ASN B 1 58 ? 8.578 -36 -3.578 1 92.5 58 ASN B O 1
ATOM 3360 N N . ASP B 1 59 ? 6.543 -35.688 -4.355 1 92 59 ASP B N 1
ATOM 3361 C CA . ASP B 1 59 ? 6.086 -37.062 -4.328 1 92 59 ASP B CA 1
ATOM 3362 C C . ASP B 1 59 ? 5.883 -37.562 -2.895 1 92 59 ASP B C 1
ATOM 3364 O O . ASP B 1 59 ? 5.582 -38.719 -2.668 1 92 59 ASP B O 1
ATOM 3368 N N . ARG B 1 60 ? 6.09 -36.688 -1.976 1 94.75 60 ARG B N 1
ATOM 3369 C CA . ARG B 1 60 ? 5.797 -37 -0.579 1 94.75 60 ARG B CA 1
ATOM 3370 C C . ARG B 1 60 ? 4.41 -36.5 -0.188 1 94.75 60 ARG B C 1
ATOM 3372 O O . ARG B 1 60 ? 4.086 -35.344 -0.389 1 94.75 60 ARG B O 1
ATOM 3379 N N . VAL B 1 61 ? 3.67 -37.375 0.374 1 96.81 61 VAL B N 1
ATOM 3380 C CA . VAL B 1 61 ? 2.326 -37 0.809 1 96.81 61 VAL B CA 1
ATOM 3381 C C . VAL B 1 61 ? 2.391 -36.344 2.172 1 96.81 61 VAL B C 1
ATOM 3383 O O . VAL B 1 61 ? 2.812 -36.938 3.16 1 96.81 61 VAL B O 1
ATOM 3386 N N . LEU B 1 62 ? 2.029 -35.125 2.205 1 97.44 62 LEU B N 1
ATOM 3387 C CA . LEU B 1 62 ? 2.043 -34.375 3.451 1 97.44 62 LEU B CA 1
ATOM 3388 C C . LEU B 1 62 ? 0.71 -34.5 4.184 1 97.44 62 LEU B C 1
ATOM 3390 O O . LEU B 1 62 ? 0.673 -34.531 5.414 1 97.44 62 LEU B O 1
ATOM 3394 N N . PHE B 1 63 ? -0.324 -34.531 3.387 1 97.75 63 PHE B N 1
ATOM 3395 C CA . PHE B 1 63 ? -1.681 -34.625 3.91 1 97.75 63 PHE B CA 1
ATOM 3396 C C . PHE B 1 63 ? -2.566 -35.438 2.965 1 97.75 63 PHE B C 1
ATOM 3398 O O . PHE B 1 63 ? -2.494 -35.25 1.745 1 97.75 63 PHE B O 1
ATOM 3405 N N . ASP B 1 64 ? -3.314 -36.25 3.488 1 97.94 64 ASP B N 1
ATOM 3406 C CA . ASP B 1 64 ? -4.301 -37.062 2.771 1 97.94 64 ASP B CA 1
ATOM 3407 C C . ASP B 1 64 ? -5.449 -37.469 3.689 1 97.94 64 ASP B C 1
ATOM 3409 O O . ASP B 1 64 ? -5.281 -38.312 4.57 1 97.94 64 ASP B O 1
ATOM 3413 N N . SER B 1 65 ? -6.52 -36.844 3.439 1 96.56 65 SER B N 1
ATOM 3414 C CA . SER B 1 65 ? -7.652 -37.094 4.328 1 96.56 65 SER B CA 1
ATOM 3415 C C . SER B 1 65 ? -8.172 -38.5 4.184 1 96.56 65 SER B C 1
ATOM 3417 O O . SER B 1 65 ? -8.68 -39.094 5.145 1 96.56 65 SER B O 1
ATOM 3419 N N . GLU B 1 66 ? -8.109 -39.125 3.061 1 96.12 66 GLU B N 1
ATOM 3420 C CA . GLU B 1 66 ? -8.586 -40.5 2.828 1 96.12 66 GLU B CA 1
ATOM 3421 C C . GLU B 1 66 ? -7.676 -41.5 3.504 1 96.12 66 GLU B C 1
ATOM 3423 O O . GLU B 1 66 ? -8.156 -42.469 4.121 1 96.12 66 GLU B O 1
ATOM 3428 N N . LYS B 1 67 ? -6.434 -41.25 3.406 1 96.5 67 LYS B N 1
ATOM 3429 C CA . LYS B 1 67 ? -5.461 -42.188 3.982 1 96.5 67 LYS B CA 1
ATOM 3430 C C . LYS B 1 67 ? -5.117 -41.781 5.418 1 96.5 67 LYS B C 1
ATOM 3432 O O . LYS B 1 67 ? -4.297 -42.438 6.062 1 96.5 67 LYS B O 1
ATOM 3437 N N . LYS B 1 68 ? -5.652 -40.688 5.934 1 95.38 68 LYS B N 1
ATOM 3438 C CA . LYS B 1 68 ? -5.473 -40.188 7.297 1 95.38 68 LYS B CA 1
ATOM 3439 C C . LYS B 1 68 ? -4.012 -39.875 7.57 1 95.38 68 LYS B C 1
ATOM 3441 O O . LYS B 1 68 ? -3.471 -40.219 8.617 1 95.38 68 LYS B O 1
ATOM 3446 N N . ILE B 1 69 ? -3.43 -39.375 6.59 1 96.69 69 ILE B N 1
ATOM 3447 C CA . ILE B 1 69 ? -2.057 -38.906 6.723 1 96.69 69 ILE B CA 1
ATOM 3448 C C . ILE B 1 69 ? -2.053 -37.406 6.98 1 96.69 69 ILE B C 1
ATOM 3450 O O . ILE B 1 69 ? -2.721 -36.625 6.273 1 96.69 69 ILE B O 1
ATOM 3454 N N . ASN B 1 70 ? -1.364 -36.938 7.957 1 97 70 ASN B N 1
ATOM 3455 C CA . ASN B 1 70 ? -1.166 -35.531 8.297 1 97 70 ASN B CA 1
ATOM 3456 C C . ASN B 1 70 ? 0.177 -35.312 8.984 1 97 70 ASN B C 1
ATOM 3458 O O . ASN B 1 70 ? 0.271 -35.375 10.211 1 97 70 ASN B O 1
ATOM 3462 N N . LEU B 1 71 ? 1.156 -35.062 8.172 1 95.88 71 LEU B N 1
ATOM 3463 C CA . LEU B 1 71 ? 2.494 -34.844 8.719 1 95.88 71 LEU B CA 1
ATOM 3464 C C . LEU B 1 71 ? 2.561 -33.562 9.547 1 95.88 71 LEU B C 1
ATOM 3466 O O . LEU B 1 71 ? 1.926 -32.562 9.203 1 95.88 71 LEU B O 1
ATOM 3470 N N . SER B 1 72 ? 3.377 -33.594 10.555 1 92.88 72 SER B N 1
ATOM 3471 C CA . SER B 1 72 ? 3.594 -32.406 11.359 1 92.88 72 SER B CA 1
ATOM 3472 C C . SER B 1 72 ? 4.402 -31.375 10.594 1 92.88 72 SER B C 1
ATOM 3474 O O . SER B 1 72 ? 5.078 -31.688 9.617 1 92.88 72 SER B O 1
ATOM 3476 N N . THR B 1 73 ? 4.285 -30.125 10.992 1 90.56 73 THR B N 1
ATOM 3477 C CA . THR B 1 73 ? 4.984 -29.016 10.352 1 90.56 73 THR B CA 1
ATOM 3478 C C . THR B 1 73 ? 6.48 -29.297 10.258 1 90.56 73 THR B C 1
ATOM 3480 O O . THR B 1 73 ? 7.102 -29.047 9.227 1 90.56 73 THR B O 1
ATOM 3483 N N . GLN B 1 74 ? 7.023 -29.906 11.273 1 85.5 74 GLN B N 1
ATOM 3484 C CA . GLN B 1 74 ? 8.461 -30.156 11.352 1 85.5 74 GLN B CA 1
ATOM 3485 C C . GLN B 1 74 ? 8.891 -31.203 10.336 1 85.5 74 GLN B C 1
ATOM 3487 O O . GLN B 1 74 ? 10.023 -31.188 9.859 1 85.5 74 GLN B O 1
ATOM 3492 N N . ASP B 1 75 ? 7.992 -32.062 10.008 1 90.56 75 ASP B N 1
ATOM 3493 C CA . ASP B 1 75 ? 8.32 -33.188 9.141 1 90.56 75 ASP B CA 1
ATOM 3494 C C . ASP B 1 75 ? 8.062 -32.844 7.676 1 90.56 75 ASP B C 1
ATOM 3496 O O . ASP B 1 75 ? 8.391 -33.625 6.785 1 90.56 75 ASP B O 1
ATOM 3500 N N . ARG B 1 76 ? 7.586 -31.688 7.395 1 93.5 76 ARG B N 1
ATOM 3501 C CA . ARG B 1 76 ? 7.195 -31.344 6.031 1 93.5 76 ARG B CA 1
ATOM 3502 C C . ARG B 1 76 ? 8.352 -30.688 5.285 1 93.5 76 ARG B C 1
ATOM 3504 O O . ARG B 1 76 ? 8.32 -30.562 4.059 1 93.5 76 ARG B O 1
ATOM 3511 N N . LYS B 1 77 ? 9.367 -30.219 6.004 1 90.12 77 LYS B N 1
ATOM 3512 C CA . LYS B 1 77 ? 10.516 -29.547 5.41 1 90.12 77 LYS B CA 1
ATOM 3513 C C . LYS B 1 77 ? 10.078 -28.312 4.617 1 90.12 77 LYS B C 1
ATOM 3515 O O . LYS B 1 77 ? 10.484 -28.141 3.463 1 90.12 77 LYS B O 1
ATOM 3520 N N . VAL B 1 78 ? 9.297 -27.562 5.211 1 92.44 78 VAL B N 1
ATOM 3521 C CA . VAL B 1 78 ? 8.797 -26.344 4.598 1 92.44 78 VAL B CA 1
ATOM 3522 C C . VAL B 1 78 ? 9.398 -25.125 5.301 1 92.44 78 VAL B C 1
ATOM 3524 O O . VAL B 1 78 ? 9.555 -25.125 6.523 1 92.44 78 VAL B O 1
ATOM 3527 N N . GLY B 1 79 ? 9.875 -24.172 4.523 1 93.12 79 GLY B N 1
ATOM 3528 C CA . GLY B 1 79 ? 10.25 -22.859 5.059 1 93.12 79 GLY B CA 1
ATOM 3529 C C . GLY B 1 79 ? 9.117 -21.859 5.02 1 93.12 79 GLY B C 1
ATOM 3530 O O . GLY B 1 79 ? 8.469 -21.688 3.984 1 93.12 79 GLY B O 1
ATOM 3531 N N . PHE B 1 80 ? 8.898 -21.234 6.148 1 93.88 80 PHE B N 1
ATOM 3532 C CA . PHE B 1 80 ? 7.758 -20.328 6.246 1 93.88 80 PHE B CA 1
ATOM 3533 C C . PHE B 1 80 ? 8.203 -18.953 6.723 1 93.88 80 PHE B C 1
ATOM 3535 O O . PHE B 1 80 ? 8.859 -18.828 7.758 1 93.88 80 PHE B O 1
ATOM 3542 N N . LEU B 1 81 ? 7.93 -17.984 5.859 1 92.31 81 LEU B N 1
ATOM 3543 C CA . LEU B 1 81 ? 8.086 -16.594 6.258 1 92.31 81 LEU B CA 1
ATOM 3544 C C . LEU B 1 81 ? 6.73 -15.961 6.559 1 92.31 81 LEU B C 1
ATOM 3546 O O . LEU B 1 81 ? 5.938 -15.719 5.645 1 92.31 81 LEU B O 1
ATOM 3550 N N . PHE B 1 82 ? 6.551 -15.633 7.824 1 89.5 82 PHE B N 1
ATOM 3551 C CA . PHE B 1 82 ? 5.285 -15.062 8.273 1 89.5 82 PHE B CA 1
ATOM 3552 C C . PHE B 1 82 ? 5.219 -13.578 7.934 1 89.5 82 PHE B C 1
ATOM 3554 O O . PHE B 1 82 ? 6.25 -12.914 7.832 1 89.5 82 PHE B O 1
ATOM 3561 N N . GLN B 1 83 ? 4.004 -13.078 7.871 1 80.5 83 GLN B N 1
ATOM 3562 C CA . GLN B 1 83 ? 3.756 -11.68 7.559 1 80.5 83 GLN B CA 1
ATOM 3563 C C . GLN B 1 83 ? 4.418 -10.766 8.586 1 80.5 83 GLN B C 1
ATOM 3565 O O . GLN B 1 83 ? 5.043 -9.766 8.227 1 80.5 83 GLN B O 1
ATOM 3570 N N . ASN B 1 84 ? 4.371 -11.047 9.805 1 78.19 84 ASN B N 1
ATOM 3571 C CA . ASN B 1 84 ? 4.977 -10.234 10.859 1 78.19 84 ASN B CA 1
ATOM 3572 C C . ASN B 1 84 ? 6.359 -10.75 11.242 1 78.19 84 ASN B C 1
ATOM 3574 O O . ASN B 1 84 ? 6.902 -10.367 12.281 1 78.19 84 ASN B O 1
ATOM 3578 N N . TYR B 1 85 ? 6.867 -11.641 10.383 1 85.38 85 TYR B N 1
ATOM 3579 C CA . TYR B 1 85 ? 8.188 -12.25 10.508 1 85.38 85 TYR B CA 1
ATOM 3580 C C . TYR B 1 85 ? 8.234 -13.219 11.688 1 85.38 85 TYR B C 1
ATOM 3582 O O . TYR B 1 85 ? 9 -14.18 11.672 1 85.38 85 TYR B O 1
ATOM 3590 N N . ALA B 1 86 ? 7.344 -12.977 12.703 1 84.44 86 ALA B N 1
ATOM 3591 C CA . ALA B 1 86 ? 7.176 -13.883 13.836 1 84.44 86 ALA B CA 1
ATOM 3592 C C . ALA B 1 86 ? 8.523 -14.25 14.453 1 84.44 86 ALA B C 1
ATOM 3594 O O . ALA B 1 86 ? 8.805 -15.43 14.695 1 84.44 86 ALA B O 1
ATOM 3595 N N . LEU B 1 87 ? 9.414 -13.266 14.57 1 90.69 87 LEU B N 1
ATOM 3596 C CA . LEU B 1 87 ? 10.664 -13.516 15.281 1 90.69 87 LEU B CA 1
ATOM 3597 C C . LEU B 1 87 ? 10.438 -13.602 16.781 1 90.69 87 LEU B C 1
ATOM 3599 O O . LEU B 1 87 ? 9.609 -12.859 17.328 1 90.69 87 LEU B O 1
ATOM 3603 N N . PHE B 1 88 ? 11.133 -14.523 17.422 1 90.38 88 PHE B N 1
ATOM 3604 C CA . PHE B 1 88 ? 11.055 -14.609 18.875 1 90.38 88 PHE B CA 1
ATOM 3605 C C . PHE B 1 88 ? 11.797 -13.445 19.531 1 90.38 88 PHE B C 1
ATOM 3607 O O . PHE B 1 88 ? 13.023 -13.352 19.422 1 90.38 88 PHE B O 1
ATOM 3614 N N . PRO B 1 89 ? 11.094 -12.664 20.203 1 88.94 89 PRO B N 1
ATOM 3615 C CA . PRO B 1 89 ? 11.688 -11.422 20.703 1 88.94 89 PRO B CA 1
ATOM 3616 C C . PRO B 1 89 ? 12.758 -11.664 21.766 1 88.94 89 PRO B C 1
ATOM 3618 O O . PRO B 1 89 ? 13.641 -10.828 21.969 1 88.94 89 PRO B O 1
ATOM 3621 N N . HIS B 1 90 ? 12.68 -12.797 22.484 1 90.44 90 HIS B N 1
ATOM 3622 C CA . HIS B 1 90 ? 13.602 -13.086 23.578 1 90.44 90 HIS B CA 1
ATOM 3623 C C . HIS B 1 90 ? 14.773 -13.938 23.094 1 90.44 90 HIS B C 1
ATOM 3625 O O . HIS B 1 90 ? 15.57 -14.414 23.922 1 90.44 90 HIS B O 1
ATOM 3631 N N . MET B 1 91 ? 14.891 -14.148 21.844 1 93.94 91 MET B N 1
ATOM 3632 C CA . MET B 1 91 ? 16 -14.891 21.266 1 93.94 91 MET B CA 1
ATOM 3633 C C . MET B 1 91 ? 16.859 -13.984 20.375 1 93.94 91 MET B C 1
ATOM 3635 O O . MET B 1 91 ? 16.344 -13.062 19.75 1 93.94 91 MET B O 1
ATOM 3639 N N . THR B 1 92 ? 18.031 -14.289 20.422 1 94.69 92 THR B N 1
ATOM 3640 C CA . THR B 1 92 ? 18.938 -13.547 19.547 1 94.69 92 THR B CA 1
ATOM 3641 C C . THR B 1 92 ? 18.75 -13.953 18.094 1 94.69 92 THR B C 1
ATOM 3643 O O . THR B 1 92 ? 18.016 -14.906 17.797 1 94.69 92 THR B O 1
ATOM 3646 N N . VAL B 1 93 ? 19.375 -13.18 17.25 1 95.44 93 VAL B N 1
ATOM 3647 C CA . VAL B 1 93 ? 19.328 -13.461 15.82 1 95.44 93 VAL B CA 1
ATOM 3648 C C . VAL B 1 93 ? 19.797 -14.883 15.555 1 95.44 93 VAL B C 1
ATOM 3650 O O . VAL B 1 93 ? 19.125 -15.648 14.859 1 95.44 93 VAL B O 1
ATOM 3653 N N . SER B 1 94 ? 20.906 -15.242 16.156 1 95.19 94 SER B N 1
ATOM 3654 C CA . SER B 1 94 ? 21.453 -16.578 15.969 1 95.19 94 SER B CA 1
ATOM 3655 C C . SER B 1 94 ? 20.484 -17.641 16.484 1 95.19 94 SER B C 1
ATOM 3657 O O . SER B 1 94 ? 20.266 -18.656 15.828 1 95.19 94 SER B O 1
ATOM 3659 N N . GLN B 1 95 ? 19.906 -17.406 17.594 1 93.5 95 GLN B N 1
ATOM 3660 C CA . GLN B 1 95 ? 18.969 -18.359 18.188 1 93.5 95 GLN B CA 1
ATOM 3661 C C . GLN B 1 95 ? 17.719 -18.516 17.328 1 93.5 95 GLN B C 1
ATOM 3663 O O . GLN B 1 95 ? 17.203 -19.625 17.188 1 93.5 95 GLN B O 1
ATOM 3668 N N . ASN B 1 96 ? 17.266 -17.438 16.797 1 95.06 96 ASN B N 1
ATOM 3669 C CA . ASN B 1 96 ? 16.109 -17.469 15.906 1 95.06 96 ASN B CA 1
ATOM 3670 C C . ASN B 1 96 ? 16.375 -18.359 14.695 1 95.06 96 ASN B C 1
ATOM 3672 O O . ASN B 1 96 ? 15.523 -19.156 14.305 1 95.06 96 ASN B O 1
ATOM 3676 N N . ILE B 1 97 ? 17.516 -18.219 14.172 1 93.88 97 ILE B N 1
ATOM 3677 C CA . ILE B 1 97 ? 17.859 -18.953 12.969 1 93.88 97 ILE B CA 1
ATOM 3678 C C . ILE B 1 97 ? 18.047 -20.438 13.312 1 93.88 97 ILE B C 1
ATOM 3680 O O . ILE B 1 97 ? 17.703 -21.312 12.516 1 93.88 97 ILE B O 1
ATOM 3684 N N . GLU B 1 98 ? 18.469 -20.75 14.547 1 92.38 98 GLU B N 1
ATOM 3685 C CA . GLU B 1 98 ? 18.781 -22.109 14.961 1 92.38 98 GLU B CA 1
ATOM 3686 C C . GLU B 1 98 ? 17.531 -22.891 15.305 1 92.38 98 GLU B C 1
ATOM 3688 O O . GLU B 1 98 ? 17.562 -24.125 15.43 1 92.38 98 GLU B O 1
ATOM 3693 N N . LEU B 1 99 ? 16.453 -22.25 15.445 1 86.06 99 LEU B N 1
ATOM 3694 C CA . LEU B 1 99 ? 15.227 -22.859 15.93 1 86.06 99 LEU B CA 1
ATOM 3695 C C . LEU B 1 99 ? 14.844 -24.062 15.07 1 86.06 99 LEU B C 1
ATOM 3697 O O . LEU B 1 99 ? 14.391 -25.094 15.594 1 86.06 99 LEU B O 1
ATOM 3701 N N . GLY B 1 100 ? 15.008 -23.953 13.789 1 80.12 100 GLY B N 1
ATOM 3702 C CA . GLY B 1 100 ? 14.594 -25.031 12.898 1 80.12 100 GLY B CA 1
ATOM 3703 C C . GLY B 1 100 ? 15.641 -26.125 12.742 1 80.12 100 GLY B C 1
ATOM 3704 O O . GLY B 1 100 ? 15.406 -27.125 12.07 1 80.12 100 GLY B O 1
ATOM 3705 N N . LEU B 1 101 ? 16.812 -26.016 13.484 1 86 101 LEU B N 1
ATOM 3706 C CA . LEU B 1 101 ? 17.922 -26.938 13.312 1 86 101 LEU B CA 1
ATOM 3707 C C . LEU B 1 101 ? 18.031 -27.891 14.5 1 86 101 LEU B C 1
ATOM 3709 O O . LEU B 1 101 ? 19.125 -28.078 15.047 1 86 101 LEU B O 1
ATOM 3713 N N . LEU B 1 102 ? 16.984 -28.453 14.891 1 77.62 102 LEU B N 1
ATOM 3714 C CA . LEU B 1 102 ? 16.922 -29.219 16.141 1 77.62 102 LEU B CA 1
ATOM 3715 C C . LEU B 1 102 ? 17.781 -30.469 16.047 1 77.62 102 LEU B C 1
ATOM 3717 O O . LEU B 1 102 ? 18.406 -30.859 17.047 1 77.62 102 LEU B O 1
ATOM 3721 N N . LYS B 1 103 ? 17.953 -31.156 14.93 1 80.31 103 LYS B N 1
ATOM 3722 C CA . LYS B 1 103 ? 18.594 -32.469 14.836 1 80.31 103 LYS B CA 1
ATOM 3723 C C . LYS B 1 103 ? 20.078 -32.344 14.508 1 80.31 103 LYS B C 1
ATOM 3725 O O . LYS B 1 103 ? 20.766 -33.344 14.312 1 80.31 103 LYS B O 1
ATOM 3730 N N . LEU B 1 104 ? 20.594 -31.156 14.594 1 84.44 104 LEU B N 1
ATOM 3731 C CA . LEU B 1 104 ? 21.984 -30.938 14.188 1 84.44 104 LEU B CA 1
ATOM 3732 C C . LEU B 1 104 ? 22.859 -30.656 15.398 1 84.44 104 LEU B C 1
ATOM 3734 O O . LEU B 1 104 ? 22.359 -30.266 16.453 1 84.44 104 LEU B O 1
ATOM 3738 N N . SER B 1 105 ? 24.141 -30.922 15.281 1 89.81 105 SER B N 1
ATOM 3739 C CA . SER B 1 105 ? 25.109 -30.609 16.328 1 89.81 105 SER B CA 1
ATOM 3740 C C . SER B 1 105 ? 25.328 -29.109 16.469 1 89.81 105 SER B C 1
ATOM 3742 O O . SER B 1 105 ? 24.953 -28.344 15.578 1 89.81 105 SER B O 1
ATOM 3744 N N . LYS B 1 106 ? 25.844 -28.766 17.578 1 89.94 106 LYS B N 1
ATOM 3745 C CA . LYS B 1 106 ? 26.109 -27.359 17.844 1 89.94 106 LYS B CA 1
ATOM 3746 C C . LYS B 1 106 ? 27.062 -26.766 16.812 1 89.94 106 LYS B C 1
ATOM 3748 O O . LYS B 1 106 ? 26.859 -25.625 16.359 1 89.94 106 LYS B O 1
ATOM 3753 N N . SER B 1 107 ? 28 -27.562 16.469 1 91.38 107 SER B N 1
ATOM 3754 C CA . SER B 1 107 ? 28.969 -27.094 15.484 1 91.38 107 SER B CA 1
ATOM 3755 C C . SER B 1 107 ? 28.328 -26.906 14.117 1 91.38 107 SER B C 1
ATOM 3757 O O . SER B 1 107 ? 28.578 -25.891 13.445 1 91.38 107 SER B O 1
ATOM 3759 N N . GLU B 1 108 ? 27.5 -27.812 13.758 1 91.19 108 GLU B N 1
ATOM 3760 C CA . GLU B 1 108 ? 26.797 -27.719 12.484 1 91.19 108 GLU B CA 1
ATOM 3761 C C . GLU B 1 108 ? 25.844 -26.531 12.461 1 91.19 108 GLU B C 1
ATOM 3763 O O . GLU B 1 108 ? 25.75 -25.828 11.445 1 91.19 108 GLU B O 1
ATOM 3768 N N . LYS B 1 109 ? 25.219 -26.312 13.531 1 92.19 109 LYS B N 1
ATOM 3769 C CA . LYS B 1 109 ? 24.297 -25.188 13.648 1 92.19 109 LYS B CA 1
ATOM 3770 C C . LYS B 1 109 ? 25.016 -23.859 13.477 1 92.19 109 LYS B C 1
ATOM 3772 O O . LYS B 1 109 ? 24.562 -22.984 12.75 1 92.19 109 LYS B O 1
ATOM 3777 N N . LYS B 1 110 ? 26.156 -23.812 14.109 1 91.56 110 LYS B N 1
ATOM 3778 C CA . LYS B 1 110 ? 26.953 -22.594 14.039 1 91.56 110 LYS B CA 1
ATOM 3779 C C . LYS B 1 110 ? 27.391 -22.297 12.609 1 91.56 110 LYS B C 1
ATOM 3781 O O . LYS B 1 110 ? 27.406 -21.141 12.172 1 91.56 110 LYS B O 1
ATOM 3786 N N . GLU B 1 111 ? 27.703 -23.328 11.984 1 92.62 111 GLU B N 1
ATOM 3787 C CA . GLU B 1 111 ? 28.156 -23.188 10.602 1 92.62 111 GLU B CA 1
ATOM 3788 C C . GLU B 1 111 ? 27.016 -22.719 9.703 1 92.62 111 GLU B C 1
ATOM 3790 O O . GLU B 1 111 ? 27.203 -21.828 8.875 1 92.62 111 GLU B O 1
ATOM 3795 N N . ILE B 1 112 ? 25.922 -23.312 9.883 1 91.69 112 ILE B N 1
ATOM 3796 C CA . ILE B 1 112 ? 24.75 -22.953 9.07 1 91.69 112 ILE B CA 1
ATOM 3797 C C . ILE B 1 112 ? 24.344 -21.516 9.352 1 91.69 112 ILE B C 1
ATOM 3799 O O . ILE B 1 112 ? 24.094 -20.75 8.414 1 91.69 112 ILE B O 1
ATOM 3803 N N . VAL B 1 113 ? 24.312 -21.156 10.609 1 92.5 113 VAL B N 1
ATOM 3804 C CA . VAL B 1 113 ? 23.938 -19.812 11.016 1 92.5 113 VAL B CA 1
ATOM 3805 C C . VAL B 1 113 ? 24.906 -18.797 10.398 1 92.5 113 VAL B C 1
ATOM 3807 O O . VAL B 1 113 ? 24.484 -17.797 9.82 1 92.5 113 VAL B O 1
ATOM 3810 N N . ALA B 1 114 ? 26.156 -19.109 10.484 1 92.62 114 ALA B N 1
ATOM 3811 C CA . ALA B 1 114 ? 27.172 -18.219 9.938 1 92.62 114 ALA B CA 1
ATOM 3812 C C . ALA B 1 114 ? 27.016 -18.062 8.43 1 92.62 114 ALA B C 1
ATOM 3814 O O . ALA B 1 114 ? 27.156 -16.953 7.902 1 92.62 114 ALA B O 1
ATOM 3815 N N . ARG B 1 115 ? 26.734 -19.094 7.809 1 90.94 115 ARG B N 1
ATOM 3816 C CA . ARG B 1 115 ? 26.562 -19.078 6.363 1 90.94 115 ARG B CA 1
ATOM 3817 C C . ARG B 1 115 ? 25.406 -18.156 5.961 1 90.94 115 ARG B C 1
ATOM 3819 O O . ARG B 1 115 ? 25.578 -17.297 5.098 1 90.94 115 ARG B O 1
ATOM 3826 N N . TYR B 1 116 ? 24.297 -18.297 6.555 1 88.94 116 TYR B N 1
ATOM 3827 C CA . TYR B 1 116 ? 23.125 -17.531 6.148 1 88.94 116 TYR B CA 1
ATOM 3828 C C . TYR B 1 116 ? 23.234 -16.094 6.613 1 88.94 116 TYR B C 1
ATOM 3830 O O . TYR B 1 116 ? 22.703 -15.18 5.961 1 88.94 116 TYR B O 1
ATOM 3838 N N . LEU B 1 117 ? 23.953 -15.875 7.691 1 91 117 LEU B N 1
ATOM 3839 C CA . LEU B 1 117 ? 24.219 -14.492 8.086 1 91 117 LEU B CA 1
ATOM 3840 C C . LEU B 1 117 ? 25.062 -13.781 7.035 1 91 117 LEU B C 1
ATOM 3842 O O . LEU B 1 117 ? 24.828 -12.602 6.746 1 91 117 LEU B O 1
ATOM 3846 N N . ASP B 1 118 ? 25.875 -14.523 6.504 1 88.94 118 ASP B N 1
ATOM 3847 C CA . ASP B 1 118 ? 26.734 -13.969 5.461 1 88.94 118 ASP B CA 1
ATOM 3848 C C . ASP B 1 118 ? 25.953 -13.711 4.18 1 88.94 118 ASP B C 1
ATOM 3850 O O . ASP B 1 118 ? 25.969 -12.609 3.637 1 88.94 118 ASP B O 1
ATOM 3854 N N . ILE B 1 119 ? 25.219 -14.664 3.752 1 82.94 119 ILE B N 1
ATOM 3855 C CA . ILE B 1 119 ? 24.438 -14.594 2.523 1 82.94 119 ILE B CA 1
ATOM 3856 C C . ILE B 1 119 ? 23.469 -13.43 2.604 1 82.94 119 ILE B C 1
ATOM 3858 O O . ILE B 1 119 ? 23.25 -12.719 1.617 1 82.94 119 ILE B O 1
ATOM 3862 N N . LEU B 1 120 ? 22.906 -13.234 3.791 1 84.88 120 LEU B N 1
ATOM 3863 C CA . LEU B 1 120 ? 21.859 -12.227 3.941 1 84.88 120 LEU B CA 1
ATOM 3864 C C . LEU B 1 120 ? 22.438 -10.93 4.5 1 84.88 120 LEU B C 1
ATOM 3866 O O . LEU B 1 120 ? 21.688 -10.047 4.934 1 84.88 120 LEU B O 1
ATOM 3870 N N . LYS B 1 121 ? 23.766 -10.82 4.621 1 84.75 121 LYS B N 1
ATOM 3871 C CA . LYS B 1 121 ? 24.484 -9.609 5.016 1 84.75 121 LYS B CA 1
ATOM 3872 C C . LYS B 1 121 ? 24.078 -9.164 6.418 1 84.75 121 LYS B C 1
ATOM 3874 O O . LYS B 1 121 ? 23.766 -8 6.637 1 84.75 121 LYS B O 1
ATOM 3879 N N . LEU B 1 122 ? 24.062 -10.102 7.273 1 88.5 122 LEU B N 1
ATOM 3880 C CA . LEU B 1 122 ? 23.719 -9.844 8.664 1 88.5 122 LEU B CA 1
ATOM 3881 C C . LEU B 1 122 ? 24.891 -10.141 9.586 1 88.5 122 LEU B C 1
ATOM 3883 O O . LEU B 1 122 ? 24.703 -10.398 10.781 1 88.5 122 LEU B O 1
ATOM 3887 N N . ASN B 1 123 ? 26.062 -10.164 8.977 1 90.75 123 ASN B N 1
ATOM 3888 C CA . ASN B 1 123 ? 27.25 -10.398 9.797 1 90.75 123 ASN B CA 1
ATOM 3889 C C . ASN B 1 123 ? 27.375 -9.367 10.906 1 90.75 123 ASN B C 1
ATOM 3891 O O . ASN B 1 123 ? 27.219 -8.164 10.672 1 90.75 123 ASN B O 1
ATOM 3895 N N . GLY B 1 124 ? 27.609 -9.844 12.109 1 90.06 124 GLY B N 1
ATOM 3896 C CA . GLY B 1 124 ? 27.781 -8.938 13.234 1 90.06 124 GLY B CA 1
ATOM 3897 C C . GLY B 1 124 ? 26.5 -8.742 14.031 1 90.06 124 GLY B C 1
ATOM 3898 O O . GLY B 1 124 ? 26.516 -8.102 15.086 1 90.06 124 GLY B O 1
ATOM 3899 N N . PHE B 1 125 ? 25.469 -9.328 13.57 1 91.94 125 PHE B N 1
ATOM 3900 C CA . PHE B 1 125 ? 24.188 -9.125 14.242 1 91.94 125 PHE B CA 1
ATOM 3901 C C . PHE B 1 125 ? 23.797 -10.352 15.062 1 91.94 125 PHE B C 1
ATOM 3903 O O . PHE B 1 125 ? 22.703 -10.414 15.617 1 91.94 125 PHE B O 1
ATOM 3910 N N . GLU B 1 126 ? 24.625 -11.273 15.164 1 92.94 126 GLU B N 1
ATOM 3911 C CA . GLU B 1 126 ? 24.359 -12.586 15.75 1 92.94 126 GLU B CA 1
ATOM 3912 C C . GLU B 1 126 ? 23.75 -12.453 17.141 1 92.94 126 GLU B C 1
ATOM 3914 O O . GLU B 1 126 ? 22.797 -13.156 17.484 1 92.94 126 GLU B O 1
ATOM 3919 N N . GLY B 1 127 ? 24.312 -11.57 17.875 1 92.38 127 GLY B N 1
ATOM 3920 C CA . GLY B 1 127 ? 23.938 -11.461 19.266 1 92.38 127 GLY B CA 1
ATOM 3921 C C . GLY B 1 127 ? 22.828 -10.453 19.5 1 92.38 127 GLY B C 1
ATOM 3922 O O . GLY B 1 127 ? 22.391 -10.258 20.641 1 92.38 127 GLY B O 1
ATOM 3923 N N . ARG B 1 128 ? 22.328 -9.898 18.5 1 91.44 128 ARG B N 1
ATOM 3924 C CA . ARG B 1 128 ? 21.297 -8.883 18.641 1 91.44 128 ARG B CA 1
ATOM 3925 C C . ARG B 1 128 ? 19.906 -9.516 18.766 1 91.44 128 ARG B C 1
ATOM 3927 O O . ARG B 1 128 ? 19.703 -10.664 18.359 1 91.44 128 ARG B O 1
ATOM 3934 N N . TYR B 1 129 ? 19.078 -8.766 19.359 1 89.25 129 TYR B N 1
ATOM 3935 C CA . TYR B 1 129 ? 17.688 -9.172 19.469 1 89.25 129 TYR B CA 1
ATOM 3936 C C . TYR B 1 129 ? 16.828 -8.508 18.391 1 89.25 129 TYR B C 1
ATOM 3938 O O . TYR B 1 129 ? 17.219 -7.465 17.859 1 89.25 129 TYR B O 1
ATOM 3946 N N . PRO B 1 130 ? 15.68 -9.062 18.016 1 89 130 PRO B N 1
ATOM 3947 C CA . PRO B 1 130 ? 14.82 -8.539 16.938 1 89 130 PRO B CA 1
ATOM 3948 C C . PRO B 1 130 ? 14.477 -7.066 17.125 1 89 130 PRO B C 1
ATOM 3950 O O . PRO B 1 130 ? 14.438 -6.309 16.156 1 89 130 PRO B O 1
ATOM 3953 N N . TRP B 1 131 ? 14.305 -6.688 18.312 1 75.69 131 TRP B N 1
ATOM 3954 C CA . TRP B 1 131 ? 13.906 -5.305 18.562 1 75.69 131 TRP B CA 1
ATOM 3955 C C . TRP B 1 131 ? 15.047 -4.344 18.25 1 75.69 131 TRP B C 1
ATOM 3957 O O . TRP B 1 131 ? 14.828 -3.133 18.125 1 75.69 131 TRP B O 1
ATOM 3967 N N . GLN B 1 132 ? 16.25 -4.809 18.125 1 79.06 132 GLN B N 1
ATOM 3968 C CA . GLN B 1 132 ? 17.422 -3.992 17.828 1 79.06 132 GLN B CA 1
ATOM 3969 C C . GLN B 1 132 ? 17.672 -3.914 16.328 1 79.06 132 GLN B C 1
ATOM 3971 O O . GLN B 1 132 ? 18.641 -3.297 15.875 1 79.06 132 GLN B O 1
ATOM 3976 N N . LEU B 1 133 ? 16.812 -4.523 15.547 1 83.56 133 LEU B N 1
ATOM 3977 C CA . LEU B 1 133 ? 16.984 -4.613 14.102 1 83.56 133 LEU B CA 1
ATOM 3978 C C . LEU B 1 133 ? 15.977 -3.732 13.383 1 83.56 133 LEU B C 1
ATOM 3980 O O . LEU B 1 133 ? 14.891 -3.465 13.906 1 83.56 133 LEU B O 1
ATOM 3984 N N . SER B 1 134 ? 16.406 -3.242 12.156 1 72.38 134 SER B N 1
ATOM 3985 C CA . SER B 1 134 ? 15.453 -2.588 11.281 1 72.38 134 SER B CA 1
ATOM 3986 C C . SER B 1 134 ? 14.477 -3.596 10.68 1 72.38 134 SER B C 1
ATOM 3988 O O . SER B 1 134 ? 14.695 -4.805 10.766 1 72.38 134 SER B O 1
ATOM 3990 N N . GLY B 1 135 ? 13.352 -3.139 10.078 1 74.56 135 GLY B N 1
ATOM 3991 C CA . GLY B 1 135 ? 12.375 -4 9.422 1 74.56 135 GLY B CA 1
ATOM 3992 C C . GLY B 1 135 ? 12.992 -4.906 8.375 1 74.56 135 GLY B C 1
ATOM 3993 O O . GLY B 1 135 ? 12.703 -6.102 8.328 1 74.56 135 GLY B O 1
ATOM 3994 N N . GLY B 1 136 ? 13.828 -4.312 7.602 1 78.38 136 GLY B N 1
ATOM 3995 C CA . GLY B 1 136 ? 14.508 -5.094 6.582 1 78.38 136 GLY B CA 1
ATOM 3996 C C . GLY B 1 136 ? 15.422 -6.16 7.16 1 78.38 136 GLY B C 1
ATOM 3997 O O . GLY B 1 136 ? 15.508 -7.27 6.629 1 78.38 136 GLY B O 1
ATOM 3998 N N . GLN B 1 137 ? 16.062 -5.754 8.234 1 82.19 137 GLN B N 1
ATOM 3999 C CA . GLN B 1 137 ? 16.938 -6.711 8.906 1 82.19 137 GLN B CA 1
ATOM 4000 C C . GLN B 1 137 ? 16.141 -7.852 9.523 1 82.19 137 GLN B C 1
ATOM 4002 O O . GLN B 1 137 ? 16.531 -9.016 9.438 1 82.19 137 GLN B O 1
ATOM 4007 N N . GLN B 1 138 ? 15.031 -7.508 10.086 1 87.5 138 GLN B N 1
ATOM 4008 C CA . GLN B 1 138 ? 14.156 -8.539 10.648 1 87.5 138 GLN B CA 1
ATOM 4009 C C . GLN B 1 138 ? 13.688 -9.508 9.57 1 87.5 138 GLN B C 1
ATOM 4011 O O . GLN B 1 138 ? 13.641 -10.719 9.797 1 87.5 138 GLN B O 1
ATOM 4016 N N . GLN B 1 139 ? 13.344 -8.945 8.469 1 85.94 139 GLN B N 1
ATOM 4017 C CA . GLN B 1 139 ? 12.922 -9.781 7.355 1 85.94 139 GLN B CA 1
ATOM 4018 C C . GLN B 1 139 ? 14.016 -10.766 6.953 1 85.94 139 GLN B C 1
ATOM 4020 O O . GLN B 1 139 ? 13.742 -11.938 6.711 1 85.94 139 GLN B O 1
ATOM 4025 N N . ARG B 1 140 ? 15.188 -10.242 6.883 1 86.69 140 ARG B N 1
ATOM 4026 C CA . ARG B 1 140 ? 16.312 -11.078 6.48 1 86.69 140 ARG B CA 1
ATOM 4027 C C . ARG B 1 140 ? 16.578 -12.18 7.508 1 86.69 140 ARG B C 1
ATOM 4029 O O . ARG B 1 140 ? 16.906 -13.305 7.145 1 86.69 140 ARG B O 1
ATOM 4036 N N . VAL B 1 141 ? 16.406 -11.852 8.742 1 91.62 141 VAL B N 1
ATOM 4037 C CA . VAL B 1 141 ? 16.562 -12.859 9.789 1 91.62 141 VAL B CA 1
ATOM 4038 C C . VAL B 1 141 ? 15.484 -13.93 9.641 1 91.62 141 VAL B C 1
ATOM 4040 O O . VAL B 1 141 ? 15.773 -15.125 9.727 1 91.62 141 VAL B O 1
ATOM 4043 N N . ALA B 1 142 ? 14.281 -13.445 9.422 1 91.44 142 ALA B N 1
ATOM 4044 C CA . ALA B 1 142 ? 13.172 -14.375 9.25 1 91.44 142 ALA B CA 1
ATOM 4045 C C . ALA B 1 142 ? 13.398 -15.281 8.039 1 91.44 142 ALA B C 1
ATOM 4047 O O . ALA B 1 142 ? 13.102 -16.469 8.078 1 91.44 142 ALA B O 1
ATOM 4048 N N . LEU B 1 143 ? 13.891 -14.727 7.027 1 89.94 143 LEU B N 1
ATOM 4049 C CA . LEU B 1 143 ? 14.195 -15.492 5.828 1 89.94 143 LEU B CA 1
ATOM 4050 C C . LEU B 1 143 ? 15.312 -16.5 6.09 1 89.94 143 LEU B C 1
ATOM 4052 O O . LEU B 1 143 ? 15.242 -17.641 5.633 1 89.94 143 LEU B O 1
ATOM 4056 N N . ALA B 1 144 ? 16.312 -16.047 6.801 1 90.69 144 ALA B N 1
ATOM 4057 C CA . ALA B 1 144 ? 17.406 -16.953 7.176 1 90.69 144 ALA B CA 1
ATOM 4058 C C . ALA B 1 144 ? 16.859 -18.156 7.957 1 90.69 144 ALA B C 1
ATOM 4060 O O . ALA B 1 144 ? 17.25 -19.297 7.688 1 90.69 144 ALA B O 1
ATOM 4061 N N . ARG B 1 145 ? 16.047 -17.859 8.828 1 92.56 145 ARG B N 1
ATOM 4062 C CA . ARG B 1 145 ? 15.445 -18.922 9.617 1 92.56 145 ARG B CA 1
ATOM 4063 C C . ARG B 1 145 ? 14.695 -19.922 8.727 1 92.56 145 ARG B C 1
ATOM 4065 O O . ARG B 1 145 ? 14.812 -21.125 8.906 1 92.56 145 ARG B O 1
ATOM 4072 N N . ALA B 1 146 ? 13.969 -19.391 7.809 1 90.69 146 ALA B N 1
ATOM 4073 C CA . ALA B 1 146 ? 13.18 -20.219 6.906 1 90.69 146 ALA B CA 1
ATOM 4074 C C . ALA B 1 146 ? 14.086 -21.062 6.012 1 90.69 146 ALA B C 1
ATOM 4076 O O . ALA B 1 146 ? 13.781 -22.234 5.738 1 90.69 146 ALA B O 1
ATOM 4077 N N . LEU B 1 147 ? 15.219 -20.578 5.648 1 89.75 147 LEU B N 1
ATOM 4078 C CA . LEU B 1 147 ? 16.078 -21.219 4.664 1 89.75 147 LEU B CA 1
ATOM 4079 C C . LEU B 1 147 ? 17.078 -22.156 5.34 1 89.75 147 LEU B C 1
ATOM 4081 O O . LEU B 1 147 ? 17.594 -23.094 4.715 1 89.75 147 LEU B O 1
ATOM 4085 N N . ALA B 1 148 ? 17.359 -21.875 6.543 1 89.12 148 ALA B N 1
ATOM 4086 C CA . ALA B 1 148 ? 18.406 -22.594 7.262 1 89.12 148 ALA B CA 1
ATOM 4087 C C . ALA B 1 148 ? 18.109 -24.094 7.285 1 89.12 148 ALA B C 1
ATOM 4089 O O . ALA B 1 148 ? 19.031 -24.906 7.312 1 89.12 148 ALA B O 1
ATOM 4090 N N . THR B 1 149 ? 16.891 -24.438 7.23 1 87.25 149 THR B N 1
ATOM 4091 C CA . THR B 1 149 ? 16.5 -25.844 7.316 1 87.25 149 THR B CA 1
ATOM 4092 C C . THR B 1 149 ? 16.594 -26.516 5.949 1 87.25 149 THR B C 1
ATOM 4094 O O . THR B 1 149 ? 16.266 -27.703 5.812 1 87.25 149 THR B O 1
ATOM 4097 N N . SER B 1 150 ? 16.984 -25.766 4.953 1 86.75 150 SER B N 1
ATOM 4098 C CA . SER B 1 150 ? 17.047 -26.281 3.59 1 86.75 150 SER B CA 1
ATOM 4099 C C . SER B 1 150 ? 15.719 -26.891 3.168 1 86.75 150 SER B C 1
ATOM 4101 O O . SER B 1 150 ? 15.656 -28.062 2.805 1 86.75 150 SER B O 1
ATOM 4103 N N . PRO B 1 151 ? 14.742 -26.125 3.164 1 91.62 151 PRO B N 1
ATOM 4104 C CA . PRO B 1 151 ? 13.391 -26.609 2.883 1 91.62 151 PRO B CA 1
ATOM 4105 C C . PRO B 1 151 ? 13.195 -27 1.422 1 91.62 151 PRO B C 1
ATOM 4107 O O . PRO B 1 151 ? 13.977 -26.594 0.558 1 91.62 151 PRO B O 1
ATOM 4110 N N . ASP B 1 152 ? 12.148 -27.859 1.221 1 91.88 152 ASP B N 1
ATOM 4111 C CA . ASP B 1 152 ? 11.797 -28.281 -0.129 1 91.88 152 ASP B CA 1
ATOM 4112 C C . ASP B 1 152 ? 10.922 -27.234 -0.826 1 91.88 152 ASP B C 1
ATOM 4114 O O . ASP B 1 152 ? 10.805 -27.234 -2.053 1 91.88 152 ASP B O 1
ATOM 4118 N N . ILE B 1 153 ? 10.328 -26.422 0.003 1 93.88 153 ILE B N 1
ATOM 4119 C CA . ILE B 1 153 ? 9.469 -25.375 -0.514 1 93.88 153 ILE B CA 1
ATOM 4120 C C . ILE B 1 153 ? 9.516 -24.172 0.42 1 93.88 153 ILE B C 1
ATOM 4122 O O . ILE B 1 153 ? 9.625 -24.312 1.639 1 93.88 153 ILE B O 1
ATOM 4126 N N . LEU B 1 154 ? 9.477 -23.016 -0.181 1 94.06 154 LEU B N 1
ATOM 4127 C CA . LEU B 1 154 ? 9.477 -21.766 0.581 1 94.06 154 LEU B CA 1
ATOM 4128 C C . LEU B 1 154 ? 8.125 -21.078 0.488 1 94.06 154 LEU B C 1
ATOM 4130 O O . LEU B 1 154 ? 7.621 -20.828 -0.611 1 94.06 154 LEU B O 1
ATOM 4134 N N . LEU B 1 155 ? 7.527 -20.828 1.627 1 96.19 155 LEU B N 1
ATOM 4135 C CA . LEU B 1 155 ? 6.242 -20.156 1.724 1 96.19 155 LEU B CA 1
ATOM 4136 C C . LEU B 1 155 ? 6.414 -18.734 2.262 1 96.19 155 LEU B C 1
ATOM 4138 O O . LEU B 1 155 ? 6.82 -18.547 3.41 1 96.19 155 LEU B O 1
ATOM 4142 N N . LEU B 1 156 ? 6.109 -17.781 1.412 1 94.62 156 LEU B N 1
ATOM 4143 C CA . LEU B 1 156 ? 6.273 -16.391 1.78 1 94.62 156 LEU B CA 1
ATOM 4144 C C . LEU B 1 156 ? 4.918 -15.695 1.9 1 94.62 156 LEU B C 1
ATOM 4146 O O . LEU B 1 156 ? 4.238 -15.469 0.896 1 94.62 156 LEU B O 1
ATOM 4150 N N . ASP B 1 157 ? 4.582 -15.375 3.061 1 93.56 157 ASP B N 1
ATOM 4151 C CA . ASP B 1 157 ? 3.289 -14.758 3.334 1 93.56 157 ASP B CA 1
ATOM 4152 C C . ASP B 1 157 ? 3.424 -13.242 3.506 1 93.56 157 ASP B C 1
ATOM 4154 O O . ASP B 1 157 ? 3.699 -12.766 4.605 1 93.56 157 ASP B O 1
ATOM 4158 N N . GLU B 1 158 ? 3.205 -12.492 2.457 1 89.06 158 GLU B N 1
ATOM 4159 C CA . GLU B 1 158 ? 3.26 -11.031 2.41 1 89.06 158 GLU B CA 1
ATOM 4160 C C . GLU B 1 158 ? 4.566 -10.508 2.996 1 89.06 158 GLU B C 1
ATOM 4162 O O . GLU B 1 158 ? 4.559 -9.664 3.895 1 89.06 158 GLU B O 1
ATOM 4167 N N . PRO B 1 159 ? 5.656 -10.867 2.406 1 87.5 159 PRO B N 1
ATOM 4168 C CA . PRO B 1 159 ? 6.973 -10.602 2.99 1 87.5 159 PRO B CA 1
ATOM 4169 C C . PRO B 1 159 ? 7.293 -9.109 3.066 1 87.5 159 PRO B C 1
ATOM 4171 O O . PRO B 1 159 ? 8.133 -8.695 3.865 1 87.5 159 PRO B O 1
ATOM 4174 N N . PHE B 1 160 ? 6.594 -8.289 2.268 1 83.25 160 PHE B N 1
ATOM 4175 C CA . PHE B 1 160 ? 6.98 -6.887 2.207 1 83.25 160 PHE B CA 1
ATOM 4176 C C . PHE B 1 160 ? 5.883 -6 2.781 1 83.25 160 PHE B C 1
ATOM 4178 O O . PHE B 1 160 ? 5.949 -4.773 2.676 1 83.25 160 PHE B O 1
ATOM 4185 N N . SER B 1 161 ? 4.902 -6.543 3.359 1 74.38 161 SER B N 1
ATOM 4186 C CA . SER B 1 161 ? 3.74 -5.789 3.826 1 74.38 161 SER B CA 1
ATOM 4187 C C . SER B 1 161 ? 4.105 -4.871 4.984 1 74.38 161 SER B C 1
ATOM 4189 O O . SER B 1 161 ? 3.471 -3.834 5.188 1 74.38 161 SER B O 1
ATOM 4191 N N . ALA B 1 162 ? 5.098 -5.234 5.754 1 66.19 162 ALA B N 1
ATOM 4192 C CA . ALA B 1 162 ? 5.453 -4.473 6.953 1 66.19 162 ALA B CA 1
ATOM 4193 C C . ALA B 1 162 ? 6.492 -3.406 6.633 1 66.19 162 ALA B C 1
ATOM 4195 O O . ALA B 1 162 ? 6.895 -2.641 7.512 1 66.19 162 ALA B O 1
ATOM 4196 N N . LEU B 1 163 ? 6.875 -3.375 5.363 1 71.81 163 LEU B N 1
ATOM 4197 C CA . LEU B 1 163 ? 7.941 -2.455 4.98 1 71.81 163 LEU B CA 1
ATOM 4198 C C . LEU B 1 163 ? 7.367 -1.179 4.375 1 71.81 163 LEU B C 1
ATOM 4200 O O . LEU B 1 163 ? 6.312 -1.211 3.734 1 71.81 163 LEU B O 1
ATOM 4204 N N . ASP B 1 164 ? 8.031 -0.095 4.656 1 69.38 164 ASP B N 1
ATOM 4205 C CA . ASP B 1 164 ? 7.68 1.188 4.059 1 69.38 164 ASP B CA 1
ATOM 4206 C C . ASP B 1 164 ? 7.895 1.167 2.545 1 69.38 164 ASP B C 1
ATOM 4208 O O . ASP B 1 164 ? 8.781 0.467 2.047 1 69.38 164 ASP B O 1
ATOM 4212 N N . HIS B 1 165 ? 7.117 2.018 1.897 1 66.94 165 HIS B N 1
ATOM 4213 C CA . HIS B 1 165 ? 7.125 2.064 0.44 1 66.94 165 HIS B CA 1
ATOM 4214 C C . HIS B 1 165 ? 8.531 2.314 -0.096 1 66.94 165 HIS B C 1
ATOM 4216 O O . HIS B 1 165 ? 8.945 1.689 -1.074 1 66.94 165 HIS B O 1
ATOM 4222 N N . HIS B 1 166 ? 9.258 3.162 0.575 1 64.31 166 HIS B N 1
ATOM 4223 C CA . HIS B 1 166 ? 10.547 3.561 0.028 1 64.31 166 HIS B CA 1
ATOM 4224 C C . HIS B 1 166 ? 11.57 2.439 0.166 1 64.31 166 HIS B C 1
ATOM 4226 O O . HIS B 1 166 ? 12.531 2.375 -0.604 1 64.31 166 HIS B O 1
ATOM 4232 N N . LEU B 1 167 ? 11.273 1.501 1.119 1 67.44 167 LEU B N 1
ATOM 4233 C CA . LEU B 1 167 ? 12.211 0.409 1.363 1 67.44 167 LEU B CA 1
ATOM 4234 C C . LEU B 1 167 ? 11.812 -0.837 0.581 1 67.44 167 LEU B C 1
ATOM 4236 O O . LEU B 1 167 ? 12.641 -1.722 0.35 1 67.44 167 LEU B O 1
ATOM 4240 N N . ARG B 1 168 ? 10.586 -0.856 0.112 1 75.19 168 ARG B N 1
ATOM 4241 C CA . ARG B 1 168 ? 10.008 -2.074 -0.451 1 75.19 168 ARG B CA 1
ATOM 4242 C C . ARG B 1 168 ? 10.727 -2.475 -1.736 1 75.19 168 ARG B C 1
ATOM 4244 O O . ARG B 1 168 ? 11.086 -3.641 -1.913 1 75.19 168 ARG B O 1
ATOM 4251 N N . SER B 1 169 ? 10.984 -1.497 -2.535 1 71.12 169 SER B N 1
ATOM 4252 C CA . SER B 1 169 ? 11.562 -1.812 -3.836 1 71.12 169 SER B CA 1
ATOM 4253 C C . SER B 1 169 ? 12.961 -2.41 -3.684 1 71.12 169 SER B C 1
ATOM 4255 O O . SER B 1 169 ? 13.297 -3.391 -4.352 1 71.12 169 SER B O 1
ATOM 4257 N N . ASN B 1 170 ? 13.703 -1.815 -2.779 1 71.62 170 ASN B N 1
ATOM 4258 C CA . ASN B 1 170 ? 15.055 -2.314 -2.551 1 71.62 170 ASN B CA 1
ATOM 4259 C C . ASN B 1 170 ? 15.039 -3.707 -1.925 1 71.62 170 ASN B C 1
ATOM 4261 O O . ASN B 1 170 ? 15.812 -4.582 -2.324 1 71.62 170 ASN B O 1
ATOM 4265 N N . MET B 1 171 ? 14.133 -3.859 -1.066 1 77.19 171 MET B N 1
ATOM 4266 C CA . MET B 1 171 ? 14.055 -5.137 -0.36 1 77.19 171 MET B CA 1
ATOM 4267 C C . MET B 1 171 ? 13.547 -6.238 -1.283 1 77.19 171 MET B C 1
ATOM 4269 O O . MET B 1 171 ? 13.977 -7.387 -1.179 1 77.19 171 MET B O 1
ATOM 4273 N N . GLU B 1 172 ? 12.664 -5.84 -2.139 1 81.75 172 GLU B N 1
ATOM 4274 C CA . GLU B 1 172 ? 12.172 -6.785 -3.135 1 81.75 172 GLU B CA 1
ATOM 4275 C C . GLU B 1 172 ? 13.297 -7.289 -4.031 1 81.75 172 GLU B C 1
ATOM 4277 O O . GLU B 1 172 ? 13.422 -8.492 -4.262 1 81.75 172 GLU B O 1
ATOM 4282 N N . LYS B 1 173 ? 14.078 -6.352 -4.441 1 77.56 173 LYS B N 1
ATOM 4283 C CA . LYS B 1 173 ? 15.211 -6.703 -5.293 1 77.56 173 LYS B CA 1
ATOM 4284 C C . LYS B 1 173 ? 16.188 -7.621 -4.562 1 77.56 173 LYS B C 1
ATOM 4286 O O . LYS B 1 173 ? 16.656 -8.609 -5.129 1 77.56 173 LYS B O 1
ATOM 4291 N N . GLU B 1 174 ? 16.406 -7.211 -3.412 1 76.69 174 GLU B N 1
ATOM 4292 C CA . GLU B 1 174 ? 17.312 -8.016 -2.607 1 76.69 174 GLU B CA 1
ATOM 4293 C C . GLU B 1 174 ? 16.781 -9.43 -2.406 1 76.69 174 GLU B C 1
ATOM 4295 O O . GLU B 1 174 ? 17.531 -10.398 -2.516 1 76.69 174 GLU B O 1
ATOM 4300 N N . LEU B 1 175 ? 15.562 -9.539 -2.096 1 78.38 175 LEU B N 1
ATOM 4301 C CA . LEU B 1 175 ? 14.945 -10.844 -1.89 1 78.38 175 LEU B CA 1
ATOM 4302 C C . LEU B 1 175 ? 15.031 -11.695 -3.154 1 78.38 175 LEU B C 1
ATOM 4304 O O . LEU B 1 175 ? 15.383 -12.875 -3.092 1 78.38 175 LEU B O 1
ATOM 4308 N N . MET B 1 176 ? 14.719 -11.094 -4.25 1 81.19 176 MET B N 1
ATOM 4309 C CA . MET B 1 176 ? 14.75 -11.82 -5.516 1 81.19 176 MET B CA 1
ATOM 4310 C C . MET B 1 176 ? 16.172 -12.297 -5.832 1 81.19 176 MET B C 1
ATOM 4312 O O . MET B 1 176 ? 16.344 -13.406 -6.348 1 81.19 176 MET B O 1
ATOM 4316 N N . ASN B 1 17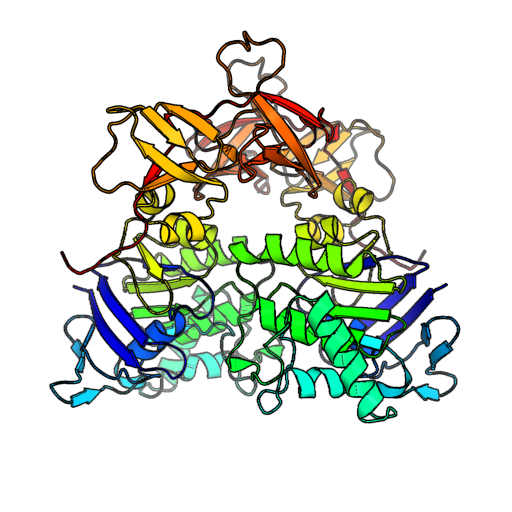7 ? 17.062 -11.445 -5.484 1 80.5 177 ASN B N 1
ATOM 4317 C CA . ASN B 1 177 ? 18.453 -11.836 -5.695 1 80.5 177 ASN B CA 1
ATOM 4318 C C . ASN B 1 177 ? 18.844 -13.023 -4.812 1 80.5 177 ASN B C 1
ATOM 4320 O O . ASN B 1 177 ? 19.578 -13.914 -5.25 1 80.5 177 ASN B O 1
ATOM 4324 N N . MET B 1 178 ? 18.328 -13 -3.668 1 76.38 178 MET B N 1
ATOM 4325 C CA . MET B 1 178 ? 18.625 -14.07 -2.715 1 76.38 178 MET B CA 1
ATOM 4326 C C . MET B 1 178 ? 17.953 -15.375 -3.146 1 76.38 178 MET B C 1
ATOM 4328 O O . MET B 1 178 ? 18.5 -16.453 -2.895 1 76.38 178 MET B O 1
ATOM 4332 N N . LEU B 1 179 ? 16.844 -15.289 -3.771 1 77.88 179 LEU B N 1
ATOM 4333 C CA . LEU B 1 179 ? 16.062 -16.469 -4.133 1 77.88 179 LEU B CA 1
ATOM 4334 C C . LEU B 1 179 ? 16.453 -16.969 -5.523 1 77.88 179 LEU B C 1
ATOM 4336 O O . LEU B 1 179 ? 15.961 -18 -5.973 1 77.88 179 LEU B O 1
ATOM 4340 N N . LYS B 1 180 ? 17.328 -16.234 -6.125 1 76.56 180 LYS B N 1
ATOM 4341 C CA . LYS B 1 180 ? 17.719 -16.594 -7.484 1 76.56 180 LYS B CA 1
ATOM 4342 C C . LYS B 1 180 ? 18.344 -17.984 -7.531 1 76.56 180 LYS B C 1
ATOM 4344 O O . LYS B 1 180 ? 18.125 -18.734 -8.484 1 76.56 180 LYS B O 1
ATOM 4349 N N . ASP B 1 181 ? 19.031 -18.297 -6.438 1 76.69 181 ASP B N 1
ATOM 4350 C CA . ASP B 1 181 ? 19.766 -19.562 -6.414 1 76.69 181 ASP B CA 1
ATOM 4351 C C . ASP B 1 181 ? 18.938 -20.656 -5.746 1 76.69 181 ASP B C 1
ATOM 4353 O O . ASP B 1 181 ? 19.359 -21.812 -5.703 1 76.69 181 ASP B O 1
ATOM 4357 N N . TYR B 1 182 ? 17.859 -20.266 -5.215 1 82.12 182 TYR B N 1
ATOM 4358 C CA . TYR B 1 182 ? 17 -21.266 -4.59 1 82.12 182 TYR B CA 1
ATOM 4359 C C . TYR B 1 182 ? 16.312 -22.141 -5.645 1 82.12 182 TYR B C 1
ATOM 4361 O O . TYR B 1 182 ? 15.688 -21.609 -6.566 1 82.12 182 TYR B O 1
ATOM 4369 N N . LYS B 1 183 ? 16.438 -23.375 -5.531 1 80.19 183 LYS B N 1
ATOM 4370 C CA . LYS B 1 183 ? 15.984 -24.297 -6.57 1 80.19 183 LYS B CA 1
ATOM 4371 C C . LYS B 1 183 ? 14.602 -24.844 -6.242 1 80.19 183 LYS B C 1
ATOM 4373 O O . LYS B 1 183 ? 13.945 -25.438 -7.102 1 80.19 183 LYS B O 1
ATOM 4378 N N . GLY B 1 184 ? 14.156 -24.688 -5.039 1 85.06 184 GLY B N 1
ATOM 4379 C CA . GLY B 1 184 ? 12.859 -25.219 -4.66 1 85.06 184 GLY B CA 1
ATOM 4380 C C . GLY B 1 184 ? 11.695 -24.359 -5.098 1 85.06 184 GLY B C 1
ATOM 4381 O O . GLY B 1 184 ? 11.898 -23.328 -5.75 1 85.06 184 GLY B O 1
ATOM 4382 N N . ASP B 1 185 ? 10.5 -24.828 -4.836 1 89.88 185 ASP B N 1
ATOM 4383 C CA . ASP B 1 185 ? 9.281 -24.078 -5.129 1 89.88 185 ASP B CA 1
ATOM 4384 C C . ASP B 1 185 ? 9.109 -22.922 -4.156 1 89.88 185 ASP B C 1
ATOM 4386 O O . ASP B 1 185 ? 9.492 -23.016 -2.988 1 89.88 185 ASP B O 1
ATOM 4390 N N . ILE B 1 186 ? 8.641 -21.906 -4.727 1 93.38 186 ILE B N 1
ATOM 4391 C CA . ILE B 1 186 ? 8.344 -20.75 -3.896 1 93.38 186 ILE B CA 1
ATOM 4392 C C . ILE B 1 186 ? 6.867 -20.375 -4.043 1 93.38 186 ILE B C 1
ATOM 4394 O O . ILE B 1 186 ? 6.355 -20.281 -5.164 1 93.38 186 ILE B O 1
ATOM 4398 N N . LEU B 1 187 ? 6.176 -20.297 -2.969 1 96.06 187 LEU B N 1
ATOM 4399 C CA . LEU B 1 187 ? 4.836 -19.719 -2.934 1 96.06 187 LEU B CA 1
ATOM 4400 C C . LEU B 1 187 ? 4.863 -18.312 -2.34 1 96.06 187 LEU B C 1
ATOM 4402 O O . LEU B 1 187 ? 5.391 -18.109 -1.245 1 96.06 187 LEU B O 1
ATOM 4406 N N . PHE B 1 188 ? 4.309 -17.453 -3.094 1 94.75 188 PHE B N 1
ATOM 4407 C CA . PHE B 1 188 ? 4.391 -16.031 -2.758 1 94.75 188 PHE B CA 1
ATOM 4408 C C . PHE B 1 188 ? 3 -15.43 -2.633 1 94.75 188 PHE B C 1
ATOM 4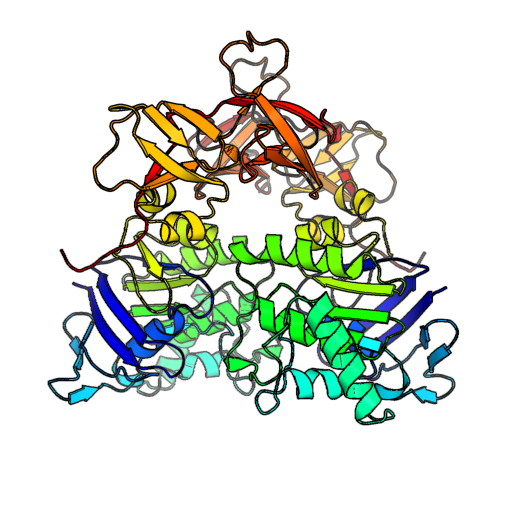410 O O . PHE B 1 188 ? 2.291 -15.281 -3.629 1 94.75 188 PHE B O 1
ATOM 4417 N N . VAL B 1 189 ? 2.693 -15.086 -1.413 1 95.06 189 VAL B N 1
ATOM 4418 C CA . VAL B 1 189 ? 1.394 -14.469 -1.168 1 95.06 189 VAL B CA 1
ATOM 4419 C C . VAL B 1 189 ? 1.548 -12.953 -1.086 1 95.06 189 VAL B C 1
ATOM 4421 O O . VAL B 1 189 ? 2.414 -12.445 -0.367 1 95.06 189 VAL B O 1
ATOM 4424 N N . THR B 1 190 ? 0.727 -12.234 -1.811 1 89.5 190 THR B N 1
ATOM 4425 C CA . THR B 1 190 ? 0.741 -10.773 -1.755 1 89.5 190 THR B CA 1
ATOM 4426 C C . THR B 1 190 ? -0.592 -10.203 -2.229 1 89.5 190 THR B C 1
ATOM 4428 O O . THR B 1 190 ? -1.345 -10.875 -2.938 1 89.5 190 THR B O 1
ATOM 4431 N N . HIS B 1 191 ? -0.866 -9.102 -1.785 1 83.94 191 HIS B N 1
ATOM 4432 C CA . HIS B 1 191 ? -2.004 -8.359 -2.314 1 83.94 191 HIS B CA 1
ATOM 4433 C C . HIS B 1 191 ? -1.548 -7.254 -3.264 1 83.94 191 HIS B C 1
ATOM 4435 O O . HIS B 1 191 ? -2.375 -6.566 -3.867 1 83.94 191 HIS B O 1
ATOM 4441 N N . ASP B 1 192 ? -0.296 -7.105 -3.484 1 86.31 192 ASP B N 1
ATOM 4442 C CA . ASP B 1 192 ? 0.284 -6.086 -4.355 1 86.31 192 ASP B CA 1
ATOM 4443 C C . ASP B 1 192 ? 0.535 -6.641 -5.758 1 86.31 192 ASP B C 1
ATOM 4445 O O . ASP B 1 192 ? 1.344 -7.555 -5.934 1 86.31 192 ASP B O 1
ATOM 4449 N N . ILE B 1 193 ? -0.051 -5.996 -6.699 1 90.69 193 ILE B N 1
ATOM 4450 C CA . ILE B 1 193 ? -0.003 -6.543 -8.047 1 90.69 193 ILE B CA 1
ATOM 4451 C C . ILE B 1 193 ? 1.389 -6.332 -8.641 1 90.69 193 ILE B C 1
ATOM 4453 O O . ILE B 1 193 ? 1.855 -7.141 -9.445 1 90.69 193 ILE B O 1
ATOM 4457 N N . GLU B 1 194 ? 2.047 -5.277 -8.266 1 89.56 194 GLU B N 1
ATOM 4458 C CA . GLU B 1 194 ? 3.391 -5.039 -8.789 1 89.56 194 GLU B CA 1
ATOM 4459 C C . GLU B 1 194 ? 4.371 -6.094 -8.281 1 89.56 194 GLU B C 1
ATOM 4461 O O . GLU B 1 194 ? 5.172 -6.625 -9.062 1 89.56 194 GLU B O 1
ATOM 4466 N N . GLU B 1 195 ? 4.246 -6.383 -7.043 1 89.12 195 GLU B N 1
ATOM 4467 C CA . GLU B 1 195 ? 5.086 -7.422 -6.453 1 89.12 195 GLU B CA 1
ATOM 4468 C C . GLU B 1 195 ? 4.844 -8.773 -7.121 1 89.12 195 GLU B C 1
ATOM 4470 O O . GLU B 1 195 ? 5.793 -9.461 -7.504 1 89.12 195 GLU B O 1
ATOM 4475 N N . ALA B 1 196 ? 3.605 -9.094 -7.238 1 92.31 196 ALA B N 1
ATOM 4476 C CA . ALA B 1 196 ? 3.238 -10.367 -7.848 1 92.31 196 ALA B CA 1
ATOM 4477 C C . ALA B 1 196 ? 3.822 -10.5 -9.25 1 92.31 196 ALA B C 1
ATOM 4479 O O . ALA B 1 196 ? 4.355 -11.547 -9.617 1 92.31 196 ALA B O 1
ATOM 4480 N N . TYR B 1 197 ? 3.736 -9.406 -9.984 1 93.19 197 TYR B N 1
ATOM 4481 C CA . TYR B 1 197 ? 4.203 -9.422 -11.367 1 93.19 197 TYR B CA 1
ATOM 4482 C C . TYR B 1 197 ? 5.719 -9.562 -11.43 1 93.19 197 TYR B C 1
ATOM 4484 O O . TYR B 1 197 ? 6.25 -10.281 -12.273 1 93.19 197 TYR B O 1
ATOM 4492 N N . ARG B 1 198 ? 6.406 -8.914 -10.555 1 89.25 198 ARG B N 1
ATOM 4493 C CA . ARG B 1 198 ? 7.863 -8.898 -10.609 1 89.25 198 ARG B CA 1
ATOM 4494 C C . ARG B 1 198 ? 8.445 -10.203 -10.086 1 89.25 198 ARG B C 1
ATOM 4496 O O . ARG B 1 198 ? 9.453 -10.688 -10.602 1 89.25 198 ARG B O 1
ATOM 4503 N N . VAL B 1 199 ? 7.793 -10.828 -9.172 1 89.75 199 VAL B N 1
ATOM 4504 C CA . VAL B 1 199 ? 8.398 -11.938 -8.438 1 89.75 199 VAL B CA 1
ATOM 4505 C C . VAL B 1 199 ? 7.91 -13.266 -9.008 1 89.75 199 VAL B C 1
ATOM 4507 O O . VAL B 1 199 ? 8.672 -14.227 -9.094 1 89.75 199 VAL B O 1
ATOM 4510 N N . CYS B 1 200 ? 6.711 -13.32 -9.43 1 93.12 200 CYS B N 1
ATOM 4511 C CA . CYS B 1 200 ? 6.086 -14.602 -9.734 1 93.12 200 CYS B CA 1
ATOM 4512 C C . CYS B 1 200 ? 6.117 -14.883 -11.227 1 93.12 200 CYS B C 1
ATOM 4514 O O . CYS B 1 200 ? 6.113 -13.953 -12.039 1 93.12 200 CYS B O 1
ATOM 4516 N N . ASP B 1 201 ? 6.082 -16.156 -11.492 1 93.38 201 ASP B N 1
ATOM 4517 C CA . ASP B 1 201 ? 5.938 -16.625 -12.867 1 93.38 201 ASP B CA 1
ATOM 4518 C C . ASP B 1 201 ? 4.473 -16.859 -13.219 1 93.38 201 ASP B C 1
ATOM 4520 O O . ASP B 1 201 ? 4.004 -16.438 -14.273 1 93.38 201 ASP B O 1
ATOM 4524 N N . ASP B 1 202 ? 3.914 -17.531 -12.297 1 96.12 202 ASP B N 1
ATOM 4525 C CA . ASP B 1 202 ? 2.488 -17.812 -12.406 1 96.12 202 ASP B CA 1
ATOM 4526 C C . ASP B 1 202 ? 1.724 -17.281 -11.203 1 96.12 202 ASP B C 1
ATOM 4528 O O . ASP B 1 202 ? 2.307 -17.062 -10.133 1 96.12 202 ASP B O 1
ATOM 4532 N N . ILE B 1 203 ? 0.451 -17.062 -11.445 1 97.12 203 ILE B N 1
ATOM 4533 C CA . ILE B 1 203 ? -0.351 -16.469 -10.375 1 97.12 203 ILE B CA 1
ATOM 4534 C C . ILE B 1 203 ? -1.699 -17.188 -10.289 1 97.12 203 ILE B C 1
ATOM 4536 O O . ILE B 1 203 ? -2.307 -17.5 -11.312 1 97.12 203 ILE B O 1
ATOM 4540 N N . ILE B 1 204 ? -2.107 -17.469 -9.117 1 97 204 ILE B N 1
ATOM 4541 C CA . ILE B 1 204 ? -3.457 -17.922 -8.805 1 97 204 ILE B CA 1
ATOM 4542 C C . ILE B 1 204 ? -4.238 -16.797 -8.133 1 97 204 ILE B C 1
ATOM 4544 O O . ILE B 1 204 ? -3.789 -16.219 -7.141 1 97 204 ILE B O 1
ATOM 4548 N N . VAL B 1 205 ? -5.352 -16.453 -8.711 1 96 205 VAL B N 1
ATOM 4549 C CA . VAL B 1 205 ? -6.219 -15.445 -8.133 1 96 205 VAL B CA 1
ATOM 4550 C C . VAL B 1 205 ? -7.215 -16.094 -7.176 1 96 205 VAL B C 1
ATOM 4552 O O . VAL B 1 205 ? -7.848 -17.094 -7.523 1 96 205 VAL B O 1
ATOM 4555 N N . TYR B 1 206 ? -7.281 -15.555 -5.98 1 92.94 206 TYR B N 1
ATOM 4556 C CA . TYR B 1 206 ? -8.195 -16.047 -4.957 1 92.94 206 TYR B CA 1
ATOM 4557 C C . TYR B 1 206 ? -9.445 -15.188 -4.879 1 92.94 206 TYR B C 1
ATOM 4559 O O . TYR B 1 206 ? -9.367 -13.961 -4.938 1 92.94 206 TYR B O 1
ATOM 4567 N N . ASN B 1 207 ? -10.602 -15.867 -4.809 1 89.94 207 ASN B N 1
ATOM 4568 C CA . ASN B 1 207 ? -11.883 -15.188 -4.648 1 89.94 207 ASN B CA 1
ATOM 4569 C C . ASN B 1 207 ? -12.758 -15.875 -3.604 1 89.94 207 ASN B C 1
ATOM 4571 O O . ASN B 1 207 ? -13.32 -16.938 -3.861 1 89.94 207 ASN B O 1
ATOM 4575 N N . LYS B 1 208 ? -12.977 -15.281 -2.494 1 84.19 208 LYS B N 1
ATOM 4576 C CA . LYS B 1 208 ? -13.867 -15.75 -1.436 1 84.19 208 LYS B CA 1
ATOM 4577 C C . LYS B 1 208 ? -13.617 -17.219 -1.118 1 84.19 208 LYS B C 1
ATOM 4579 O O . LYS B 1 208 ? -14.555 -18.016 -1.093 1 84.19 208 LYS B O 1
ATOM 4584 N N . GLY B 1 209 ? -12.375 -17.547 -1.001 1 89.31 209 GLY B N 1
ATOM 4585 C CA . GLY B 1 209 ? -12.016 -18.891 -0.557 1 89.31 209 GLY B CA 1
ATOM 4586 C C . GLY B 1 209 ? -11.75 -19.844 -1.703 1 89.31 209 GLY B C 1
ATOM 4587 O O . GLY B 1 209 ? -11.391 -21.016 -1.48 1 89.31 209 GLY B O 1
ATOM 4588 N N . GLU B 1 210 ? -11.93 -19.375 -2.863 1 91.88 210 GLU B N 1
ATOM 4589 C CA . GLU B 1 210 ? -11.695 -20.219 -4.031 1 91.88 210 GLU B CA 1
ATOM 4590 C C . GLU B 1 210 ? -10.477 -19.75 -4.816 1 91.88 210 GLU B C 1
ATOM 4592 O O . GLU B 1 210 ? -10.32 -18.562 -5.09 1 91.88 210 GLU B O 1
ATOM 4597 N N . GLY B 1 211 ? -9.617 -20.688 -5.121 1 93.5 211 GLY B N 1
ATOM 4598 C CA . GLY B 1 211 ? -8.508 -20.391 -6.012 1 93.5 211 GLY B CA 1
ATOM 4599 C C . GLY B 1 211 ? -8.82 -20.656 -7.469 1 93.5 211 GLY B C 1
ATOM 4600 O O . GLY B 1 211 ? -9.227 -21.766 -7.828 1 93.5 211 GLY B O 1
ATOM 4601 N N . LEU B 1 212 ? -8.695 -19.734 -8.328 1 94.75 212 LEU B N 1
ATOM 4602 C CA . LEU B 1 212 ? -8.898 -19.891 -9.766 1 94.75 212 LEU B CA 1
ATOM 4603 C C . LEU B 1 212 ? -7.727 -20.641 -10.398 1 94.75 212 LEU B C 1
ATOM 4605 O O . LEU B 1 212 ? -6.711 -20.875 -9.742 1 94.75 212 LEU B O 1
ATOM 4609 N N . PRO B 1 213 ? -7.898 -21.047 -11.633 1 93.94 213 PRO B N 1
ATOM 4610 C CA . PRO B 1 213 ? -6.793 -21.719 -12.312 1 93.94 213 PRO B CA 1
ATOM 4611 C C . PRO B 1 213 ? -5.539 -20.859 -12.414 1 93.94 213 PRO B C 1
ATOM 4613 O O . PRO B 1 213 ? -5.637 -19.641 -12.633 1 93.94 213 PRO B O 1
ATOM 4616 N N . LYS B 1 214 ? -4.531 -21.531 -12.234 1 94.69 214 LYS B N 1
ATOM 4617 C CA . LYS B 1 214 ? -3.229 -20.891 -12.375 1 94.69 214 LYS B CA 1
ATOM 4618 C C . LYS B 1 214 ? -3.033 -20.344 -13.789 1 94.69 214 LYS B C 1
ATOM 4620 O O . LYS B 1 214 ? -3.4 -20.984 -14.766 1 94.69 214 LYS B O 1
ATOM 4625 N N . ARG B 1 215 ? -2.43 -19.125 -13.883 1 95.69 215 ARG B N 1
ATOM 4626 C CA . ARG B 1 215 ? -2.156 -18.5 -15.172 1 95.69 215 ARG B CA 1
ATOM 4627 C C . ARG B 1 215 ? -0.796 -17.812 -15.172 1 95.69 215 ARG B C 1
ATOM 4629 O O . ARG B 1 215 ? -0.351 -17.312 -14.133 1 95.69 215 ARG B O 1
ATOM 4636 N N . PRO B 1 216 ? -0.173 -17.828 -16.359 1 96.19 216 PRO B N 1
ATOM 4637 C CA . PRO B 1 216 ? 1.039 -17 -16.438 1 96.19 216 PRO B CA 1
ATOM 4638 C C . PRO B 1 216 ? 0.775 -15.531 -16.156 1 96.19 216 PRO B C 1
ATOM 4640 O O . PRO B 1 216 ? -0.263 -15 -16.547 1 96.19 216 PRO B O 1
ATOM 4643 N N . LYS B 1 217 ? 1.676 -14.883 -15.461 1 95.75 217 LYS B N 1
ATOM 4644 C CA . LYS B 1 217 ? 1.465 -13.516 -15.008 1 95.75 217 LYS B CA 1
ATOM 4645 C C . LYS B 1 217 ? 1.168 -12.586 -16.172 1 95.75 217 LYS B C 1
ATOM 4647 O O . LYS B 1 217 ? 0.28 -11.734 -16.094 1 95.75 217 LYS B O 1
ATOM 4652 N N . LYS B 1 218 ? 1.892 -12.695 -17.297 1 95 218 LYS B N 1
ATOM 4653 C CA . LYS B 1 218 ? 1.714 -11.789 -18.438 1 95 218 LYS B CA 1
ATOM 4654 C C . LYS B 1 218 ? 0.305 -11.898 -19.016 1 95 218 LYS B C 1
ATOM 4656 O O . LYS B 1 218 ? -0.358 -10.891 -19.234 1 95 218 LYS B O 1
ATOM 4661 N N . GLU B 1 219 ? -0.141 -13.078 -19.141 1 95.44 219 GLU B N 1
ATOM 4662 C CA . GLU B 1 219 ? -1.475 -13.312 -19.688 1 95.44 219 GLU B CA 1
ATOM 4663 C C . GLU B 1 219 ? -2.557 -12.812 -18.734 1 95.44 219 GLU B C 1
ATOM 4665 O O . GLU B 1 219 ? -3.551 -12.227 -19.172 1 95.44 219 GLU B O 1
ATOM 4670 N N . LEU B 1 220 ? -2.354 -13.031 -17.484 1 96.31 220 LEU B N 1
ATOM 4671 C CA . LEU B 1 220 ? -3.326 -12.633 -16.484 1 96.31 220 LEU B CA 1
ATOM 4672 C C . LEU B 1 220 ? -3.547 -11.117 -16.516 1 96.31 220 LEU B C 1
ATOM 4674 O O . LEU B 1 220 ? -4.688 -10.656 -16.484 1 96.31 220 LEU B O 1
ATOM 4678 N N . PHE B 1 221 ? -2.484 -10.391 -16.656 1 94.56 221 PHE B N 1
ATOM 4679 C CA . PHE B 1 221 ? -2.566 -8.938 -16.594 1 94.56 221 PHE B CA 1
ATOM 4680 C C . PHE B 1 221 ? -3.002 -8.359 -17.938 1 94.56 221 PHE B C 1
ATOM 4682 O O . PHE B 1 221 ? -3.699 -7.344 -17.984 1 94.56 221 PHE B O 1
ATOM 4689 N N . GLU B 1 222 ? -2.715 -8.977 -18.969 1 91.69 222 GLU B N 1
ATOM 4690 C CA . GLU B 1 222 ? -3.051 -8.477 -20.297 1 91.69 222 GLU B CA 1
ATOM 4691 C C . GLU B 1 222 ? -4.488 -8.82 -20.672 1 91.69 222 GLU B C 1
ATOM 4693 O O . GLU B 1 222 ? -5.191 -8.008 -21.281 1 91.69 222 GLU B O 1
ATOM 4698 N N . SER B 1 223 ? -4.84 -10.055 -20.234 1 92.12 223 SER B N 1
ATOM 4699 C CA . SER B 1 223 ? -6.148 -10.547 -20.672 1 92.12 223 SER B CA 1
ATOM 4700 C C . SER B 1 223 ? -6.836 -11.32 -19.547 1 92.12 223 SER B C 1
ATOM 4702 O O . SER B 1 223 ? -6.996 -12.539 -19.641 1 92.12 223 SER B O 1
ATOM 4704 N N . PRO B 1 224 ? -7.316 -10.594 -18.609 1 95.25 224 PRO B N 1
ATOM 4705 C CA . PRO B 1 224 ? -8.117 -11.289 -17.609 1 95.25 224 PRO B CA 1
ATOM 4706 C C . PRO B 1 224 ? -9.312 -12.023 -18.203 1 95.25 224 PRO B C 1
ATOM 4708 O O . PRO B 1 224 ? -9.922 -11.547 -19.156 1 95.25 224 PRO B O 1
ATOM 4711 N N . LYS B 1 225 ? -9.648 -13.172 -17.625 1 94.25 225 LYS B N 1
ATOM 4712 C CA . LYS B 1 225 ? -10.703 -14.016 -18.188 1 94.25 225 LYS B CA 1
ATOM 4713 C C . LYS B 1 225 ? -11.984 -13.906 -17.359 1 94.25 225 LYS B C 1
ATOM 4715 O O . LYS B 1 225 ? -13.07 -14.234 -17.859 1 94.25 225 LYS B O 1
ATOM 4720 N N . TYR B 1 226 ? -11.828 -13.477 -16.156 1 94.62 226 TYR B N 1
ATOM 4721 C CA . TYR B 1 226 ? -12.961 -13.398 -15.242 1 94.62 226 TYR B CA 1
ATOM 4722 C C . TYR B 1 226 ? -13.031 -12.023 -14.578 1 94.62 226 TYR B C 1
ATOM 4724 O O . TYR B 1 226 ? -12.023 -11.312 -14.516 1 94.62 226 TYR B O 1
ATOM 4732 N N . LEU B 1 227 ? -14.203 -11.672 -14.117 1 94.5 227 LEU B N 1
ATOM 4733 C CA . LEU B 1 227 ? -14.43 -10.375 -13.492 1 94.5 227 LEU B CA 1
ATOM 4734 C C . LEU B 1 227 ? -13.484 -10.164 -12.32 1 94.5 227 LEU B C 1
ATOM 4736 O O . LEU B 1 227 ? -12.867 -9.102 -12.195 1 94.5 227 LEU B O 1
ATOM 4740 N N . ILE B 1 228 ? -13.297 -11.172 -11.531 1 92.38 228 ILE B N 1
ATOM 4741 C CA . ILE B 1 228 ? -12.461 -11.055 -10.344 1 92.38 228 ILE B CA 1
ATOM 4742 C C . ILE B 1 228 ? -11.008 -10.836 -10.75 1 92.38 228 ILE B C 1
ATOM 4744 O O . ILE B 1 228 ? -10.273 -10.102 -10.086 1 92.38 228 ILE B O 1
ATOM 4748 N N . GLU B 1 229 ? -10.555 -11.438 -11.844 1 94.5 229 GLU B N 1
ATOM 4749 C CA . GLU B 1 229 ? -9.203 -11.227 -12.344 1 94.5 229 GLU B CA 1
ATOM 4750 C C . GLU B 1 229 ? -8.977 -9.781 -12.766 1 94.5 229 GLU B C 1
ATOM 4752 O O . GLU B 1 229 ? -7.945 -9.188 -12.453 1 94.5 229 GLU B O 1
ATOM 4757 N N . ALA B 1 230 ? -10 -9.266 -13.453 1 94.31 230 ALA B N 1
ATOM 4758 C CA . ALA B 1 230 ? -9.914 -7.879 -13.898 1 94.31 230 ALA B CA 1
ATOM 4759 C C . ALA B 1 230 ? -9.828 -6.926 -12.711 1 94.31 230 ALA B C 1
ATOM 4761 O O . ALA B 1 230 ? -8.984 -6.027 -12.68 1 94.31 230 ALA B O 1
ATOM 4762 N N . LYS B 1 231 ? -10.586 -7.207 -11.734 1 90.94 231 LYS B N 1
ATOM 4763 C CA . LYS B 1 231 ? -10.641 -6.348 -10.555 1 90.94 231 LYS B CA 1
ATOM 4764 C C . LYS B 1 231 ? -9.344 -6.434 -9.75 1 90.94 231 LYS B C 1
ATOM 4766 O O . LYS B 1 231 ? -8.766 -5.41 -9.383 1 90.94 231 LYS B O 1
ATOM 4771 N N . ILE B 1 232 ? -8.844 -7.602 -9.539 1 90.31 232 ILE B N 1
ATOM 4772 C CA . ILE B 1 232 ? -7.699 -7.836 -8.672 1 90.31 232 ILE B CA 1
ATOM 4773 C C . ILE B 1 232 ? -6.426 -7.34 -9.344 1 90.31 232 ILE B C 1
ATOM 4775 O O . ILE B 1 232 ? -5.48 -6.922 -8.672 1 90.31 232 ILE B O 1
ATOM 4779 N N . THR B 1 233 ? -6.477 -7.367 -10.711 1 92.25 233 THR B N 1
ATOM 4780 C CA . THR B 1 233 ? -5.285 -6.918 -11.422 1 92.25 233 THR B CA 1
ATOM 4781 C C . THR B 1 233 ? -5.312 -5.402 -11.609 1 92.25 233 THR B C 1
ATOM 4783 O O . THR B 1 233 ? -4.473 -4.848 -12.328 1 92.25 233 THR B O 1
ATOM 4786 N N . GLY B 1 234 ? -6.336 -4.746 -11.117 1 88.5 234 GLY B N 1
ATOM 4787 C CA . GLY B 1 234 ? -6.273 -3.295 -11.023 1 88.5 234 GLY B CA 1
ATOM 4788 C C . GLY B 1 234 ? -7.113 -2.59 -12.07 1 88.5 234 GLY B C 1
ATOM 4789 O O . GLY B 1 234 ? -6.977 -1.384 -12.273 1 88.5 234 GLY B O 1
ATOM 4790 N N . CYS B 1 235 ? -7.969 -3.293 -12.742 1 92.25 235 CYS B N 1
ATOM 4791 C CA . CYS B 1 235 ? -8.812 -2.646 -13.742 1 92.25 235 CYS B CA 1
ATOM 4792 C C . CYS B 1 235 ? -9.961 -1.896 -13.086 1 92.25 235 CYS B C 1
ATOM 4794 O O . CYS B 1 235 ? -10.812 -2.506 -12.438 1 92.25 235 CYS B O 1
ATOM 4796 N N . LYS B 1 236 ? -10 -0.598 -13.305 1 90.12 236 LYS B N 1
ATOM 4797 C CA . LYS B 1 236 ? -11.023 0.234 -12.672 1 90.12 236 LYS B CA 1
ATOM 4798 C C . LYS B 1 236 ? -12.227 0.427 -13.594 1 90.12 236 LYS B C 1
ATOM 4800 O O . LYS B 1 236 ? -13.328 0.714 -13.125 1 90.12 236 LYS B O 1
ATOM 4805 N N . ASN B 1 237 ? -11.984 0.345 -14.836 1 95.56 237 ASN B N 1
ATOM 4806 C CA . ASN B 1 237 ? -13.047 0.573 -15.812 1 95.56 237 ASN B CA 1
ATOM 4807 C C . ASN B 1 237 ? -13.578 -0.74 -16.375 1 95.56 237 ASN B C 1
ATOM 4809 O O . ASN B 1 237 ? -12.953 -1.347 -17.25 1 95.56 237 ASN B O 1
ATOM 4813 N N . ILE B 1 238 ? -14.711 -1.104 -15.906 1 96.31 238 ILE B N 1
ATOM 4814 C CA . ILE B 1 238 ? -15.359 -2.344 -16.328 1 96.31 238 ILE B CA 1
ATOM 4815 C C . ILE B 1 238 ? -16.828 -2.076 -16.641 1 96.31 238 ILE B C 1
ATOM 4817 O O . ILE B 1 238 ? -17.516 -1.353 -15.914 1 96.31 238 ILE B O 1
ATOM 4821 N N . SER B 1 239 ? -17.328 -2.611 -17.75 1 96.25 239 SER B N 1
ATOM 4822 C CA . SER B 1 239 ? -18.719 -2.455 -18.156 1 96.25 239 SER B CA 1
ATOM 4823 C C . SER B 1 239 ? -19.312 -3.783 -18.609 1 96.25 239 SER B C 1
ATOM 4825 O O . SER B 1 239 ? -18.641 -4.59 -19.234 1 96.25 239 SER B O 1
ATOM 4827 N N . LYS B 1 240 ? -20.531 -3.924 -18.266 1 95.94 240 LYS B N 1
ATOM 4828 C CA . LYS B 1 240 ? -21.266 -4.98 -18.953 1 95.94 240 LYS B CA 1
ATOM 4829 C C . LYS B 1 240 ? -21.344 -4.699 -20.453 1 95.94 240 LYS B C 1
ATOM 4831 O O . LYS B 1 240 ? -21.219 -3.551 -20.891 1 95.94 240 LYS B O 1
ATOM 4836 N N . LEU B 1 241 ? -21.469 -5.816 -21.203 1 95.19 241 LEU B N 1
ATOM 4837 C CA . LEU B 1 241 ? -21.484 -5.57 -22.641 1 95.19 241 LEU B CA 1
ATOM 4838 C C . LEU B 1 241 ? -22.609 -6.348 -23.328 1 95.19 241 LEU B C 1
ATOM 4840 O O . LEU B 1 241 ? -23.031 -7.391 -22.828 1 95.19 241 LEU B O 1
ATOM 4844 N N . ASN B 1 242 ? -23.188 -5.754 -24.375 1 94.56 242 ASN B N 1
ATOM 4845 C CA . ASN B 1 242 ? -24.062 -6.414 -25.344 1 94.56 242 ASN B CA 1
ATOM 4846 C C . ASN B 1 242 ? -23.391 -6.531 -26.703 1 94.56 242 ASN B C 1
ATOM 4848 O O . ASN B 1 242 ? -22.875 -5.547 -27.234 1 94.56 242 ASN B O 1
ATOM 4852 N N . ARG B 1 243 ? -23.422 -7.77 -27.141 1 94.69 243 ARG B N 1
ATOM 4853 C CA . ARG B 1 243 ? -22.812 -7.992 -28.453 1 94.69 243 ARG B CA 1
ATOM 4854 C C . ARG B 1 243 ? -23.703 -7.434 -29.562 1 94.69 243 ARG B C 1
ATOM 4856 O O . ARG B 1 243 ? -24.906 -7.695 -29.594 1 94.69 243 ARG B O 1
ATOM 4863 N N . LEU B 1 244 ? -23.125 -6.652 -30.391 1 94.06 244 LEU B N 1
ATOM 4864 C CA . LEU B 1 244 ? -23.844 -6.105 -31.531 1 94.06 244 LEU B CA 1
ATOM 4865 C C . LEU B 1 244 ? -23.5 -6.863 -32.812 1 94.06 244 LEU B C 1
ATOM 4867 O O . LEU B 1 244 ? -24.375 -7.137 -33.625 1 94.06 244 LEU B O 1
ATOM 4871 N N . ASP B 1 245 ? -22.203 -7.129 -32.969 1 92.44 245 ASP B N 1
ATOM 4872 C CA . ASP B 1 245 ? -21.688 -7.91 -34.062 1 92.44 245 ASP B CA 1
ATOM 4873 C C . ASP B 1 245 ? -20.469 -8.727 -33.656 1 92.44 245 ASP B C 1
ATOM 4875 O O . ASP B 1 245 ? -20.234 -8.938 -32.469 1 92.44 245 ASP B O 1
ATOM 4879 N N . LYS B 1 246 ? -19.75 -9.227 -34.688 1 92.06 246 LYS B N 1
ATOM 4880 C CA . LYS B 1 246 ? -18.625 -10.109 -34.406 1 92.06 246 LYS B CA 1
ATOM 4881 C C . LYS B 1 246 ? -17.516 -9.367 -33.656 1 92.06 246 LYS B C 1
ATOM 4883 O O . LYS B 1 246 ? -16.766 -9.961 -32.875 1 92.06 246 LYS B O 1
ATOM 4888 N N . ASN B 1 247 ? -17.406 -8.055 -33.906 1 94.5 247 ASN B N 1
ATOM 4889 C CA . ASN B 1 247 ? -16.297 -7.32 -33.281 1 94.5 247 ASN B CA 1
ATOM 4890 C C . ASN B 1 247 ? -16.766 -6.023 -32.656 1 94.5 247 ASN B C 1
ATOM 4892 O O . ASN B 1 247 ? -15.953 -5.168 -32.281 1 94.5 247 ASN B O 1
ATOM 4896 N N . THR B 1 248 ? -18.062 -5.863 -32.625 1 95.12 248 THR B N 1
ATOM 4897 C CA . THR B 1 248 ? -18.609 -4.633 -32.031 1 95.12 248 THR B CA 1
ATOM 4898 C C . THR B 1 248 ? -19.484 -4.938 -30.828 1 95.12 248 THR B C 1
ATOM 4900 O O . THR B 1 248 ? -20.266 -5.895 -30.844 1 95.12 248 THR B O 1
ATOM 4903 N N . ILE B 1 249 ? -19.297 -4.125 -29.828 1 95.06 249 ILE B N 1
ATOM 4904 C CA . ILE B 1 249 ? -20.062 -4.316 -28.609 1 95.06 249 ILE B CA 1
ATOM 4905 C C . ILE B 1 249 ? -20.656 -2.98 -28.156 1 95.06 249 ILE B C 1
ATOM 4907 O O . ILE B 1 249 ? -20.203 -1.92 -28.594 1 95.06 249 ILE B O 1
ATOM 4911 N N . TYR B 1 250 ? -21.672 -3.1 -27.391 1 95.12 250 TYR B N 1
ATOM 4912 C CA . TYR B 1 250 ? -22.203 -1.966 -26.641 1 95.12 250 TYR B CA 1
ATOM 4913 C C . TYR B 1 250 ? -21.891 -2.104 -25.156 1 95.12 250 TYR B C 1
ATOM 4915 O O . TYR B 1 250 ? -22.391 -3.023 -24.5 1 95.12 250 TYR B O 1
ATOM 4923 N N . ALA B 1 251 ? -21.047 -1.229 -24.688 1 95.44 251 ALA B N 1
ATOM 4924 C CA . ALA B 1 251 ? -20.797 -1.195 -23.25 1 95.44 251 ALA B CA 1
ATOM 4925 C C . ALA B 1 251 ? -21.953 -0.554 -22.5 1 95.44 251 ALA B C 1
ATOM 4927 O O . ALA B 1 251 ? -22.062 0.673 -22.438 1 95.44 251 ALA B O 1
ATOM 4928 N N . THR B 1 252 ? -22.688 -1.281 -21.875 1 93.81 252 THR B N 1
ATOM 4929 C CA . THR B 1 252 ? -23.969 -0.844 -21.312 1 93.81 252 THR B CA 1
ATOM 4930 C C . THR B 1 252 ? -23.75 0.14 -20.172 1 93.81 252 THR B C 1
ATOM 4932 O O . THR B 1 252 ? -24.484 1.118 -20.047 1 93.81 252 THR B O 1
ATOM 4935 N N . ASP B 1 253 ? -22.75 -0.133 -19.375 1 94 253 ASP B N 1
ATOM 4936 C CA . ASP B 1 253 ? -22.5 0.746 -18.234 1 94 253 ASP B CA 1
ATOM 4937 C C . ASP B 1 253 ? -21.906 2.078 -18.688 1 94 253 ASP B C 1
ATOM 4939 O O . ASP B 1 253 ? -22.109 3.107 -18.047 1 94 253 ASP B O 1
ATOM 4943 N N . TRP B 1 254 ? -21.156 2.068 -19.812 1 94.06 254 TRP B N 1
ATOM 4944 C CA . TRP B 1 254 ? -20.5 3.275 -20.297 1 94.06 254 TRP B CA 1
ATOM 4945 C C . TRP B 1 254 ? -21.375 4.016 -21.297 1 94.06 254 TRP B C 1
ATOM 4947 O O . TRP B 1 254 ? -21.141 5.191 -21.594 1 94.06 254 TRP B O 1
ATOM 4957 N N . GLY B 1 255 ? -22.297 3.361 -21.844 1 91.38 255 GLY B N 1
ATOM 4958 C CA . GLY B 1 255 ? -23.219 3.959 -22.797 1 91.38 255 GLY B CA 1
ATOM 4959 C C . GLY B 1 255 ? -22.594 4.273 -24.125 1 91.38 255 GLY B C 1
ATOM 4960 O O . GLY B 1 255 ? -22.875 5.316 -24.734 1 91.38 255 GLY B O 1
ATOM 4961 N N . CYS B 1 256 ? -21.734 3.416 -24.609 1 91.69 256 CYS B N 1
ATOM 4962 C CA . CYS B 1 256 ? -21.094 3.703 -25.875 1 91.69 256 CYS B CA 1
ATOM 4963 C C . CYS B 1 256 ? -20.766 2.418 -26.641 1 91.69 256 CYS B C 1
ATOM 4965 O O . CYS B 1 256 ? -20.703 1.345 -26.031 1 91.69 256 CYS B O 1
ATOM 4967 N N . GLU B 1 257 ? -20.641 2.566 -27.906 1 93.19 257 GLU B N 1
ATOM 4968 C CA . GLU B 1 257 ? -20.266 1.461 -28.781 1 93.19 257 GLU B CA 1
ATOM 4969 C C . GLU B 1 257 ? -18.75 1.39 -28.953 1 93.19 257 GLU B C 1
ATOM 4971 O O . GLU B 1 257 ? -18.094 2.418 -29.125 1 93.19 257 GLU B O 1
ATOM 4976 N N . LEU B 1 258 ? -18.281 0.164 -28.828 1 94.38 258 LEU B N 1
ATOM 4977 C CA . LEU B 1 258 ? -16.844 -0.062 -28.969 1 94.38 258 LEU B CA 1
ATOM 4978 C C . LEU B 1 258 ? -16.578 -1.14 -30.016 1 94.38 258 LEU B C 1
ATOM 4980 O O . LEU B 1 258 ? -17.328 -2.107 -30.125 1 94.38 258 LEU B O 1
ATOM 4984 N N . THR B 1 259 ? -15.555 -0.928 -30.734 1 93.69 259 THR B N 1
ATOM 4985 C CA . THR B 1 259 ? -15.109 -1.914 -31.703 1 93.69 259 THR B CA 1
ATOM 4986 C C . THR B 1 259 ? -13.82 -2.584 -31.25 1 93.69 259 THR B C 1
ATOM 4988 O O . THR B 1 259 ? -12.867 -1.906 -30.859 1 93.69 259 THR B O 1
ATOM 4991 N N . LEU B 1 260 ? -13.766 -3.883 -31.266 1 93.56 260 LEU B N 1
ATOM 4992 C CA . LEU B 1 260 ? -12.609 -4.656 -30.844 1 93.56 260 LEU B CA 1
ATOM 4993 C C . LEU B 1 260 ? -11.773 -5.082 -32.031 1 93.56 260 LEU B C 1
ATOM 4995 O O . LEU B 1 260 ? -12.258 -5.082 -33.188 1 93.56 260 LEU B O 1
ATOM 4999 N N . ASN B 1 261 ? -10.555 -5.363 -31.797 1 91.81 261 ASN B N 1
ATOM 5000 C CA . ASN B 1 261 ? -9.672 -5.832 -32.875 1 91.81 261 ASN B CA 1
ATOM 5001 C C . ASN B 1 261 ? -9.727 -7.352 -33 1 91.81 261 ASN B C 1
ATOM 5003 O O . ASN B 1 261 ? -8.969 -7.938 -33.781 1 91.81 261 ASN B O 1
ATOM 5007 N N . ARG B 1 262 ? -10.57 -7.965 -32.188 1 89.12 262 ARG B N 1
ATOM 5008 C CA . ARG B 1 262 ? -10.742 -9.414 -32.219 1 89.12 262 ARG B CA 1
ATOM 5009 C C . ARG B 1 262 ? -12.219 -9.789 -32.094 1 89.12 262 ARG B C 1
ATOM 5011 O O . ARG B 1 262 ? -13.039 -8.969 -31.703 1 89.12 262 ARG B O 1
ATOM 5018 N N . GLU B 1 263 ? -12.453 -11.031 -32.438 1 91.31 263 GLU B N 1
ATOM 5019 C CA . GLU B 1 263 ? -13.828 -11.523 -32.312 1 91.31 263 GLU B CA 1
ATOM 5020 C C . GLU B 1 263 ? -14.203 -11.758 -30.859 1 91.31 263 GLU B C 1
ATOM 5022 O O . GLU B 1 263 ? -13.367 -12.164 -30.047 1 91.31 263 GLU B O 1
ATOM 5027 N N . ILE B 1 264 ? -15.453 -11.516 -30.609 1 89.69 264 ILE B N 1
ATOM 5028 C CA . ILE B 1 264 ? -15.969 -11.703 -29.25 1 89.69 264 ILE B CA 1
ATOM 5029 C C . ILE B 1 264 ? -16.359 -13.164 -29.047 1 89.69 264 ILE B C 1
ATOM 5031 O O . ILE B 1 264 ? -17.141 -13.727 -29.812 1 89.69 264 ILE B O 1
ATOM 5035 N N . GLY B 1 265 ? -15.766 -13.766 -28.078 1 84.38 265 GLY B N 1
ATOM 5036 C CA . GLY B 1 265 ? -16.078 -15.156 -27.781 1 84.38 265 GLY B CA 1
ATOM 5037 C C . GLY B 1 265 ? -17.453 -15.352 -27.203 1 84.38 265 GLY B C 1
ATOM 5038 O O . GLY B 1 265 ? -18.172 -14.375 -26.938 1 84.38 265 GLY B O 1
ATOM 5039 N N . ASP B 1 266 ? -17.719 -16.578 -26.953 1 83.25 266 ASP B N 1
ATOM 5040 C CA . ASP B 1 266 ? -19 -16.938 -26.375 1 83.25 266 ASP B CA 1
ATOM 5041 C C . ASP B 1 266 ? -19.031 -16.672 -24.875 1 83.25 266 ASP B C 1
ATOM 5043 O O . ASP B 1 266 ? -17.984 -16.75 -24.219 1 83.25 266 ASP B O 1
ATOM 5047 N N . ASN B 1 267 ? -20.094 -16.312 -24.375 1 87.69 267 ASN B N 1
ATOM 5048 C CA . ASN B 1 267 ? -20.359 -16.188 -22.938 1 87.69 267 ASN B CA 1
ATOM 5049 C C . ASN B 1 267 ? -19.594 -15.016 -22.328 1 87.69 267 ASN B C 1
ATOM 5051 O O . ASN B 1 267 ? -19.188 -15.062 -21.172 1 87.69 267 ASN B O 1
ATOM 5055 N N . ILE B 1 268 ? -19.219 -14.133 -23.25 1 92.62 268 ILE B N 1
ATOM 5056 C CA . ILE B 1 268 ? -18.562 -12.922 -22.766 1 92.62 268 ILE B CA 1
ATOM 5057 C C . ILE B 1 268 ? -19.609 -11.938 -22.266 1 92.62 268 ILE B C 1
ATOM 5059 O O . ILE B 1 268 ? -20.625 -11.711 -22.922 1 92.62 268 ILE B O 1
ATOM 5063 N N . GLU B 1 269 ? -19.281 -11.375 -21.047 1 94.88 269 GLU B N 1
ATOM 5064 C CA . GLU B 1 269 ? -20.297 -10.547 -20.406 1 94.88 269 GLU B CA 1
ATOM 5065 C C . GLU B 1 269 ? -19.75 -9.156 -20.094 1 94.88 269 GLU B C 1
ATOM 5067 O O . GLU B 1 269 ? -20.531 -8.227 -19.844 1 94.88 269 GLU B O 1
ATOM 5072 N N . TYR B 1 270 ? -18.453 -9.031 -20.109 1 96.94 270 TYR B N 1
ATOM 5073 C CA . TYR B 1 270 ? -17.859 -7.777 -19.641 1 96.94 270 TYR B CA 1
ATOM 5074 C C . TYR B 1 270 ? -16.766 -7.305 -20.578 1 96.94 270 TYR B C 1
ATOM 5076 O O . TYR B 1 270 ? -16.172 -8.109 -21.297 1 96.94 270 TYR B O 1
ATOM 5084 N N . VAL B 1 271 ? -16.594 -5.992 -20.578 1 96.94 271 VAL B N 1
ATOM 5085 C CA . VAL B 1 271 ? -15.461 -5.359 -21.25 1 96.94 271 VAL B CA 1
ATOM 5086 C C . VAL B 1 271 ? -14.734 -4.449 -20.266 1 96.94 271 VAL B C 1
ATOM 5088 O O . VAL B 1 271 ? -15.359 -3.838 -19.391 1 96.94 271 VAL B O 1
ATOM 5091 N N . GLY B 1 272 ? -13.422 -4.461 -20.359 1 96.75 272 GLY B N 1
ATOM 5092 C CA . GLY B 1 272 ? -12.602 -3.613 -19.5 1 96.75 272 GLY B CA 1
ATOM 5093 C C . GLY B 1 272 ? -11.492 -2.9 -20.25 1 96.75 272 GLY B C 1
ATOM 5094 O O . GLY B 1 272 ? -11.086 -3.338 -21.328 1 96.75 272 GLY B O 1
ATOM 5095 N N . ILE B 1 273 ? -11.086 -1.763 -19.766 1 95.88 273 ILE B N 1
ATOM 5096 C CA . ILE B 1 273 ? -9.922 -1.027 -20.25 1 95.88 273 ILE B CA 1
ATOM 5097 C C . ILE B 1 273 ? -9.242 -0.311 -19.078 1 95.88 273 ILE B C 1
ATOM 5099 O O . ILE B 1 273 ? -9.914 0.232 -18.203 1 95.88 273 ILE B O 1
ATOM 5103 N N . ARG B 1 274 ? -7.98 -0.376 -19.078 1 92.69 274 ARG B N 1
ATOM 5104 C CA . ARG B 1 274 ? -7.238 0.268 -18 1 92.69 274 ARG B CA 1
ATOM 5105 C C . ARG B 1 274 ? -7.191 1.78 -18.188 1 92.69 274 ARG B C 1
ATOM 5107 O O . ARG B 1 274 ? -7.102 2.264 -19.328 1 92.69 274 ARG B O 1
ATOM 5114 N N . GLU B 1 275 ? -7.066 2.502 -17.141 1 91.56 275 GLU B N 1
ATOM 5115 C CA . GLU B 1 275 ? -7.215 3.955 -17.156 1 91.56 275 GLU B CA 1
ATOM 5116 C C . GLU B 1 275 ? -6.082 4.621 -17.922 1 91.56 275 GLU B C 1
ATOM 5118 O O . GLU B 1 275 ? -6.297 5.637 -18.594 1 91.56 275 GLU B O 1
ATOM 5123 N N . HIS B 1 276 ? -4.93 4.043 -17.891 1 85.25 276 HIS B N 1
ATOM 5124 C CA . HIS B 1 276 ? -3.775 4.688 -18.516 1 85.25 276 HIS B CA 1
ATOM 5125 C C . HIS B 1 276 ? -3.762 4.461 -20.016 1 85.25 276 HIS B C 1
ATOM 5127 O O . HIS B 1 276 ? -2.99 5.098 -20.734 1 85.25 276 HIS B O 1
ATOM 5133 N N . HIS B 1 277 ? -4.656 3.619 -20.516 1 90.06 277 HIS B N 1
ATOM 5134 C CA . HIS B 1 277 ? -4.699 3.338 -21.938 1 90.06 277 HIS B CA 1
ATOM 5135 C C . HIS B 1 277 ? -5.723 4.223 -22.656 1 90.06 277 HIS B C 1
ATOM 5137 O O . HIS B 1 277 ? -5.715 4.328 -23.875 1 90.06 277 HIS B O 1
ATOM 5143 N N . ILE B 1 278 ? -6.574 4.828 -21.828 1 92.81 278 ILE B N 1
ATOM 5144 C CA . ILE B 1 278 ? -7.586 5.699 -22.406 1 92.81 278 ILE B CA 1
ATOM 5145 C C . ILE B 1 278 ? -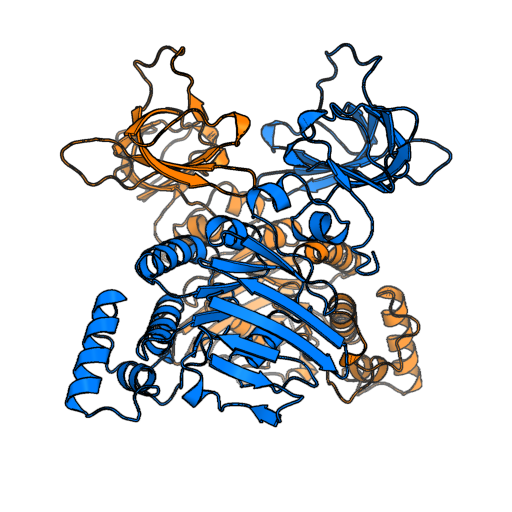6.953 7.031 -22.812 1 92.81 278 ILE B C 1
ATOM 5147 O O . ILE B 1 278 ? -6.195 7.621 -22.047 1 92.81 278 ILE B O 1
ATOM 5151 N N . LYS B 1 279 ? -7.297 7.5 -23.969 1 90.62 279 LYS B N 1
ATOM 5152 C CA . LYS B 1 279 ? -6.703 8.734 -24.469 1 90.62 279 LYS B CA 1
ATOM 5153 C C . LYS B 1 279 ? -7.727 9.867 -24.484 1 90.62 279 LYS B C 1
ATOM 5155 O O . LYS B 1 279 ? -8.844 9.695 -24.984 1 90.62 279 LYS B O 1
ATOM 5160 N N . VAL B 1 280 ? -7.297 10.938 -23.953 1 90.81 280 VAL B N 1
ATOM 5161 C CA . VAL B 1 280 ? -8.102 12.148 -24.016 1 90.81 280 VAL B CA 1
ATOM 5162 C C . VAL B 1 280 ? -7.758 12.93 -25.281 1 90.81 280 VAL B C 1
ATOM 5164 O O . VAL B 1 280 ? -6.59 13.242 -25.531 1 90.81 280 VAL B O 1
ATOM 5167 N N . LEU B 1 281 ? -8.789 13.164 -26.016 1 87.75 281 LEU B N 1
ATOM 5168 C CA . LEU B 1 281 ? -8.57 13.82 -27.297 1 87.75 281 LEU B CA 1
ATOM 5169 C C . LEU B 1 281 ? -8.711 15.328 -27.172 1 87.75 281 LEU B C 1
ATOM 5171 O O . LEU B 1 281 ? -9.523 15.82 -26.391 1 87.75 281 LEU B O 1
ATOM 5175 N N . ASP B 1 282 ? -7.781 15.969 -27.859 1 76.5 282 ASP B N 1
ATOM 5176 C CA . ASP B 1 282 ? -7.848 17.422 -27.906 1 76.5 282 ASP B CA 1
ATOM 5177 C C . ASP B 1 282 ? -8.953 17.891 -28.844 1 76.5 282 ASP B C 1
ATOM 5179 O O . ASP B 1 282 ? -9.352 17.172 -29.766 1 76.5 282 ASP B O 1
ATOM 5183 N N . SER B 1 283 ? -9.742 18.906 -28.578 1 64.44 283 SER B N 1
ATOM 5184 C CA . SER B 1 283 ? -10.859 19.469 -29.312 1 64.44 283 SER B CA 1
ATOM 5185 C C . SER B 1 283 ? -10.539 19.609 -30.797 1 64.44 283 SER B C 1
ATOM 5187 O O . SER B 1 283 ? -11.438 19.594 -31.641 1 64.44 283 SER B O 1
ATOM 5189 N N . ASN B 1 284 ? -9.297 19.734 -31.188 1 60.31 284 ASN B N 1
ATOM 5190 C CA . ASN B 1 284 ? -8.992 20.078 -32.562 1 60.31 284 ASN B CA 1
ATOM 5191 C C . ASN B 1 284 ? -9.117 18.859 -33.5 1 60.31 284 ASN B C 1
ATOM 5193 O O . ASN B 1 284 ? -8.953 18.984 -34.719 1 60.31 284 ASN B O 1
ATOM 5197 N N . GLU B 1 285 ? -9.352 17.75 -32.906 1 59.56 285 GLU B N 1
ATOM 5198 C CA . GLU B 1 285 ? -9.398 16.594 -33.812 1 59.56 285 GLU B CA 1
ATOM 5199 C C . GLU B 1 285 ? -10.82 16.344 -34.281 1 59.56 285 GLU B C 1
ATOM 5201 O O . GLU B 1 285 ? -11.781 16.844 -33.688 1 59.56 285 GLU B O 1
ATOM 5206 N N . ASP B 1 286 ? -11.047 15.938 -35.562 1 54.31 286 ASP B N 1
ATOM 5207 C CA . ASP B 1 286 ? -12.328 15.602 -36.188 1 54.31 286 ASP B CA 1
ATOM 5208 C C . ASP B 1 286 ? -13.188 14.758 -35.25 1 54.31 286 ASP B C 1
ATOM 5210 O O . ASP B 1 286 ? -12.906 13.57 -35.031 1 54.31 286 ASP B O 1
ATOM 5214 N N . LEU B 1 287 ? -14.016 15.367 -34.375 1 59.81 287 LEU B N 1
ATOM 5215 C CA . LEU B 1 287 ? -14.719 14.914 -33.188 1 59.81 287 LEU B CA 1
ATOM 5216 C C . LEU B 1 287 ? -15.969 14.125 -33.562 1 59.81 287 LEU B C 1
ATOM 5218 O O . LEU B 1 287 ? -16.625 13.547 -32.688 1 59.81 287 LEU B O 1
ATOM 5222 N N . ASN B 1 288 ? -16.438 14.148 -34.812 1 54.25 288 ASN B N 1
ATOM 5223 C CA . ASN B 1 288 ? -17.75 13.602 -35.156 1 54.25 288 ASN B CA 1
ATOM 5224 C C . ASN B 1 288 ? -17.859 12.125 -34.75 1 54.25 288 ASN B C 1
ATOM 5226 O O . ASN B 1 288 ? -18.938 11.648 -34.406 1 54.25 288 ASN B O 1
ATOM 5230 N N . GLU B 1 289 ? -16.75 11.422 -34.812 1 59.34 289 GLU B N 1
ATOM 5231 C CA . GLU B 1 289 ? -16.875 9.984 -34.562 1 59.34 289 GLU B CA 1
ATOM 5232 C C . GLU B 1 289 ? -16.312 9.617 -33.188 1 59.34 289 GLU B C 1
ATOM 5234 O O . GLU B 1 289 ? -16.266 8.438 -32.844 1 59.34 289 GLU B O 1
ATOM 5239 N N . LYS B 1 290 ? -16.203 10.711 -32.406 1 73.19 290 LYS B N 1
ATOM 5240 C CA . LYS B 1 290 ? -15.492 10.297 -31.203 1 73.19 290 LYS B CA 1
ATOM 5241 C C . LYS B 1 290 ? -16.422 10.305 -29.984 1 73.19 290 LYS B C 1
ATOM 5243 O O . LYS B 1 290 ? -17.5 10.914 -30.031 1 73.19 290 LYS B O 1
ATOM 5248 N N . LEU B 1 291 ? -16.219 9.516 -29.062 1 85.88 291 LEU B N 1
ATOM 5249 C CA . LEU B 1 291 ? -17.031 9.32 -27.859 1 85.88 291 LEU B CA 1
ATOM 5250 C C . LEU B 1 291 ? -16.922 10.516 -26.922 1 85.88 291 LEU B C 1
ATOM 5252 O O . LEU B 1 291 ? -15.82 10.867 -26.5 1 85.88 291 LEU B O 1
ATOM 5256 N N . CYS B 1 292 ? -18.094 11.18 -26.734 1 89.69 292 CYS B N 1
ATOM 5257 C CA . CYS B 1 292 ? -18.156 12.375 -25.906 1 89.69 292 CYS B CA 1
ATOM 5258 C C . CYS B 1 292 ? -18.734 12.062 -24.531 1 89.69 292 CYS B C 1
ATOM 5260 O O . CYS B 1 292 ? -19.75 11.367 -24.422 1 89.69 292 CYS B O 1
ATOM 5262 N N . PHE B 1 293 ? -18.016 12.57 -23.516 1 92.44 293 PHE B N 1
ATOM 5263 C CA . PHE B 1 293 ? -18.438 12.367 -22.125 1 92.44 293 PHE B CA 1
ATOM 5264 C C . PHE B 1 293 ? -18.438 13.68 -21.359 1 92.44 293 PHE B C 1
ATOM 5266 O O . PHE B 1 293 ? -17.828 14.664 -21.812 1 92.44 293 PHE B O 1
ATOM 5273 N N . GLU B 1 294 ? -19.109 13.648 -20.312 1 92.94 294 GLU B N 1
ATOM 5274 C CA . GLU B 1 294 ? -19.125 14.797 -19.406 1 92.94 294 GLU B CA 1
ATOM 5275 C C . GLU B 1 294 ? -18.25 14.555 -18.188 1 92.94 294 GLU B C 1
ATOM 5277 O O . GLU B 1 294 ? -18.297 13.477 -17.594 1 92.94 294 GLU B O 1
ATOM 5282 N N . LEU B 1 295 ? -17.484 15.516 -17.891 1 94.38 295 LEU B N 1
ATOM 5283 C CA . LEU B 1 295 ? -16.656 15.43 -16.688 1 94.38 295 LEU B CA 1
ATOM 5284 C C . LEU B 1 295 ? -17.484 15.648 -15.43 1 94.38 295 LEU B C 1
ATOM 5286 O O . LEU B 1 295 ? -18.031 16.734 -15.227 1 94.38 295 LEU B O 1
ATOM 5290 N N . ILE B 1 296 ? -17.5 14.672 -14.562 1 92.81 296 ILE B N 1
ATOM 5291 C CA . ILE B 1 296 ? -18.438 14.758 -13.445 1 92.81 296 ILE B CA 1
ATOM 5292 C C . ILE B 1 296 ? -17.656 15 -12.148 1 92.81 296 ILE B C 1
ATOM 5294 O O . ILE B 1 296 ? -18.219 15.508 -11.172 1 92.81 296 ILE B O 1
ATOM 5298 N N . ASN B 1 297 ? -16.406 14.586 -12.141 1 91.69 297 ASN B N 1
ATOM 5299 C CA . ASN B 1 297 ? -15.617 14.758 -10.93 1 91.69 297 ASN B CA 1
ATOM 5300 C C . ASN B 1 297 ? -14.125 14.797 -11.227 1 91.69 297 ASN B C 1
ATOM 5302 O O . ASN B 1 297 ? -13.672 14.219 -12.211 1 91.69 297 ASN B O 1
ATOM 5306 N N . ILE B 1 298 ? -13.43 15.484 -10.398 1 92.69 298 ILE B N 1
ATOM 5307 C CA . ILE B 1 298 ? -11.977 15.617 -10.5 1 92.69 298 ILE B CA 1
ATOM 5308 C C . ILE B 1 298 ? -11.344 15.383 -9.133 1 92.69 298 ILE B C 1
ATOM 5310 O O . ILE B 1 298 ? -11.758 15.977 -8.133 1 92.69 298 ILE B O 1
ATOM 5314 N N . VAL B 1 299 ? -10.43 14.516 -9.156 1 88.94 299 VAL B N 1
ATOM 5315 C CA . VAL B 1 299 ? -9.656 14.258 -7.945 1 88.94 299 VAL B CA 1
ATOM 5316 C C . VAL B 1 299 ? -8.188 14.594 -8.188 1 88.94 299 VAL B C 1
ATOM 5318 O O . VAL B 1 299 ? -7.566 14.055 -9.117 1 88.94 299 VAL B O 1
ATOM 5321 N N . GLU B 1 300 ? -7.695 15.406 -7.359 1 90.44 300 GLU B N 1
ATOM 5322 C CA . GLU B 1 300 ? -6.293 15.781 -7.496 1 90.44 300 GLU B CA 1
ATOM 5323 C C . GLU B 1 300 ? -5.398 14.875 -6.648 1 90.44 300 GLU B C 1
ATOM 5325 O O . GLU B 1 300 ? -5.629 14.719 -5.445 1 90.44 300 GLU B O 1
ATOM 5330 N N . ASN B 1 301 ? -4.453 14.211 -7.289 1 90.81 301 ASN B N 1
ATOM 5331 C CA . ASN B 1 301 ? -3.404 13.438 -6.641 1 90.81 301 ASN B CA 1
ATOM 5332 C C . ASN B 1 301 ? -2.09 14.211 -6.578 1 90.81 301 ASN B C 1
ATOM 5334 O O . ASN B 1 301 ? -1.982 15.305 -7.129 1 90.81 301 ASN B O 1
ATOM 5338 N N . PRO B 1 302 ? -1.094 13.703 -5.871 1 88.62 302 PRO B N 1
ATOM 5339 C CA . PRO B 1 302 ? 0.149 14.469 -5.746 1 88.62 302 PRO B CA 1
ATOM 5340 C C . PRO B 1 302 ? 0.733 14.867 -7.102 1 88.62 302 PRO B C 1
ATOM 5342 O O . PRO B 1 302 ? 1.188 16 -7.273 1 88.62 302 PRO B O 1
ATOM 5345 N N . PHE B 1 303 ? 0.584 13.883 -8.086 1 88.19 303 PHE B N 1
ATOM 5346 C CA . PHE B 1 303 ? 1.312 14.172 -9.312 1 88.19 303 PHE B CA 1
ATOM 5347 C C . PHE B 1 303 ? 0.426 13.945 -10.531 1 88.19 303 PHE B C 1
ATOM 5349 O O . PHE B 1 303 ? 0.888 14.055 -11.672 1 88.19 303 PHE B O 1
ATOM 5356 N N . THR B 1 304 ? -0.814 13.594 -10.305 1 91.19 304 THR B N 1
ATOM 5357 C CA . THR B 1 304 ? -1.759 13.359 -11.391 1 91.19 304 THR B CA 1
ATOM 5358 C C . THR B 1 304 ? -3.156 13.836 -11.008 1 91.19 304 THR B C 1
ATOM 5360 O O . THR B 1 304 ? -3.369 14.312 -9.891 1 91.19 304 THR B O 1
ATOM 5363 N N . TYR B 1 305 ? -3.977 13.891 -11.984 1 92.06 305 TYR B N 1
ATOM 5364 C CA . TYR B 1 305 ? -5.41 14.047 -11.758 1 92.06 305 TYR B CA 1
ATOM 5365 C C . TYR B 1 305 ? -6.164 12.781 -12.133 1 92.06 305 TYR B C 1
ATOM 5367 O O . TYR B 1 305 ? -5.832 12.133 -13.133 1 92.06 305 TYR B O 1
ATOM 5375 N N . THR B 1 306 ? -7.035 12.43 -11.32 1 92.12 306 THR B N 1
ATOM 5376 C CA . THR B 1 306 ? -8.023 11.422 -11.695 1 92.12 306 THR B CA 1
ATOM 5377 C C . THR B 1 306 ? -9.359 12.07 -12.047 1 92.12 306 THR B C 1
ATOM 5379 O O . THR B 1 306 ? -9.945 12.789 -11.234 1 92.12 306 THR B O 1
ATOM 5382 N N . ILE B 1 307 ? -9.805 11.859 -13.227 1 94 307 ILE B N 1
ATOM 5383 C CA . ILE B 1 307 ? -11.07 12.461 -13.633 1 94 307 ILE B CA 1
ATOM 5384 C C . ILE B 1 307 ? -12.102 11.359 -13.875 1 94 307 ILE B C 1
ATOM 5386 O O . ILE B 1 307 ? -11.758 10.258 -14.312 1 94 307 ILE B O 1
ATOM 5390 N N . TYR B 1 308 ? -13.273 11.664 -13.562 1 93.44 308 TYR B N 1
ATOM 5391 C CA . TYR B 1 308 ? -14.414 10.781 -13.781 1 93.44 308 TYR B CA 1
ATOM 5392 C C . TYR B 1 308 ? -15.359 11.367 -14.828 1 93.44 308 TYR B C 1
ATOM 5394 O O . TYR B 1 308 ? -15.852 12.492 -14.672 1 93.44 308 TYR B O 1
ATOM 5402 N N . VAL B 1 309 ? -15.57 10.617 -15.883 1 94 309 VAL B N 1
ATOM 5403 C CA . VAL B 1 309 ? -16.422 11.102 -16.969 1 94 309 VAL B CA 1
ATOM 5404 C C . VAL B 1 309 ? -17.594 10.156 -17.172 1 94 309 VAL B C 1
ATOM 5406 O O . VAL B 1 309 ? -17.5 8.969 -16.859 1 94 309 VAL B O 1
ATOM 5409 N N . ARG B 1 310 ? -18.641 10.688 -17.609 1 93.75 310 ARG B N 1
ATOM 5410 C CA . ARG B 1 310 ? -19.844 9.891 -17.812 1 93.75 310 ARG B CA 1
ATOM 5411 C C . ARG B 1 310 ? -20.609 10.359 -19.047 1 93.75 310 ARG B C 1
ATOM 5413 O O . ARG B 1 310 ? -20.594 11.547 -19.375 1 93.75 310 ARG B O 1
ATOM 5420 N N . LYS B 1 311 ? -21.188 9.414 -19.703 1 90.19 311 LYS B N 1
ATOM 5421 C CA . LYS B 1 311 ? -22.047 9.773 -20.828 1 90.19 311 LYS B CA 1
ATOM 5422 C C . LYS B 1 311 ? -23.312 10.477 -20.375 1 90.19 311 LYS B C 1
ATOM 5424 O O . LYS B 1 311 ? -23.922 10.07 -19.391 1 90.19 311 LYS B O 1
ATOM 5429 N N . THR B 1 312 ? -23.547 11.789 -20.703 1 74.56 312 THR B N 1
ATOM 5430 C CA . THR B 1 312 ? -24.734 12.555 -20.328 1 74.56 312 THR B CA 1
ATOM 5431 C C . THR B 1 312 ? -25.969 12.008 -21.031 1 74.56 312 THR B C 1
ATOM 5433 O O . THR B 1 312 ? -26.125 12.156 -22.25 1 74.56 312 THR B O 1
ATOM 5436 N N . ASP B 1 313 ? -26.125 10.781 -21.078 1 62.94 313 ASP B N 1
ATOM 5437 C CA . ASP B 1 313 ? -27.391 10.438 -21.719 1 62.94 313 ASP B CA 1
ATOM 5438 C C . ASP B 1 313 ? -28.547 10.484 -20.719 1 62.94 313 ASP B C 1
ATOM 5440 O O . ASP B 1 313 ? -28.344 10.273 -19.516 1 62.94 313 ASP B O 1
ATOM 5444 N N . LEU B 1 314 ? -29.641 11.258 -20.953 1 53.12 314 LEU B N 1
ATOM 5445 C CA . LEU B 1 314 ? -30.875 11.578 -20.25 1 53.12 314 LEU B CA 1
ATOM 5446 C C . LEU B 1 314 ? -31.438 10.336 -19.562 1 53.12 314 LEU B C 1
ATOM 5448 O O . LEU B 1 314 ? -32.156 10.453 -18.562 1 53.12 314 LEU B O 1
ATOM 5452 N N . SER B 1 315 ? -31.328 9.125 -20.188 1 53.06 315 SER B N 1
ATOM 5453 C CA . SER B 1 315 ? -32.25 8.094 -19.719 1 53.06 315 SER B CA 1
ATOM 5454 C C . SER B 1 315 ? -31.594 7.18 -18.688 1 53.06 315 SER B C 1
ATOM 5456 O O . SER B 1 315 ? -32.281 6.566 -17.859 1 53.06 315 SER B O 1
ATOM 5458 N N . ASN B 1 316 ? -30.188 6.887 -18.844 1 60.78 316 ASN B N 1
ATOM 5459 C CA . ASN B 1 316 ? -29.688 5.82 -18 1 60.78 316 ASN B CA 1
ATOM 5460 C C . ASN B 1 316 ? -28.469 6.273 -17.188 1 60.78 316 ASN B C 1
ATOM 5462 O O . ASN B 1 316 ? -27.688 7.105 -17.656 1 60.78 316 ASN B O 1
ATOM 5466 N N . GLU B 1 317 ? -28.516 6.016 -15.914 1 75.25 317 GLU B N 1
ATOM 5467 C CA . GLU B 1 317 ? -27.422 6.305 -14.992 1 75.25 317 GLU B CA 1
ATOM 5468 C C . GLU B 1 317 ? -26.172 5.512 -15.359 1 75.25 317 GLU B C 1
ATOM 5470 O O . GLU B 1 317 ? -26.047 4.34 -15 1 75.25 317 GLU B O 1
ATOM 5475 N N . CYS B 1 318 ? -25.344 6.008 -16.344 1 85.44 318 CYS B N 1
ATOM 5476 C CA . CYS B 1 318 ? -24.078 5.395 -16.75 1 85.44 318 CYS B CA 1
ATOM 5477 C C . CYS B 1 318 ? -23.062 5.461 -15.625 1 85.44 318 CYS B C 1
ATOM 5479 O O . CYS B 1 318 ? -23.109 6.355 -14.781 1 85.44 318 CYS B O 1
ATOM 5481 N N . VAL B 1 319 ? -22.328 4.395 -15.609 1 90.94 319 VAL B N 1
ATOM 5482 C CA . VAL B 1 319 ? -21.234 4.328 -14.641 1 90.94 319 VAL B CA 1
ATOM 5483 C C . VAL B 1 319 ? -20.078 5.215 -15.094 1 90.94 319 VAL B C 1
ATOM 5485 O O . VAL B 1 319 ? -19.734 5.23 -16.281 1 90.94 319 VAL B O 1
ATOM 5488 N N . PRO B 1 320 ? -19.516 5.973 -14.242 1 93 320 PRO B N 1
ATOM 5489 C CA . PRO B 1 320 ? -18.406 6.844 -14.625 1 93 320 PRO B CA 1
ATOM 5490 C C . PRO B 1 320 ? -17.156 6.066 -15.023 1 93 320 PRO B C 1
ATOM 5492 O O . PRO B 1 320 ? -16.891 4.992 -14.477 1 93 320 PRO B O 1
ATOM 5495 N N . ILE B 1 321 ? -16.469 6.613 -15.992 1 95.25 321 ILE B N 1
ATOM 5496 C CA . ILE B 1 321 ? -15.18 6.102 -16.422 1 95.25 321 ILE B CA 1
ATOM 5497 C C . ILE B 1 321 ? -14.055 6.895 -15.758 1 95.25 321 ILE B C 1
ATOM 5499 O O . ILE B 1 321 ? -14.094 8.125 -15.734 1 95.25 321 ILE B O 1
ATOM 5503 N N . GLN B 1 322 ? -13.133 6.137 -15.227 1 94.62 322 GLN B N 1
ATOM 5504 C CA . GLN B 1 322 ? -12.016 6.75 -14.523 1 94.62 322 GLN B CA 1
ATOM 5505 C C . GLN B 1 322 ? -10.797 6.883 -15.438 1 94.62 322 GLN B C 1
ATOM 5507 O O . GLN B 1 322 ? -10.414 5.922 -16.109 1 94.62 322 GLN B O 1
ATOM 5512 N N . ILE B 1 323 ? -10.211 8.078 -15.477 1 94.25 323 ILE B N 1
ATOM 5513 C CA . ILE B 1 323 ? -9.039 8.352 -16.312 1 94.25 323 ILE B CA 1
ATOM 5514 C C . ILE B 1 323 ? -7.984 9.086 -15.484 1 94.25 323 ILE B C 1
ATOM 5516 O O . ILE B 1 323 ? -8.312 9.961 -14.68 1 94.25 323 ILE B O 1
ATOM 5520 N N . GLU B 1 324 ? -6.805 8.695 -15.719 1 90.75 324 GLU B N 1
ATOM 5521 C CA . GLU B 1 324 ? -5.695 9.391 -15.07 1 90.75 324 GLU B CA 1
ATOM 5522 C C . GLU B 1 324 ? -4.992 10.328 -16.047 1 90.75 324 GLU B C 1
ATOM 5524 O O . GLU B 1 324 ? -4.68 9.945 -17.172 1 90.75 324 GLU B O 1
ATOM 5529 N N . LEU B 1 325 ? -4.77 11.578 -15.578 1 90.31 325 LEU B N 1
ATOM 5530 C CA . LEU B 1 325 ? -4.125 12.594 -16.406 1 90.31 325 LEU B CA 1
ATOM 5531 C C . LEU B 1 325 ? -2.936 13.211 -15.672 1 90.31 325 LEU B C 1
ATOM 5533 O O . LEU B 1 325 ? -2.982 13.414 -14.461 1 90.31 325 LEU B O 1
ATOM 5537 N N . GLU B 1 326 ? -1.953 13.477 -16.469 1 86.38 326 GLU B N 1
ATOM 5538 C CA . GLU B 1 326 ? -0.86 14.281 -15.914 1 86.38 326 GLU B CA 1
ATOM 5539 C C . GLU B 1 326 ? -1.332 15.68 -15.547 1 86.38 326 GLU B C 1
ATOM 5541 O O . GLU B 1 326 ? -2.219 16.234 -16.203 1 86.38 326 GLU B O 1
ATOM 5546 N N . LYS B 1 327 ? -0.705 16.234 -14.57 1 86.19 327 LYS B N 1
ATOM 5547 C CA . LYS B 1 327 ? -1.103 17.547 -14.102 1 86.19 327 LYS B CA 1
ATOM 5548 C C . LYS B 1 327 ? -0.921 18.594 -15.195 1 86.19 327 LYS B C 1
ATOM 5550 O O . LYS B 1 327 ? -1.737 19.516 -15.328 1 86.19 327 LYS B O 1
ATOM 5555 N N . SER B 1 328 ? 0.088 18.391 -16.062 1 81.5 328 SER B N 1
ATOM 5556 C CA . SER B 1 328 ? 0.377 19.344 -17.125 1 81.5 328 SER B CA 1
ATOM 5557 C C . SER B 1 328 ? -0.688 19.281 -18.219 1 81.5 328 SER B C 1
ATOM 5559 O O . SER B 1 328 ? -0.858 20.234 -18.984 1 81.5 328 SER B O 1
ATOM 5561 N N . LYS B 1 329 ? -1.446 18.266 -18.25 1 82.94 329 LYS B N 1
ATOM 5562 C CA . LYS B 1 329 ? -2.43 18.062 -19.312 1 82.94 329 LYS B CA 1
ATOM 5563 C C . LYS B 1 329 ? -3.836 18.422 -18.828 1 82.94 329 LYS B C 1
ATOM 5565 O O . LYS B 1 329 ? -4.797 18.328 -19.594 1 82.94 329 LYS B O 1
ATOM 5570 N N . MET B 1 330 ? -3.891 18.797 -17.578 1 86.88 330 MET B N 1
ATOM 5571 C CA . MET B 1 330 ? -5.215 19.094 -17.031 1 86.88 330 MET B CA 1
ATOM 5572 C C . MET B 1 330 ? -5.684 20.484 -17.453 1 86.88 330 MET B C 1
ATOM 5574 O O . MET B 1 330 ? -5.098 21.484 -17.031 1 86.88 330 MET B O 1
ATOM 5578 N N . ARG B 1 331 ? -6.719 20.5 -18.281 1 87.69 331 ARG B N 1
ATOM 5579 C CA . ARG B 1 331 ? -7.266 21.766 -18.75 1 87.69 331 ARG B CA 1
ATOM 5580 C C . ARG B 1 331 ? -8.789 21.781 -18.656 1 87.69 331 ARG B C 1
ATOM 5582 O O . ARG B 1 331 ? -9.453 22.625 -19.266 1 87.69 331 ARG B O 1
ATOM 5589 N N . PHE B 1 332 ? -9.312 20.844 -17.922 1 91.06 332 PHE B N 1
ATOM 5590 C CA . PHE B 1 332 ? -10.758 20.656 -17.891 1 91.06 332 PHE B CA 1
ATOM 5591 C C . PHE B 1 332 ? -11.32 21.016 -16.531 1 91.06 332 PHE B C 1
ATOM 5593 O O . PHE B 1 332 ? -10.586 21.047 -15.531 1 91.06 332 PHE B O 1
ATOM 5600 N N . LYS B 1 333 ? -12.531 21.375 -16.531 1 92.62 333 LYS B N 1
ATOM 5601 C CA . LYS B 1 333 ? -13.297 21.625 -15.305 1 92.62 333 LYS B CA 1
ATOM 5602 C C . LYS B 1 333 ? -14.555 20.75 -15.266 1 92.62 333 LYS B C 1
ATOM 5604 O O . LYS B 1 333 ? -14.961 20.188 -16.281 1 92.62 333 LYS B O 1
ATOM 5609 N N . LYS B 1 334 ? -15.016 20.688 -14.102 1 93 334 LYS B N 1
ATOM 5610 C CA . LYS B 1 334 ? -16.25 19.922 -13.93 1 93 334 LYS B CA 1
ATOM 5611 C C . LYS B 1 334 ? -17.344 20.438 -14.852 1 93 334 LYS B C 1
ATOM 5613 O O . LYS B 1 334 ? -17.547 21.641 -14.977 1 93 334 LYS B O 1
ATOM 5618 N N . GLY B 1 335 ? -17.984 19.531 -15.531 1 91.94 335 GLY B N 1
ATOM 5619 C CA . GLY B 1 335 ? -19.062 19.906 -16.438 1 91.94 335 GLY B CA 1
ATOM 5620 C C . GLY B 1 335 ? -18.625 20 -17.891 1 91.94 335 GLY B C 1
ATOM 5621 O O . GLY B 1 335 ? -19.453 20 -18.797 1 91.94 335 GLY B O 1
ATOM 5622 N N . ASP B 1 336 ? -17.375 19.984 -18.125 1 92.12 336 ASP B N 1
ATOM 5623 C CA . ASP B 1 336 ? -16.844 20.094 -19.484 1 92.12 336 ASP B CA 1
ATOM 5624 C C . ASP B 1 336 ? -17.094 18.797 -20.266 1 92.12 336 ASP B C 1
ATOM 5626 O O . ASP B 1 336 ? -17.25 17.734 -19.672 1 92.12 336 ASP B O 1
ATOM 5630 N N . ARG B 1 337 ? -17.156 18.984 -21.562 1 90.5 337 ARG B N 1
ATOM 5631 C CA . ARG B 1 337 ? -17.219 17.844 -22.469 1 90.5 337 ARG B CA 1
ATOM 5632 C C . ARG B 1 337 ? -15.828 17.375 -22.859 1 90.5 337 ARG B C 1
ATOM 5634 O O . ARG B 1 337 ? -14.977 18.188 -23.219 1 90.5 337 ARG B O 1
ATOM 5641 N N . ILE B 1 338 ? -15.672 16.078 -22.703 1 91.06 338 ILE B N 1
ATOM 5642 C CA . ILE B 1 338 ? -14.367 15.492 -23 1 91.06 338 ILE B CA 1
ATOM 5643 C C . ILE B 1 338 ? -14.516 14.375 -24.031 1 91.06 338 ILE B C 1
ATOM 5645 O O . ILE B 1 338 ? -15.438 13.562 -23.938 1 91.06 338 ILE B O 1
ATOM 5649 N N . TYR B 1 339 ? -13.656 14.375 -24.984 1 91.38 339 TYR B N 1
ATOM 5650 C CA . TYR B 1 339 ? -13.648 13.336 -26.016 1 91.38 339 TYR B CA 1
ATOM 5651 C C . TYR B 1 339 ? -12.578 12.289 -25.719 1 91.38 339 TYR B C 1
ATOM 5653 O O . TYR B 1 339 ? -11.422 12.633 -25.453 1 91.38 339 TYR B O 1
ATOM 5661 N N . LEU B 1 340 ? -13.039 11.039 -25.766 1 92.38 340 LEU B N 1
ATOM 5662 C CA . LEU B 1 340 ? -12.125 9.961 -25.406 1 92.38 340 LEU B CA 1
ATOM 5663 C C . LEU B 1 340 ? -11.93 9.008 -26.594 1 92.38 340 LEU B C 1
ATOM 5665 O O . LEU B 1 340 ? -12.82 8.875 -27.438 1 92.38 340 LEU B O 1
ATOM 5669 N N . ASP B 1 341 ? -10.805 8.422 -26.578 1 92.12 341 ASP B N 1
ATOM 5670 C CA . ASP B 1 341 ? -10.484 7.316 -27.484 1 92.12 341 ASP B CA 1
ATOM 5671 C C . ASP B 1 341 ? -10.133 6.055 -26.688 1 92.12 341 ASP B C 1
ATOM 5673 O O . ASP B 1 341 ? -9.328 6.098 -25.766 1 92.12 341 ASP B O 1
ATOM 5677 N N . PHE B 1 342 ? -10.812 4.965 -27.062 1 93.62 342 PHE B N 1
ATOM 5678 C CA . PHE B 1 342 ? -10.547 3.648 -26.5 1 93.62 342 PHE B CA 1
ATOM 5679 C C . PHE B 1 342 ? -9.781 2.781 -27.484 1 93.62 342 PHE B C 1
ATOM 5681 O O . PHE B 1 342 ? -10.383 2.098 -28.312 1 93.62 342 PHE B O 1
ATOM 5688 N N . PRO B 1 343 ? -8.531 2.785 -27.359 1 92.62 343 PRO B N 1
ATOM 5689 C CA . PRO B 1 343 ? -7.773 1.971 -28.312 1 92.62 343 PRO B CA 1
ATOM 5690 C C . PRO B 1 343 ? -8.172 0.498 -28.281 1 92.62 343 PRO B C 1
ATOM 5692 O O . PRO B 1 343 ? -8.18 -0.121 -27.219 1 92.62 343 PRO B O 1
ATOM 5695 N N . GLN B 1 344 ? -8.344 -0.095 -29.391 1 93.69 344 GLN B N 1
ATOM 5696 C CA . GLN B 1 344 ? -8.898 -1.439 -29.531 1 93.69 344 GLN B CA 1
ATOM 5697 C C . GLN B 1 344 ? -7.941 -2.486 -28.969 1 93.69 344 GLN B C 1
ATOM 5699 O O . GLN B 1 344 ? -8.383 -3.512 -28.438 1 93.69 344 GLN B O 1
ATOM 5704 N N . GLU B 1 345 ? -6.691 -2.184 -29 1 90.94 345 GLU B N 1
ATOM 5705 C CA . GLU B 1 345 ? -5.684 -3.16 -28.609 1 90.94 345 GLU B CA 1
ATOM 5706 C C . GLU B 1 345 ? -5.676 -3.348 -27.094 1 90.94 345 GLU B C 1
ATOM 5708 O O . GLU B 1 345 ? -5.133 -4.332 -26.578 1 90.94 345 GLU B O 1
ATOM 5713 N N . TYR B 1 346 ? -6.309 -2.404 -26.438 1 92.38 346 TYR B N 1
ATOM 5714 C CA . TYR B 1 346 ? -6.223 -2.465 -24.984 1 92.38 346 TYR B CA 1
ATOM 5715 C C . TYR B 1 346 ? -7.562 -2.861 -24.375 1 92.38 346 TYR B C 1
ATOM 5717 O O . TYR B 1 346 ? -7.684 -2.98 -23.156 1 92.38 346 TYR B O 1
ATOM 5725 N N . LEU B 1 347 ? -8.562 -3.074 -25.234 1 95.06 347 LEU B N 1
ATOM 5726 C CA . LEU B 1 347 ? -9.852 -3.564 -24.75 1 95.06 347 LEU B CA 1
ATOM 5727 C C . LEU B 1 347 ? -9.812 -5.074 -24.531 1 95.06 347 LEU B C 1
ATOM 5729 O O . LEU B 1 347 ? -9.281 -5.812 -25.359 1 95.06 347 LEU B O 1
ATOM 5733 N N . PHE B 1 348 ? -10.305 -5.52 -23.438 1 94.5 348 PHE B N 1
ATOM 5734 C CA . PHE B 1 348 ? -10.375 -6.953 -23.172 1 94.5 348 PHE B CA 1
ATOM 5735 C C . PHE B 1 348 ? -11.75 -7.352 -22.656 1 94.5 348 PHE B C 1
ATOM 5737 O O . PHE B 1 348 ? -12.375 -6.594 -21.922 1 94.5 348 PHE B O 1
ATOM 5744 N N . CYS B 1 349 ? -12.195 -8.484 -23.078 1 95.31 349 CYS B N 1
ATOM 5745 C CA . CYS B 1 349 ? -13.5 -9.008 -22.703 1 95.31 349 CYS B CA 1
ATOM 5746 C C . CYS B 1 349 ? -13.359 -10.273 -21.859 1 95.31 349 CYS B C 1
ATOM 5748 O O . CYS B 1 349 ? -12.414 -11.039 -22.047 1 95.31 349 CYS B O 1
ATOM 5750 N N . PHE B 1 350 ? -14.273 -10.43 -20.953 1 94.31 350 PHE B N 1
ATOM 5751 C CA . PHE B 1 350 ? -14.148 -11.57 -20.062 1 94.31 350 PHE B CA 1
ATOM 5752 C C . PHE B 1 350 ? -15.5 -11.961 -19.484 1 94.31 350 PHE B C 1
ATOM 5754 O O . PHE B 1 350 ? -16.5 -11.273 -19.703 1 94.31 350 PHE B O 1
ATOM 5761 N N . ARG B 1 351 ? -15.5 -13.07 -18.844 1 94.12 351 ARG B N 1
ATOM 5762 C CA . ARG B 1 351 ? -16.719 -13.633 -18.266 1 94.12 351 ARG B CA 1
ATOM 5763 C C . ARG B 1 351 ? -16.859 -13.25 -16.797 1 94.12 351 ARG B C 1
ATOM 5765 O O . ARG B 1 351 ? -15.922 -12.758 -16.188 1 94.12 351 ARG B O 1
ATOM 5772 N N . TYR B 1 352 ? -18.016 -13.414 -16.266 1 89.62 352 TYR B N 1
ATOM 5773 C CA . TYR B 1 352 ? -18.281 -13.125 -14.867 1 89.62 352 TYR B CA 1
ATOM 5774 C C . TYR B 1 352 ? -17.547 -14.094 -13.953 1 89.62 352 TYR B C 1
ATOM 5776 O O . TYR B 1 352 ? -16.781 -13.68 -13.086 1 89.62 352 TYR B O 1
ATOM 5784 N N . ASN B 1 353 ? -17.812 -15.312 -14.023 1 84.62 353 ASN B N 1
ATOM 5785 C CA . ASN B 1 353 ? -17.25 -16.234 -13.039 1 84.62 353 ASN B CA 1
ATOM 5786 C C . ASN B 1 353 ? -16.578 -17.422 -13.711 1 84.62 353 ASN B C 1
ATOM 5788 O O . ASN B 1 353 ? -16.781 -17.672 -14.906 1 84.62 353 ASN B O 1
ATOM 5792 N N . TYR B 1 354 ? -15.625 -17.969 -12.93 1 72.81 354 TYR B N 1
ATOM 5793 C CA . TYR B 1 354 ? -15.047 -19.266 -13.234 1 72.81 354 TYR B CA 1
ATOM 5794 C C . TYR B 1 354 ? -15.977 -20.391 -12.797 1 72.81 354 TYR B C 1
ATOM 5796 O O . TYR B 1 354 ? -16.422 -20.422 -11.641 1 72.81 354 TYR B O 1
ATOM 5804 N N . ASN B 1 355 ? -16.969 -20.859 -13.625 1 62.88 355 ASN B N 1
ATOM 5805 C CA . ASN B 1 355 ? -17.781 -22.016 -13.227 1 62.88 355 ASN B CA 1
ATOM 5806 C C . ASN B 1 355 ? -17.047 -23.328 -13.461 1 62.88 355 ASN B C 1
ATOM 5808 O O . ASN B 1 355 ? -16.609 -23.609 -14.578 1 62.88 355 ASN B O 1
ATOM 5812 N N . LYS B 1 356 ? -16.281 -24.031 -12.453 1 54.28 356 LYS B N 1
ATOM 5813 C CA . LYS B 1 356 ? -15.703 -25.359 -12.609 1 54.28 356 LYS B CA 1
ATOM 5814 C C . LYS B 1 356 ? -16.672 -26.312 -13.297 1 54.28 356 LYS B C 1
ATOM 5816 O O . LYS B 1 356 ? -16.312 -27.438 -13.648 1 54.28 356 LYS B O 1
ATOM 5821 N N . LYS B 1 357 ? -17.953 -26.188 -13.414 1 45.62 357 LYS B N 1
ATOM 5822 C CA . LYS B 1 357 ? -18.75 -27.297 -13.898 1 45.62 357 LYS B CA 1
ATOM 5823 C C . LYS B 1 357 ? -18.484 -27.578 -15.375 1 45.62 357 LYS B C 1
ATOM 5825 O O . LYS B 1 357 ? -19.25 -28.266 -16.031 1 45.62 357 LYS B O 1
ATOM 5830 N N . GLU B 1 358 ? -17.547 -26.891 -16.094 1 35.84 358 GLU B N 1
ATOM 5831 C CA . GLU B 1 358 ? -17.641 -27.781 -17.25 1 35.84 358 GLU B CA 1
ATOM 5832 C C . GLU B 1 358 ? -17.062 -29.156 -16.938 1 35.84 358 GLU B C 1
ATOM 5834 O O . GLU B 1 358 ? -16.078 -29.266 -16.203 1 35.84 358 GLU B O 1
#

Nearest PDB structures (foldseek):
  4khz-assembly1_B  TM=8.149E-01  e=2.681E-29  Escherichia coli DH1
  3puy-assembly1_B  TM=8.237E-01  e=4.788E-29  Escherichia coli K-12
  3pux-assembly1_B  TM=8.207E-01  e=1.618E-28  Escherichia coli K-12
  3fvq-assembly1_A  TM=7.184E-01  e=1.553E-27  Neisseria gonorrhoeae FA 1090
  3fvq-assembly1_B  TM=7.288E-01  e=4.337E-28  Neisseria gonorrhoeae FA 1090

InterPro domains:
  IPR003439 ABC transporter-like, ATP-binding domain [PF00005] (23-160)
  IPR003439 ABC transporter-like, ATP-binding domain [PS50893] (2-233)
  IPR003593 AAA+ ATPase domain [SM00382] (23-209)
  IPR017871 ABC transporter-like, conserved site [PS00211] (133-147)
  IPR027417 P-loop containing nucleoside triphosphate hydrolase [G3DSA:3.40.50.300] (2-238)
  IPR027417 P-loop containing nucleoside triphosphate hydrolase [SSF52540] (8-239)
  IPR050093 ABC Transporter, Small Molecule Importer [PTHR42781] (15-333)

Sequence (716 aa):
MSLYVDIEKDLSSFKLKVEIKQEKGTLGFLGESGSGKSMTLKCIAGLEKPTRGKIVLNDRVLFDSEKKINLSTQDRKVGFLFQNYALFPHMTVSQNIELGLLKLSKSEKKEIVARYLDILKLNGFEGRYPWQLSGGQQQRVALARALATSPDILLLDEPFSALDHHLRSNMEKELMNMLKDYKGDILFVTHDIEEAYRVCDDIIVYNKGEGLPKRPKKELFESPKYLIEAKITGCKNISKLNRLDKNTIYATDWGCELTLNREIGDNIEYVGIREHHIKVLDSNEDLNEKLCFELINIVENPFTYTIYVRKTDLSNECVPIQIELEKSKMRFKKGDRIYLDFPQEYLFCFRYNYNKKEMSLYVDIEKDLSSFKLKVEIKQEKGTLGFLGESGSGKSMTLKCIAGLEKPTRGKIVLNDRVLFDSEKKINLSTQDRKVGFLFQNYALFPHMTVSQNIELGLLKLSKSEKKEIVARYLDILKLNGFEGRYPWQLSGGQQQRVALARALATSPDILLLDEPFSALDHHLRSNMEKELMNMLKDYKGDILFVTHDIEEAYRVCDDIIVYNKGEGLPKRPKKELFESPKYLIEAKITGCKNISKLNRLDKNTIYATDWGCELTLNREIGDNIEYVGIREHHIKVLDSNEDLNEKLCFELINIVENPFTYTIYVRKTDLSNECVPIQIELEKSKMRFKKGDRIYLDFPQEYLFCFRYNYNKKE

Solvent-accessible surface area (backbone atoms only — not comparable to full-atom values): 38426 Å² total; per-residue (Å²): 108,40,34,39,37,39,39,31,32,81,49,99,89,45,51,34,41,39,62,44,82,38,66,74,49,33,40,18,37,37,38,54,84,86,15,42,62,67,56,51,54,31,36,74,43,39,80,37,83,62,71,37,45,37,31,31,46,69,83,37,76,41,30,24,51,89,77,68,41,70,50,52,40,82,75,61,40,55,14,60,33,44,53,82,37,73,69,57,66,93,32,29,45,48,53,50,32,44,63,68,48,74,93,52,53,72,67,56,46,52,51,52,48,52,50,43,27,52,77,62,69,41,71,88,41,46,82,37,37,53,86,78,45,55,70,68,52,40,46,44,47,27,46,36,25,22,49,66,59,65,38,62,31,39,39,33,36,30,76,55,71,80,48,44,76,85,51,35,61,59,49,50,51,51,49,51,60,64,48,64,76,54,83,46,39,32,40,38,35,39,74,47,59,56,57,43,47,60,67,24,54,28,34,26,48,3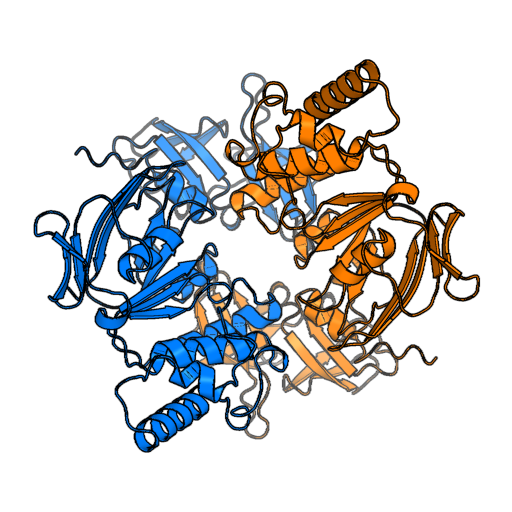3,55,76,17,31,46,43,76,71,36,50,40,69,52,47,69,72,49,31,59,26,47,64,46,34,46,67,68,64,43,79,29,70,22,44,45,42,79,74,52,64,34,31,33,33,29,62,32,49,68,45,77,44,60,48,81,52,72,68,65,82,80,55,40,33,37,34,40,46,36,83,65,49,40,78,52,64,85,86,47,89,56,88,84,47,50,65,24,28,28,73,43,77,43,65,46,84,73,32,30,40,36,30,29,28,39,80,51,94,84,56,92,41,49,66,41,57,38,61,37,51,57,89,71,64,82,78,53,77,67,36,79,45,36,45,43,75,54,35,90,59,53,39,62,20,21,67,67,86,68,76,82,114,105,39,34,38,35,38,37,32,30,82,47,98,88,46,50,33,39,40,64,46,81,40,67,75,50,32,38,19,37,34,39,54,85,85,16,41,65,67,57,50,52,30,37,75,44,39,79,38,82,62,67,37,43,38,32,31,48,68,83,39,76,43,31,25,53,89,77,70,41,69,49,50,41,83,74,62,40,55,13,61,32,44,52,82,35,73,70,56,66,91,32,28,46,47,52,50,31,44,62,65,48,75,94,52,52,71,69,57,46,51,50,53,49,51,50,41,28,51,78,61,69,41,72,90,40,48,82,36,37,54,85,79,44,54,71,68,52,40,44,43,49,27,47,35,25,22,49,66,57,64,36,63,32,38,38,33,35,30,76,56,72,79,48,45,77,83,51,35,62,59,49,49,51,50,48,51,60,65,49,65,75,52,81,46,38,33,38,40,35,39,73,47,58,56,58,42,48,59,67,25,52,29,34,27,47,32,54,77,16,31,47,42,74,73,35,50,39,68,53,46,68,71,50,31,58,26,47,64,46,34,46,67,67,64,42,79,30,72,22,45,46,43,80,74,52,66,37,31,32,31,27,62,33,49,68,45,77,45,59,49,82,50,74,69,66,84,79,54,41,32,39,33,40,48,33,83,65,50,39,79,52,65,85,87,48,90,56,88,85,45,50,66,25,29,29,75,42,76,42,66,45,83,72,33,30,40,36,29,29,26,39,83,51,96,86,54,92,41,48,65,40,57,36,63,39,50,59,90,71,64,83,76,54,78,67,37,79,43,37,46,43,77,53,35,89,58,54,39,60,19,20,66,68,87,69,77,80,114

Radius of gyration: 27.57 Å; Cα contacts (8 Å, |Δi|>4): 1504; chains: 2; bounding box: 69×73×73 Å

Organism: Clostridioides difficile (strain 630) (NCBI:txid272563)

Secondary structure (DSSP, 8-state):
--EEEEEEEE-SS-EEEEEEEE-SSEEEEEE-TTSSHHHHHHHHHTSS--SEEEEEETTEEEEETTTTEE--GGGTTEEEE-TTTT--TTS-HHHHHHTT-TTS-HHHHHHHHHHHHHHTT-TT-TT--GGGS-HHHHHHHHHHHHHHT--SEEEEESTTTTS-HHHHHHHHHHHHHHHTT--SEEEEEES-HHHHHHH-SEEEEEETTEEPPPEEHHHHHHS--BHHHHHHTT--EEEEEEE-SSSEEEETTTTEEEE-SS---TT--EEEE-GGG-EEEPTTS--TTSEEEEEEEEEE-SSEEEEEEE---SSS-PPPEEEEEEGGG----TT-EEEEE--GGG-EEEBS---TT-/--EEEEEEEE-SS-EEEEEEEE-SSEEEEEE-TTSSHHHHHHHHHTSS--SEEEEEETTEEEEETTTTEE--GGGTTEEEE-TTTT--TTS-HHHHHHTT-TTS-HHHHHHHHHHHHHHTT-TT-TT--GGGS-HHHHHHHHHHHHHHT--SEEEEESTTTTS-HHHHHHHHHHHHHHHTT--SEEEEEES-HHHHHHH-SEEEEEETTEEPPPEEHHHHHHS--BHHHHHHTT--EEEEEEE-SSSEEEETTTTEEEE-SS---TT--EEEE-GGG-EEEPTTS--TTSEEEEEEEEEE-SSEEEEEEE---SSS-PPPEEEEEEGGG----TT-EEEEE--GGG-EEEBS---TT-

=== Feature glossary ===
A reading guide for t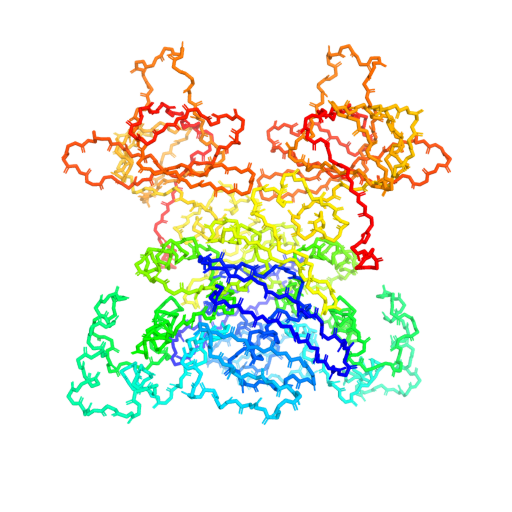he features in this record.

Start from the sequence.

  · Sequence gives the chain of amino acids in standard one-letter code (A=alanine, C=cysteine, …, Y=tyrosine), read N→C. It is the only feature that is directly encoded by the gene; all structural features are derived from the folded form of this sequence.

Fold it, and you get atomic coordinates and the backbone conformation that goes with them.

  · Structure coordinates are given as an mmCIF _atom_site loop: one row per atom with element, residue name, chain id, sequence number, and x/y/z position in Å. Only the four main-chain atoms per residue are included here; side chains are omitted to keep the record compact.

  · Backbone dihedral angles. Every residue except chain termini has a φ (preceding-C → N → Cα → C) and a ψ (N → Cα → C → next-N). They are reported in degrees following the IUPAC sign convention. Secondary structure is essentially a statement about which (φ, ψ) basin each residue occupies.

  · Eight-state secondary structure (DSSP): H is the canonical α-helix, G the tighter 3₁₀-helix, I the wider π-helix; E/B are β-structure, T and S are turns and bends, and '-' is everything else. DSSP derives these from the pattern of main-chain N–H···O=C hydrogen bonds, not from the sequence.

  · SS3 is a coarse helix/strand/coil call (letters a/b/c) made by the P-SEA algorithm from inter-Cα distances and dihedrals. It is less detailed than DSSP but needs only Cα positions.

Summarize the fold with a handful of shape descriptors and a per-residue structural alphabet.

  · Radius of gyration (Rg) is the root-mean-square distance of Cα atoms from their centroid — a single number for overall size and compactness. A globular domain of N residues has Rg ≈ 2.2·N^0.38 Å; an extended or disordered chain has a much larger Rg. The Cα contact count is the number of residue pairs whose Cα atoms are within 8 Å and are more than four positions apart in sequence — a standard proxy for tertiary packing density. The bounding box is the smallest axis-aligned box enclosing all Cα atoms.

  · 3Di is Foldseek's structural alphabet. Each residue is assigned one of twenty discrete states based on how its Cα sits relative to its spatial (not sequential) neighbors. Aligning 3Di strings finds structural homologs roughly as well as full 3D superposition, but orders of magnitude faster.

  · Solvent-accessible surface area (SASA) is the area in Å² traced out by the centre of a 1.4 Å probe sphere (a water molecule) rolled over the protein's van der Waals surface (Shrake–Rupley / Lee–Richards construction). Buried residues have near-zero SASA; fully exposed residues can exceed 200 Å². The total SASA scales roughly with the number of surface residues.

Ask how reliable the model is.

  · For AlphaFold models, the B-factor field carries pLDDT — the model's own estimate of local accuracy on a 0–100 scale. Regions with pLDDT<50 should be treated as essentially unmodeled; they often correspond to intrinsically disordered segments.

  · For experimental (PDB) structures, the B-factor (temperature factor) quantifies the positional spread of each atom in the crystal — a combination of thermal vibration and static disorder — in units of Å². High B-factors mark flexible loops or poorly resolved regions; low B-factors mark the rigid, well-ordered core.

  · Predicted Aligned Error (PAE) is an AlphaFold confidence matrix: entry (i, j) is the expected error in the position of residue j, in ångströms, when the prediction is superimposed on the true structure at residue i. Low PAE within a block of residues means that block is internally rigid and well-predicted; high PAE between two blocks means their relative placement is uncertain even if each block individually is confident.

Place it in context: what it resembles, what it is annotated as, and how it looks.

  · Structural nearest neighbors (via Foldseek easy-search vs the PDB). Reported per hit: target PDB id, E-value, and alignment TM-score. A TM-score above ~0.5 is the conventional threshold for 'same fold'.

  · Functional annotations link the protein to curated databases. InterPro entries identify conserved domains and families by matching the sequence against member-database signatures (Pfam, PROSITE, CDD, …). Gene Ontology (GO) terms describe molecular function, biological process, and cellular component in a controlled vocabulary. CATH places the structure in a hierarchical fold classification (Class/Architecture/Topology/Homologous-superfamily). The organism is the source species.

  · The contact map is a binary N×N matrix image: pixel (i, j) is dark where Cα_i and Cα_j are within 8 Å and |i−j|>4. Because the |i−j|>4 filter removes local helical contacts, off-diagonal stripes parallel to the main diagonal indicate parallel β-sheets; stripes perpendicular to it indicate antiparallel β-sheets. The Ramachandran plot scatters every residue's (φ, ψ) pair against the sterically allowed regions. The PAE heatmap renders the predicted-aligned-error matrix.

  · Six rendered views show the 3D structure from the faces of a cube — i.e. along ±x, ±y, ±z. Rendering representation is drawn randomly per protein from cartoon (secondary-structure ribbons), sticks (backbone bonds), or molecular surface; coloring is either N→C rainbow (blue at the N-terminus through red at the C-terminus) or one color per chain.